Protein AF-A0A6V8PBU5-F1 (afdb_monomer_lite)

Organism: NCBI:txid2754717

pLDDT: mean 78.48, std 18.14, range [28.94, 98.88]

Sequence (544 aa):
MKRVTTLIVAVSVFLSMFSPWLTSTAQAAPGNYLIVLDPGDGGVVGATGPTGLQEKVVNLDIALRVRDRLVGAGYRVIMTRDSDNPVSLAQRVDIANRNNASVFVSIHTNAVSNREVHGTETYFSSRGAPYGFHLANHIQSRVVINTGSQSRGVKDGAFFVLTHTTMPAALQEGEFISNPDKEALLRTDAFRDKIAQGIFEGIVNFLNEYGAATISPTNYTYRAAYNDYQRTPSSLSPGQQVSFPFAVRNLSNFKPGPTGKLSLCGKEPVQLPWSSSPPNQVNLSYHLYDSRGRMVTSLNGLRSPLPRNVAPGEVVDLTITIQAPTSLGTYTIAYDMVHEGVSWFSQKGAGMERRTFSVGGTASASPTPSGAVTNDTSLVGVSQVTEQQLVDLFRKRGFTAQVPKAQELAPLYITWGRKFNIRADIAWAQMAHETGFLRFGGIVPPDANNFAGIGATGAKNPDGTYKFDRFATPELGVIAHYAHLAWYVFPDHVNEYCNQQYDPRHFGNRHRYLGENLGVLNRRWAPSPTYTDQIIRFANMIGG

Radius of gyration: 28.11 Å; chains: 1; bounding box: 85×79×91 Å

InterPro domains:
  IPR002508 N-acetylmuramoyl-L-alanine amidase, catalytic domain [PF01520] (35-204)
  IPR002508 N-acetylmuramoyl-L-alanine amidase, catalytic domain [SM00646] (93-204)
  IPR002508 N-acetylmuramoyl-L-alanine amidase, catalytic domain [cd02696] (35-204)
  IPR002901 Mannosyl-glycoprotein endo-beta-N-acetylglucosamidase-like domain [PF01832] (411-540)
  IPR013783 Immunoglobulin-like fold [G3DSA:2.60.40.10] (221-351)
  IPR050695 N-acetylmuramoyl-L-alanine amidase 3 [PTHR30404] (24-208)

Foldseek 3Di:
DDDDDDDDDDDDDDDDDDDPPPPDLPFFPQAVAEEEEEQPFADPDADAAPVGDGFSVLSLLLSVLLVVLSVVVVHHYDYLDNDRHGDDLVSSQCVQAVVVGQEYEYETAAEDPPQVDKFKEKEAALLAFFLLQQLRQLLQVLLCVQQVGQRPYYYHDPDSNRNRHLWRYMYIHNMYSHHPVVVVLSPDPSNSNSSSRSNNRSNSVSCSFQPPVRGRSFDDQFAKDKDPPVDDAQEDAAFDKDKDKIKIAQADPDDDDDDDDDDDDDDDTDHDWAALDPPFWKWKWKWKAAPVRHTPVLQGTDTWGFPGTGHHGGMGMTIGIHTHHNDWFKMKIWIWMDRPRGHISVSSPYHTDIDIHTNDDDNPCLVPQPPQADQQDFQAAQGSFHLVLLLVLCVVVVNVVCSVVSSVLSSLLNVLCVVLRGYSLLLSLQLCVQCVHLVNPDLDHSQQLQSRQAQQPQDADPVRRTTTHGDSDVNLNSLQSSLLLCLAAPQADPDPSVDCVSHVPSDDGGGNYPHRGNQSCQCPSDNHNCSCVSSSVSSSSSSD

Structure (mmCIF, N/CA/C/O backbone):
data_AF-A0A6V8PBU5-F1
#
_entry.id   AF-A0A6V8PBU5-F1
#
loop_
_atom_site.group_PDB
_atom_site.id
_atom_site.type_symbol
_atom_site.label_atom_id
_atom_site.label_alt_id
_atom_site.label_comp_id
_atom_site.label_asym_id
_atom_site.label_entity_id
_atom_site.label_seq_id
_atom_site.pdbx_PDB_ins_code
_atom_site.Cartn_x
_atom_site.Cartn_y
_atom_site.Cartn_z
_atom_site.occupancy
_atom_site.B_iso_or_equiv
_atom_site.auth_seq_id
_atom_site.auth_comp_id
_atom_site.auth_asym_id
_atom_site.auth_atom_id
_atom_site.pdbx_PDB_model_num
ATOM 1 N N . MET A 1 1 ? -52.163 -35.166 -59.871 1.00 36.84 1 MET A N 1
ATOM 2 C CA . MET A 1 1 ? -51.290 -36.354 -60.027 1.00 36.84 1 MET A CA 1
ATOM 3 C C . MET A 1 1 ? -49.833 -35.900 -60.129 1.00 36.84 1 MET A C 1
ATOM 5 O O . MET A 1 1 ? -49.588 -35.064 -60.978 1.00 36.84 1 MET A O 1
ATOM 9 N N . LYS A 1 2 ? -48.932 -36.483 -59.307 1.00 35.53 2 LYS A N 1
ATOM 10 C CA . LYS A 1 2 ? -47.443 -36.577 -59.432 1.00 35.53 2 LYS A CA 1
ATOM 11 C C . LYS A 1 2 ? -46.654 -35.238 -59.453 1.00 35.53 2 LYS A C 1
ATOM 13 O O . LYS A 1 2 ? -46.797 -34.473 -60.387 1.00 35.53 2 LYS A O 1
ATOM 18 N N . ARG A 1 3 ? -45.999 -34.802 -58.360 1.00 44.31 3 ARG A N 1
ATOM 19 C CA . ARG A 1 3 ? -44.661 -35.134 -57.774 1.00 44.31 3 ARG A CA 1
ATOM 20 C C . ARG A 1 3 ? -43.423 -34.717 -58.610 1.00 44.31 3 ARG A C 1
ATOM 22 O O . ARG A 1 3 ? -43.347 -35.080 -59.774 1.00 44.31 3 ARG A O 1
ATOM 29 N N . VAL A 1 4 ? -42.429 -34.185 -57.866 1.00 39.59 4 VAL A N 1
ATOM 30 C CA . VAL A 1 4 ? -40.954 -34.081 -58.091 1.00 39.59 4 VAL A CA 1
ATOM 31 C C . VAL A 1 4 ? -40.458 -32.772 -58.752 1.00 39.59 4 VAL A C 1
ATOM 33 O O . VAL A 1 4 ? -41.111 -32.338 -59.686 1.00 39.59 4 VAL A O 1
ATOM 36 N N . THR A 1 5 ? -39.307 -32.119 -58.486 1.00 40.78 5 THR A N 1
ATOM 37 C CA . THR A 1 5 ? -38.364 -31.816 -57.361 1.00 40.78 5 THR A CA 1
ATOM 38 C C . THR A 1 5 ? -37.291 -30.864 -57.979 1.00 40.78 5 THR A C 1
ATOM 40 O O . THR A 1 5 ? -37.001 -31.016 -59.163 1.00 40.78 5 THR A O 1
ATOM 43 N N . THR A 1 6 ? -36.646 -29.990 -57.178 1.00 40.03 6 THR A N 1
ATOM 44 C CA . THR A 1 6 ? -35.291 -29.378 -57.394 1.00 40.03 6 THR A CA 1
ATOM 45 C C . THR A 1 6 ? -35.233 -28.151 -58.346 1.00 40.03 6 THR A C 1
ATOM 47 O O . THR A 1 6 ? -35.820 -28.187 -59.414 1.00 40.03 6 THR A O 1
ATOM 50 N N . LEU A 1 7 ? -34.595 -27.001 -58.053 1.00 30.91 7 LEU A N 1
ATOM 51 C CA . LEU A 1 7 ? -33.187 -26.779 -57.684 1.00 30.91 7 LEU A CA 1
ATOM 52 C C . LEU A 1 7 ? -32.959 -25.409 -56.998 1.00 30.91 7 LEU A C 1
ATOM 54 O O . LEU A 1 7 ? -33.541 -24.396 -57.375 1.00 30.91 7 LEU A O 1
ATOM 58 N N . ILE A 1 8 ? -32.052 -25.417 -56.019 1.00 38.78 8 ILE A N 1
ATOM 59 C CA . ILE A 1 8 ? -31.453 -24.282 -55.304 1.00 38.78 8 ILE A CA 1
ATOM 60 C C . ILE A 1 8 ? -30.367 -23.632 -56.176 1.00 38.78 8 ILE A C 1
ATOM 62 O O . ILE A 1 8 ? -29.474 -24.341 -56.633 1.00 38.78 8 ILE A O 1
ATOM 66 N N . VAL A 1 9 ? -30.353 -22.299 -56.289 1.00 33.47 9 VAL A N 1
ATOM 67 C CA . VAL A 1 9 ? -29.112 -21.519 -56.461 1.00 33.47 9 VAL A CA 1
ATOM 68 C C . VAL A 1 9 ? -29.185 -20.295 -55.550 1.00 33.47 9 VAL A C 1
ATOM 70 O O . VAL A 1 9 ? -30.141 -19.525 -55.584 1.00 33.47 9 VAL A O 1
ATOM 73 N N . ALA A 1 10 ? -28.175 -20.178 -54.693 1.00 40.78 10 ALA A N 1
ATOM 74 C CA . ALA A 1 10 ? -27.991 -19.143 -53.692 1.00 40.78 10 ALA A CA 1
ATOM 75 C C . ALA A 1 10 ? -27.475 -17.831 -54.298 1.00 40.78 10 ALA A C 1
ATOM 77 O O . ALA A 1 10 ? -26.604 -17.867 -55.162 1.00 40.78 10 ALA A O 1
ATOM 78 N N . VAL A 1 11 ? -27.901 -16.695 -53.738 1.00 32.88 11 VAL A N 1
ATOM 79 C CA . VAL A 1 11 ? -27.064 -15.493 -53.621 1.00 32.88 11 VAL A CA 1
ATOM 80 C C . VAL A 1 11 ? -27.337 -14.859 -52.257 1.00 32.88 11 VAL A C 1
ATOM 82 O O . VAL A 1 11 ? -28.424 -14.356 -51.987 1.00 32.88 11 VAL A O 1
ATOM 85 N N . SER A 1 12 ? -26.328 -14.927 -51.395 1.00 38.97 12 SER A N 1
ATOM 86 C CA . SER A 1 12 ? -26.263 -14.282 -50.086 1.00 38.97 12 SER A CA 1
ATOM 87 C C . SER A 1 12 ? -25.726 -12.860 -50.237 1.00 38.97 12 SER A C 1
ATOM 89 O O . SER A 1 12 ? -24.645 -12.698 -50.797 1.00 38.97 12 SER A O 1
ATOM 91 N N . VAL A 1 13 ? -26.393 -11.854 -49.659 1.00 37.59 13 VAL A N 1
ATOM 92 C CA . VAL A 1 13 ? -25.756 -10.575 -49.293 1.00 37.59 13 VAL A CA 1
ATOM 93 C C . VAL A 1 13 ? -26.277 -10.106 -47.930 1.00 37.59 13 VAL A C 1
ATOM 95 O O . VAL A 1 13 ? -27.413 -9.673 -47.785 1.00 37.59 13 VAL A O 1
ATOM 98 N N . PHE A 1 14 ? -25.401 -10.284 -46.939 1.00 43.28 14 PHE A N 1
ATOM 99 C CA . PHE A 1 14 ? -25.107 -9.434 -45.780 1.00 43.28 14 PHE A CA 1
ATOM 100 C C . PHE A 1 14 ? -26.130 -8.364 -45.354 1.00 43.28 14 PHE A C 1
ATOM 102 O O . PHE A 1 14 ? -26.195 -7.288 -45.941 1.00 43.28 14 PHE A O 1
ATOM 109 N N . LEU A 1 15 ? -26.763 -8.592 -44.197 1.00 31.77 15 LEU A N 1
ATOM 110 C CA . LEU A 1 15 ? -27.021 -7.539 -43.210 1.00 31.77 15 LEU A CA 1
ATOM 111 C C . LEU A 1 15 ? -27.113 -8.164 -41.807 1.00 31.77 15 LEU A C 1
ATOM 113 O O . LEU A 1 15 ? -28.152 -8.665 -41.385 1.00 31.77 15 LEU A O 1
ATOM 117 N N . SER A 1 16 ? -26.006 -8.170 -41.074 1.00 39.56 16 SER A N 1
ATOM 118 C CA . SER A 1 16 ? -26.023 -8.349 -39.624 1.00 39.56 16 SER A CA 1
ATOM 119 C C . SER A 1 16 ? -24.857 -7.576 -39.023 1.00 39.56 16 SER A C 1
ATOM 121 O O . SER A 1 16 ? -23.874 -7.312 -39.709 1.00 39.56 16 SER A O 1
ATOM 123 N N . MET A 1 17 ? -24.991 -7.260 -37.735 1.00 41.69 17 MET A N 1
ATOM 124 C CA . MET A 1 17 ? -24.022 -6.596 -36.852 1.00 41.69 17 MET A CA 1
ATOM 125 C C . MET A 1 17 ? -24.276 -5.103 -36.652 1.00 41.69 17 MET A C 1
ATOM 127 O O . MET A 1 17 ? -23.611 -4.272 -37.242 1.00 41.69 17 MET A O 1
ATOM 131 N N . PHE A 1 18 ? -25.210 -4.789 -35.753 1.00 38.03 18 PHE A N 1
ATOM 132 C CA . PHE A 1 18 ? -24.978 -3.844 -34.652 1.00 38.03 18 PHE A CA 1
ATOM 133 C C . PHE A 1 18 ? -25.997 -4.150 -33.540 1.00 38.03 18 PHE A C 1
ATOM 135 O O . PHE A 1 18 ? -26.999 -3.465 -33.372 1.00 38.03 18 PHE A O 1
ATOM 142 N N . SER A 1 19 ? -25.752 -5.226 -32.785 1.00 36.06 19 SER A N 1
ATOM 143 C CA . SER A 1 19 ? -26.297 -5.346 -31.427 1.00 36.06 19 SER A CA 1
ATOM 144 C C . SER A 1 19 ? -25.273 -4.724 -30.484 1.00 36.06 19 SER A C 1
ATOM 146 O O . SER A 1 19 ? -24.160 -5.253 -30.405 1.00 36.06 19 SER A O 1
ATOM 148 N N . PRO A 1 20 ? -25.589 -3.637 -29.763 1.00 36.91 20 PRO A N 1
ATOM 149 C CA . PRO A 1 20 ? -24.746 -3.216 -28.664 1.00 36.91 20 PRO A CA 1
ATOM 150 C C . PRO A 1 20 ? -24.873 -4.279 -27.572 1.00 36.91 20 PRO A C 1
ATOM 152 O O . PRO A 1 20 ? -25.936 -4.471 -26.981 1.00 36.91 20 PRO A O 1
ATOM 155 N N . TRP A 1 21 ? -23.785 -5.005 -27.336 1.00 33.66 21 TRP A N 1
ATOM 156 C CA . TRP A 1 21 ? -23.619 -5.788 -26.123 1.00 33.66 21 TRP A CA 1
ATOM 157 C C . TRP A 1 21 ? -23.562 -4.795 -24.964 1.00 33.66 21 TRP A C 1
ATOM 159 O O . TRP A 1 21 ? -22.514 -4.236 -24.658 1.00 33.66 21 TRP A O 1
ATOM 169 N N . LEU A 1 22 ? -24.705 -4.541 -24.331 1.00 34.56 22 LEU A N 1
ATOM 170 C CA . LEU A 1 22 ? -24.713 -4.062 -22.958 1.00 34.56 22 LEU A CA 1
ATOM 171 C C . LEU A 1 22 ? -24.136 -5.202 -22.118 1.00 34.56 22 LEU A C 1
ATOM 173 O O . LEU A 1 22 ? -24.833 -6.164 -21.797 1.00 34.56 22 LEU A O 1
ATOM 177 N N . THR A 1 23 ? -22.849 -5.126 -21.789 1.00 33.88 23 THR A N 1
ATOM 178 C CA . THR A 1 23 ? -22.290 -5.907 -20.687 1.00 33.88 23 THR A CA 1
ATOM 179 C C . THR A 1 23 ? -22.954 -5.414 -19.409 1.00 33.88 23 THR A C 1
ATOM 181 O O . THR A 1 23 ? -22.510 -4.452 -18.787 1.00 33.88 23 THR A O 1
ATOM 184 N N . SER A 1 24 ? -24.063 -6.053 -19.044 1.00 33.91 24 SER A N 1
ATOM 185 C CA . SER A 1 24 ? -24.552 -6.065 -17.673 1.00 33.91 24 SER A CA 1
ATOM 186 C C . SER A 1 24 ? -23.407 -6.586 -16.806 1.00 33.91 24 SER A C 1
ATOM 188 O O . SER A 1 24 ? -23.005 -7.743 -16.922 1.00 33.91 24 SER A O 1
ATOM 190 N N . THR A 1 25 ? -22.846 -5.729 -15.957 1.00 38.00 25 THR A N 1
ATOM 191 C CA . THR A 1 25 ? -22.095 -6.189 -14.794 1.00 38.00 25 THR A CA 1
ATOM 192 C C . THR A 1 25 ? -23.105 -6.904 -13.904 1.00 38.00 25 THR A C 1
ATOM 194 O O . THR A 1 25 ? -23.868 -6.277 -13.172 1.00 38.00 25 THR A O 1
ATOM 197 N N . ALA A 1 26 ? -23.206 -8.226 -14.048 1.00 44.19 26 ALA A N 1
ATOM 198 C CA . ALA A 1 26 ? -24.044 -9.031 -13.176 1.00 44.19 26 ALA A CA 1
ATOM 199 C C . ALA A 1 26 ? -23.560 -8.811 -11.738 1.00 44.19 26 ALA A C 1
ATOM 201 O O . ALA A 1 26 ? -22.443 -9.187 -11.386 1.00 44.19 26 ALA A O 1
ATOM 202 N N . GLN A 1 27 ? -24.381 -8.143 -10.931 1.00 46.34 27 GLN A N 1
ATOM 203 C CA . GLN A 1 27 ? -24.090 -7.913 -9.525 1.00 46.34 27 GLN A CA 1
ATOM 204 C C . GLN A 1 27 ? -23.894 -9.265 -8.831 1.00 46.34 27 GLN A C 1
ATOM 206 O O . GLN A 1 27 ? -24.647 -10.211 -9.079 1.00 46.34 27 GLN A O 1
ATOM 211 N N . ALA A 1 28 ? -22.850 -9.372 -8.007 1.00 55.09 28 ALA A N 1
ATOM 212 C CA . ALA A 1 28 ? -22.493 -10.604 -7.321 1.00 55.09 28 ALA A CA 1
ATOM 213 C C . ALA A 1 28 ? -23.719 -11.170 -6.581 1.00 55.09 28 ALA A C 1
ATOM 215 O O . ALA A 1 28 ? -24.303 -10.477 -5.754 1.00 55.09 28 ALA A O 1
ATOM 216 N N . ALA A 1 29 ? -24.123 -12.411 -6.877 1.00 64.62 29 ALA A N 1
ATOM 217 C CA . ALA A 1 29 ? -25.220 -13.074 -6.171 1.00 64.62 29 ALA A CA 1
ATOM 218 C C . ALA A 1 29 ? -24.764 -13.413 -4.733 1.00 64.62 29 ALA A C 1
ATOM 220 O O . ALA A 1 29 ? -23.967 -14.344 -4.571 1.00 64.62 29 ALA A O 1
ATOM 221 N N . PRO A 1 30 ? -25.225 -12.697 -3.686 1.00 71.69 30 PRO A N 1
ATOM 222 C CA . PRO A 1 30 ? -24.581 -12.729 -2.365 1.00 71.69 30 PRO A CA 1
ATOM 223 C C . PRO A 1 30 ? -24.588 -14.113 -1.699 1.00 71.69 30 PRO A C 1
ATOM 225 O O . PRO A 1 30 ? -23.612 -14.501 -1.058 1.00 71.69 30 PRO A O 1
ATOM 228 N N . GLY A 1 31 ? -25.638 -14.909 -1.936 1.00 69.75 31 GLY A N 1
ATOM 229 C CA . GLY A 1 31 ? -25.809 -16.240 -1.338 1.00 69.75 31 GLY A CA 1
ATOM 230 C C . GLY A 1 31 ? -24.774 -17.293 -1.761 1.00 69.75 31 GLY A C 1
ATOM 231 O O . GLY A 1 31 ? -24.654 -18.329 -1.104 1.00 69.75 31 GLY A O 1
ATOM 232 N N . ASN A 1 32 ? -23.999 -17.033 -2.820 1.00 79.06 32 ASN A N 1
ATOM 233 C CA . ASN A 1 32 ? -22.965 -17.951 -3.304 1.00 79.06 32 ASN A CA 1
ATOM 234 C C . ASN A 1 32 ? -21.624 -17.798 -2.577 1.00 79.06 32 ASN A C 1
ATOM 236 O O . ASN A 1 32 ? -20.783 -18.690 -2.686 1.00 79.06 32 ASN A O 1
ATOM 240 N N . TYR A 1 33 ? -21.418 -16.708 -1.833 1.00 88.12 33 TYR A N 1
ATOM 241 C CA . TYR A 1 33 ? -20.170 -16.481 -1.109 1.00 88.12 33 TYR A CA 1
ATOM 242 C C . TYR A 1 33 ? -20.315 -16.848 0.360 1.00 88.12 33 TYR A C 1
ATOM 244 O O . TYR A 1 33 ? -21.282 -16.470 1.026 1.00 88.12 33 TYR A O 1
ATOM 252 N N . LEU A 1 34 ? -19.313 -17.562 0.864 1.00 93.50 34 LEU A N 1
ATOM 253 C CA . LEU A 1 34 ? -19.138 -17.810 2.286 1.00 93.50 34 LEU A CA 1
ATOM 254 C C . LEU A 1 34 ? -17.978 -16.962 2.801 1.00 93.50 34 LEU A C 1
ATOM 256 O O . LEU A 1 34 ? -16.841 -17.142 2.376 1.00 93.50 34 LEU A O 1
ATOM 260 N N . ILE A 1 35 ? -18.255 -16.067 3.736 1.00 97.06 35 ILE A N 1
ATOM 261 C CA . ILE A 1 35 ? -17.255 -15.194 4.345 1.00 97.06 35 ILE A CA 1
ATOM 262 C C . ILE A 1 35 ? -16.945 -15.731 5.735 1.00 97.06 35 ILE A C 1
ATOM 264 O O . ILE A 1 35 ? -17.852 -15.956 6.537 1.00 97.06 35 ILE A O 1
ATOM 268 N N . VAL A 1 36 ? -15.665 -15.939 6.027 1.00 98.50 36 VAL A N 1
ATOM 269 C CA . VAL A 1 36 ? -15.221 -16.281 7.376 1.00 98.50 36 VAL A CA 1
ATOM 270 C C . VAL A 1 36 ? -14.658 -15.044 8.046 1.00 98.50 36 VAL A C 1
ATOM 272 O O . VAL A 1 36 ? -13.706 -14.441 7.553 1.00 98.50 36 VAL A O 1
ATOM 275 N N . LEU A 1 37 ? -15.264 -14.676 9.171 1.00 98.81 37 LEU A N 1
ATOM 276 C CA . LEU A 1 37 ? -14.796 -13.600 10.033 1.00 98.81 37 LEU A CA 1
ATOM 277 C C . LEU A 1 37 ? -14.071 -14.200 11.229 1.00 98.81 37 LEU A C 1
ATOM 279 O O . LEU A 1 37 ? -14.580 -15.099 11.901 1.00 98.81 37 LEU A O 1
ATOM 283 N N . ASP A 1 38 ? -12.885 -13.684 11.498 1.00 98.56 38 ASP A N 1
ATOM 284 C CA . ASP A 1 38 ? -12.014 -14.168 12.550 1.00 98.56 38 ASP A CA 1
ATOM 285 C C . ASP A 1 38 ? -11.748 -13.060 13.572 1.00 98.56 38 ASP A C 1
ATOM 287 O O . ASP A 1 38 ? -10.831 -12.264 13.388 1.00 98.56 38 ASP A O 1
ATOM 291 N N . PRO A 1 39 ? -12.539 -12.963 14.655 1.00 98.12 39 PRO A N 1
ATOM 292 C CA . PRO A 1 39 ? -12.226 -12.026 15.719 1.00 98.12 39 PRO A CA 1
ATOM 293 C C . PRO A 1 39 ? -10.964 -12.501 16.446 1.00 98.12 39 PRO A C 1
ATOM 295 O O . PRO A 1 39 ? -10.965 -13.569 17.075 1.00 98.12 39 PRO A O 1
ATOM 298 N N . GLY A 1 40 ? -9.896 -11.707 16.373 1.00 92.62 40 GLY A N 1
ATOM 299 C CA . GLY A 1 40 ? -8.604 -11.989 16.992 1.00 92.62 40 GLY A CA 1
ATOM 300 C C . GLY A 1 40 ? -8.716 -12.318 18.479 1.00 92.62 40 GLY A C 1
ATOM 301 O O . GLY A 1 40 ? -9.653 -11.872 19.146 1.00 92.62 40 GLY A O 1
ATOM 302 N N . ASP A 1 41 ? -7.777 -13.107 19.004 1.00 88.62 41 ASP A N 1
ATOM 303 C CA . ASP A 1 41 ? -7.698 -13.491 20.425 1.00 88.62 41 ASP A CA 1
ATOM 304 C C . ASP A 1 41 ? -8.895 -14.314 20.951 1.00 88.62 41 ASP A C 1
ATOM 306 O O . ASP A 1 41 ? -9.538 -15.040 20.194 1.00 88.62 41 ASP A O 1
ATOM 310 N N . GLY A 1 42 ? -9.175 -14.259 22.257 1.00 68.69 42 GLY A N 1
ATOM 311 C CA . GLY A 1 42 ? -10.242 -15.002 22.942 1.00 68.69 42 GLY A CA 1
ATOM 312 C C . GLY A 1 42 ? -9.707 -15.806 24.128 1.00 68.69 42 GLY A C 1
ATOM 313 O O . GLY A 1 42 ? -8.629 -16.398 24.057 1.00 68.69 42 GLY A O 1
ATOM 314 N N . GLY A 1 43 ? -10.434 -15.825 25.245 1.00 74.19 43 GLY A N 1
ATOM 315 C CA . GLY A 1 43 ? -9.923 -16.387 26.496 1.00 74.19 43 GLY A CA 1
ATOM 316 C C . GLY A 1 43 ? -8.899 -15.455 27.158 1.00 74.19 43 GLY A C 1
ATOM 317 O O . GLY A 1 43 ? -9.204 -14.298 27.416 1.00 74.19 43 GLY A O 1
ATOM 318 N N . VAL A 1 44 ? -7.689 -15.927 27.476 1.00 62.56 44 VAL A N 1
ATOM 319 C CA . VAL A 1 44 ? -6.707 -15.167 28.297 1.00 62.56 44 VAL A CA 1
ATOM 320 C C . VAL A 1 44 ? -5.725 -14.324 27.458 1.00 62.56 44 VAL A C 1
ATOM 322 O O . VAL A 1 44 ? -4.865 -13.644 28.006 1.00 62.56 44 VAL A O 1
ATOM 325 N N . VAL A 1 45 ? -5.823 -14.365 26.127 1.00 70.50 45 VAL A N 1
ATOM 326 C CA . VAL A 1 45 ? -4.875 -13.701 25.209 1.00 70.50 45 VAL A CA 1
ATOM 327 C C . VAL A 1 45 ? -5.427 -12.382 24.647 1.00 70.50 45 VAL A C 1
ATOM 329 O O . VAL A 1 45 ? -6.639 -12.161 24.673 1.00 70.50 45 VAL A O 1
ATOM 332 N N . GLY A 1 46 ? -4.531 -11.530 24.138 1.00 76.44 46 GLY A N 1
ATOM 333 C CA . GLY A 1 46 ? -4.831 -10.224 23.533 1.00 76.44 46 GLY A CA 1
ATOM 334 C C . GLY A 1 46 ? -4.242 -9.044 24.309 1.00 76.44 46 GLY A C 1
ATOM 335 O O . GLY A 1 46 ? -3.884 -9.168 25.486 1.00 76.44 46 GLY A O 1
ATOM 336 N N . ALA A 1 47 ? -4.118 -7.888 23.657 1.00 88.44 47 ALA A N 1
ATOM 337 C CA . ALA A 1 47 ? -3.636 -6.679 24.316 1.00 88.44 47 ALA A CA 1
ATOM 338 C C . ALA A 1 47 ? -4.669 -6.094 25.300 1.00 88.44 47 ALA A C 1
ATOM 340 O O . ALA A 1 47 ? -5.883 -6.247 25.143 1.00 88.44 47 ALA A O 1
ATOM 341 N N . THR A 1 48 ? -4.179 -5.382 26.319 1.00 94.44 48 THR A N 1
ATOM 342 C CA . THR A 1 48 ? -5.015 -4.596 27.239 1.00 94.44 48 THR A CA 1
ATOM 343 C C . THR A 1 48 ? -4.599 -3.131 27.159 1.00 94.44 48 THR A C 1
ATOM 345 O O . THR A 1 48 ? -3.425 -2.803 27.351 1.00 94.44 48 THR A O 1
ATOM 348 N N . GLY A 1 49 ? -5.559 -2.259 26.862 1.00 94.81 49 GLY A N 1
ATOM 349 C CA . GLY A 1 49 ? -5.358 -0.820 26.795 1.00 94.81 49 GLY A CA 1
ATOM 350 C C . GLY A 1 49 ? -5.143 -0.169 28.171 1.00 94.81 49 GLY A C 1
ATOM 351 O O . GLY A 1 49 ? -5.364 -0.797 29.214 1.00 94.81 49 GLY A O 1
ATOM 352 N N . PRO A 1 50 ? -4.693 1.099 28.203 1.00 94.19 50 PRO A N 1
ATOM 353 C CA . PRO A 1 50 ? -4.382 1.837 29.431 1.00 94.19 50 PRO A CA 1
ATOM 354 C C . PRO A 1 50 ? -5.492 1.881 30.490 1.00 94.19 50 PRO A C 1
ATOM 356 O O . PRO A 1 50 ? -5.187 1.943 31.679 1.00 94.19 50 PRO A O 1
ATOM 359 N N . THR A 1 51 ? -6.760 1.855 30.079 1.00 95.19 51 THR A N 1
ATOM 360 C CA . THR A 1 51 ? -7.930 1.901 30.971 1.00 95.19 51 THR A CA 1
ATOM 361 C C . THR A 1 51 ? -8.552 0.520 31.205 1.00 95.19 51 THR A C 1
ATOM 363 O O . THR A 1 51 ? -9.633 0.411 31.784 1.00 95.19 51 THR A O 1
ATOM 366 N N . GLY A 1 52 ? -7.892 -0.550 30.753 1.00 95.94 52 GLY A N 1
ATOM 367 C CA . GLY A 1 52 ? -8.331 -1.933 30.934 1.00 95.94 52 GLY A CA 1
ATOM 368 C C . GLY A 1 52 ? -9.250 -2.464 29.831 1.00 95.94 52 GLY A C 1
ATOM 369 O O . GLY A 1 52 ? -9.856 -3.520 30.018 1.00 95.94 52 GLY A O 1
ATOM 370 N N . LEU A 1 53 ? -9.403 -1.761 28.699 1.00 96.56 53 LEU A N 1
ATOM 371 C CA . LEU A 1 53 ? -10.136 -2.310 27.557 1.00 96.56 53 LEU A CA 1
ATOM 372 C C . LEU A 1 53 ? -9.334 -3.474 26.973 1.00 96.56 53 LEU A C 1
ATOM 374 O O . LEU A 1 53 ? -8.142 -3.339 26.717 1.00 96.56 53 LEU A O 1
ATOM 378 N N . GLN A 1 54 ? -9.981 -4.613 26.758 1.00 96.44 54 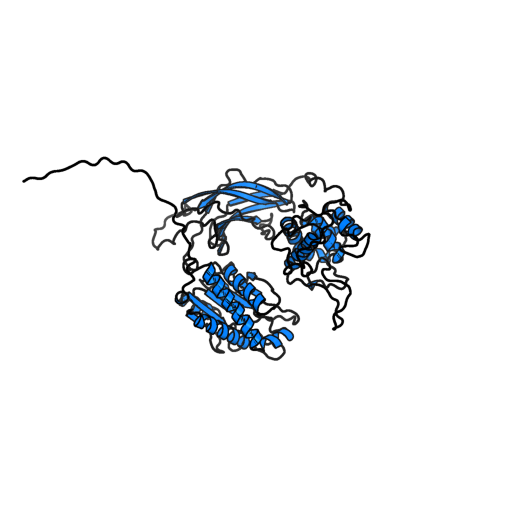GLN A N 1
ATOM 379 C CA . GLN A 1 54 ? -9.320 -5.803 26.228 1.00 96.44 54 GLN A CA 1
ATOM 380 C C . GLN A 1 54 ? -9.566 -5.918 24.725 1.00 96.44 54 GLN A C 1
ATOM 382 O O . GLN A 1 54 ? -10.715 -5.858 24.281 1.00 96.44 54 GLN A O 1
ATOM 387 N N . GLU A 1 55 ? -8.500 -6.150 23.963 1.00 95.94 55 GLU A N 1
ATOM 388 C CA . GLU A 1 55 ? -8.513 -6.276 22.502 1.00 95.94 55 GLU A CA 1
ATOM 389 C C . GLU A 1 55 ? -9.572 -7.276 22.024 1.00 95.94 55 GLU A C 1
ATOM 391 O O . GLU A 1 55 ? -10.454 -6.947 21.236 1.00 95.94 55 GLU A O 1
ATOM 396 N N . LYS A 1 56 ? -9.587 -8.472 22.620 1.00 93.19 56 LYS A N 1
ATOM 397 C CA . LYS A 1 56 ? -10.539 -9.550 22.315 1.00 93.19 56 LYS A CA 1
ATOM 398 C C . LYS A 1 56 ? -12.017 -9.139 22.379 1.00 93.19 56 LYS A C 1
ATOM 400 O O . LYS A 1 56 ? -12.830 -9.717 21.651 1.00 93.19 56 LYS A O 1
ATOM 405 N N . VAL A 1 57 ? -12.369 -8.180 23.246 1.00 96.44 57 VAL A N 1
ATOM 406 C CA . VAL A 1 57 ? -13.742 -7.669 23.415 1.00 96.44 57 VAL A CA 1
ATOM 407 C C . VAL A 1 57 ? -14.090 -6.735 22.263 1.00 96.44 57 VAL A C 1
ATOM 409 O O . VAL A 1 57 ? -15.176 -6.829 21.694 1.00 96.44 57 VAL A O 1
ATOM 412 N N . VAL A 1 58 ? -13.153 -5.863 21.895 1.00 98.12 58 VAL A N 1
ATOM 413 C CA . VAL A 1 58 ? -13.295 -4.933 20.772 1.00 98.12 58 VAL A CA 1
ATOM 414 C C . VAL A 1 58 ? -13.354 -5.697 19.449 1.00 98.12 58 VAL A C 1
ATOM 416 O O . VAL A 1 58 ? -14.284 -5.489 18.672 1.00 98.12 58 VAL A O 1
ATOM 419 N N . ASN A 1 59 ? -12.436 -6.646 19.247 1.00 98.44 59 ASN A N 1
ATOM 420 C CA . ASN A 1 59 ? -12.372 -7.509 18.067 1.00 98.44 59 ASN A CA 1
ATOM 421 C C . ASN A 1 59 ? -13.683 -8.276 17.862 1.00 98.44 59 ASN A C 1
ATOM 423 O O . ASN A 1 59 ? -14.218 -8.307 16.754 1.00 98.44 59 ASN A O 1
ATOM 427 N N . LEU A 1 60 ? -14.227 -8.871 18.934 1.00 98.38 60 LEU A N 1
ATOM 428 C CA . LEU A 1 60 ? -15.486 -9.614 18.871 1.00 98.38 60 LEU A CA 1
ATOM 429 C C . LEU A 1 60 ? -16.667 -8.711 18.506 1.00 98.38 60 LEU A C 1
ATOM 431 O O . LEU A 1 60 ? -17.444 -9.066 17.625 1.00 98.38 60 LEU A O 1
ATOM 435 N N . ASP A 1 61 ? -16.792 -7.550 19.149 1.00 98.69 61 ASP A N 1
ATOM 436 C CA . ASP A 1 61 ? -17.887 -6.612 18.883 1.00 98.69 61 ASP A CA 1
ATOM 437 C C . ASP A 1 61 ? -17.875 -6.110 17.431 1.00 98.69 61 ASP A C 1
ATOM 439 O O . ASP A 1 61 ? -18.900 -6.167 16.751 1.00 98.69 61 ASP A O 1
ATOM 443 N N . ILE A 1 62 ? -16.709 -5.702 16.915 1.00 98.81 62 ILE A N 1
ATOM 444 C CA . ILE A 1 62 ? -16.566 -5.279 15.514 1.00 98.81 62 ILE A CA 1
ATOM 445 C C . ILE A 1 62 ? -16.949 -6.431 14.578 1.00 98.81 62 ILE A C 1
ATOM 447 O O . ILE A 1 62 ? -17.737 -6.237 13.653 1.00 98.81 62 ILE A O 1
ATOM 451 N N . ALA A 1 63 ? -16.447 -7.642 14.827 1.00 98.75 63 ALA A N 1
ATOM 452 C CA . ALA A 1 63 ? -16.728 -8.796 13.981 1.00 98.75 63 ALA A CA 1
ATOM 453 C C . ALA A 1 63 ? -18.217 -9.188 13.965 1.00 98.75 63 ALA A C 1
ATOM 455 O O . ALA A 1 63 ? -18.739 -9.538 12.906 1.00 98.75 63 ALA A O 1
ATOM 456 N N . LEU A 1 64 ? -18.921 -9.086 15.099 1.00 98.75 64 LEU A N 1
ATOM 457 C CA . LEU A 1 64 ? -20.370 -9.311 15.176 1.00 98.75 64 LEU A CA 1
ATOM 458 C C . LEU A 1 64 ? -21.143 -8.282 14.335 1.00 98.75 64 LEU A C 1
ATOM 460 O O . LEU A 1 64 ? -22.047 -8.656 13.590 1.00 98.75 64 LEU A O 1
ATOM 464 N N . ARG A 1 65 ? -20.742 -7.005 14.366 1.00 98.81 65 ARG A N 1
ATOM 465 C CA . ARG A 1 65 ? -21.342 -5.961 13.514 1.00 98.81 65 ARG A CA 1
ATOM 466 C C . ARG A 1 65 ? -21.096 -6.224 12.028 1.00 98.81 65 ARG A C 1
ATOM 468 O O . ARG A 1 65 ? -22.013 -6.082 11.222 1.00 98.81 65 ARG A O 1
ATOM 475 N N . VAL A 1 66 ? -19.878 -6.631 11.654 1.00 98.81 66 VAL A N 1
ATOM 476 C CA . VAL A 1 66 ? -19.553 -7.011 10.266 1.00 98.81 66 VAL A CA 1
ATOM 477 C C . VAL A 1 66 ? -20.403 -8.207 9.832 1.00 98.81 66 VAL A C 1
ATOM 479 O O . VAL A 1 66 ? -20.978 -8.176 8.744 1.00 98.81 66 VAL A O 1
ATOM 482 N N . ARG A 1 67 ? -20.537 -9.232 10.687 1.00 98.69 67 ARG A N 1
ATOM 483 C CA . ARG A 1 67 ? -21.405 -10.393 10.441 1.00 98.69 67 ARG A CA 1
ATOM 484 C C . ARG A 1 67 ? -22.829 -9.943 10.143 1.00 98.69 67 ARG A C 1
ATOM 486 O O . ARG A 1 67 ? -23.368 -10.345 9.120 1.00 98.69 67 ARG A O 1
ATOM 493 N N . ASP A 1 68 ? -23.423 -9.124 11.004 1.00 98.50 68 ASP A N 1
ATOM 494 C CA . ASP A 1 68 ? -24.832 -8.737 10.877 1.00 98.50 68 ASP A CA 1
ATOM 495 C C . ASP A 1 68 ? -25.090 -7.952 9.585 1.00 98.50 68 ASP A C 1
ATOM 497 O O . ASP A 1 68 ? -26.083 -8.197 8.898 1.00 98.50 68 ASP A O 1
ATOM 501 N N . ARG A 1 69 ? -24.153 -7.082 9.185 1.00 98.50 69 ARG A N 1
ATOM 502 C CA . ARG A 1 69 ? -24.208 -6.356 7.905 1.00 98.50 69 ARG A CA 1
ATOM 503 C C . ARG A 1 69 ? -24.099 -7.294 6.703 1.00 98.50 69 ARG A C 1
ATOM 505 O O . ARG A 1 69 ? -24.877 -7.175 5.759 1.00 98.50 69 ARG A O 1
ATOM 512 N N . LEU A 1 70 ? -23.169 -8.247 6.739 1.00 97.56 70 LEU A N 1
ATOM 513 C CA . LEU A 1 70 ? -22.995 -9.238 5.674 1.00 97.56 70 LEU A CA 1
ATOM 514 C C . LEU A 1 70 ? -24.207 -10.173 5.551 1.00 97.56 70 LEU A C 1
ATOM 516 O O . LEU A 1 70 ? -24.698 -10.386 4.445 1.00 97.56 70 LEU A O 1
ATOM 520 N N . VAL A 1 71 ? -24.725 -10.681 6.671 1.00 97.19 71 VAL A N 1
ATOM 521 C CA . VAL A 1 71 ? -25.937 -11.516 6.702 1.00 97.19 71 VAL A CA 1
ATOM 522 C C . VAL A 1 71 ? -27.143 -10.726 6.194 1.00 97.19 71 VAL A C 1
ATOM 524 O O . VAL A 1 71 ? -27.882 -11.227 5.349 1.00 97.19 71 VAL A O 1
ATOM 527 N N . GLY A 1 72 ? -27.309 -9.473 6.628 1.00 95.94 72 GLY A N 1
ATOM 528 C CA . GLY A 1 72 ? -28.365 -8.581 6.139 1.00 95.94 72 GLY A CA 1
ATOM 529 C C . GLY A 1 72 ? -28.268 -8.281 4.639 1.00 95.94 72 GLY A C 1
ATOM 530 O O . GLY A 1 72 ? -29.289 -8.096 3.982 1.00 95.94 72 GLY A O 1
ATOM 531 N N . ALA A 1 73 ? -27.058 -8.300 4.076 1.00 93.25 73 ALA A N 1
ATOM 532 C CA . ALA A 1 73 ? -26.808 -8.178 2.640 1.00 93.25 73 ALA A CA 1
ATOM 533 C C . ALA A 1 73 ? -26.919 -9.514 1.869 1.00 93.25 73 ALA A C 1
ATOM 535 O O . ALA A 1 73 ? -26.681 -9.548 0.662 1.00 93.25 73 ALA A O 1
ATOM 536 N N . GLY A 1 74 ? -27.292 -10.611 2.538 1.00 94.00 74 GLY A N 1
ATOM 537 C CA . GLY A 1 74 ? -27.545 -11.917 1.923 1.00 94.00 74 GLY A CA 1
ATOM 538 C C . GLY A 1 74 ? -26.322 -12.827 1.780 1.00 94.00 74 GLY A C 1
ATOM 539 O O . GLY A 1 74 ? -26.410 -13.845 1.092 1.00 94.00 74 GLY A O 1
ATOM 540 N N . TYR A 1 75 ? -25.190 -12.492 2.405 1.00 94.44 75 TYR A N 1
ATOM 541 C CA . TYR A 1 75 ? -23.999 -13.343 2.413 1.00 94.44 75 TYR A CA 1
ATOM 542 C C . TYR A 1 75 ? -24.082 -14.431 3.485 1.00 94.44 75 TYR A C 1
ATOM 544 O O . TYR A 1 75 ? -24.644 -14.235 4.564 1.00 94.44 75 TYR A O 1
ATOM 552 N N . ARG A 1 76 ? -23.449 -15.579 3.225 1.00 95.69 76 ARG A N 1
ATOM 553 C CA . ARG A 1 76 ? -23.245 -16.609 4.250 1.00 95.69 76 ARG A CA 1
ATOM 554 C C . ARG A 1 76 ? -22.029 -16.226 5.084 1.00 95.69 76 ARG A C 1
ATOM 556 O O . ARG A 1 76 ? -20.978 -15.926 4.522 1.00 95.69 76 ARG A O 1
ATOM 563 N N . VAL A 1 77 ? -22.149 -16.274 6.409 1.00 97.81 77 VAL A N 1
ATOM 564 C CA . VAL A 1 77 ? -21.055 -15.922 7.323 1.00 97.81 77 VAL A CA 1
ATOM 565 C C . VAL A 1 77 ? -20.805 -17.047 8.317 1.00 97.81 77 VAL A C 1
ATOM 567 O O . VAL A 1 77 ? -21.743 -17.571 8.912 1.00 97.81 77 VAL A O 1
ATOM 570 N N . ILE A 1 78 ? -19.536 -17.394 8.514 1.00 98.25 78 ILE A N 1
ATOM 571 C CA . ILE A 1 78 ? -19.070 -18.215 9.635 1.00 98.25 78 ILE A CA 1
ATOM 572 C C . ILE A 1 78 ? -18.108 -17.367 10.462 1.00 98.25 78 ILE A C 1
ATOM 574 O O . ILE A 1 78 ? -17.242 -16.690 9.915 1.00 98.25 78 ILE A O 1
ATOM 578 N N . MET A 1 79 ? -18.247 -17.411 11.782 1.00 98.50 79 MET A N 1
ATOM 579 C CA . MET A 1 79 ? -17.285 -16.801 12.692 1.00 98.50 79 MET A CA 1
ATOM 580 C C . MET A 1 79 ? -16.374 -17.873 13.286 1.00 98.50 79 MET A C 1
ATOM 582 O O . MET A 1 79 ? -16.852 -18.955 13.624 1.00 98.50 79 MET A O 1
ATOM 586 N N . THR A 1 80 ? -15.079 -17.591 13.444 1.00 97.25 80 THR A N 1
ATOM 587 C CA . THR A 1 80 ? -14.166 -18.526 14.134 1.00 97.25 80 THR A CA 1
ATOM 588 C C . THR A 1 80 ? -14.484 -18.635 15.626 1.00 97.25 80 THR A C 1
ATOM 590 O O . THR A 1 80 ? -14.309 -19.701 16.211 1.00 97.25 80 THR A O 1
ATOM 593 N N . ARG A 1 81 ? -15.003 -17.553 16.217 1.00 95.75 81 ARG A N 1
ATOM 594 C CA . ARG A 1 81 ? -15.647 -17.489 17.535 1.00 95.75 81 ARG A CA 1
ATOM 595 C C . ARG A 1 81 ? -16.724 -16.407 17.529 1.00 95.75 81 ARG A C 1
ATOM 597 O O . ARG A 1 81 ? -16.552 -15.382 16.884 1.00 95.75 81 ARG A O 1
ATOM 604 N N . ASP A 1 82 ? -17.799 -16.601 18.275 1.00 94.81 82 ASP A N 1
ATOM 605 C CA . ASP A 1 82 ? -18.901 -15.640 18.463 1.00 94.81 82 ASP A CA 1
ATOM 606 C C . ASP A 1 82 ? -19.077 -15.218 19.937 1.00 94.81 82 ASP A C 1
ATOM 608 O O . ASP A 1 82 ? -19.992 -14.480 20.295 1.00 94.81 82 ASP A O 1
ATOM 612 N N . SER A 1 83 ? -18.163 -15.681 20.786 1.00 91.88 83 SER A N 1
ATOM 613 C CA . SER A 1 83 ? -18.110 -15.502 22.235 1.00 91.88 83 SER A CA 1
ATOM 614 C C . SER A 1 83 ? -16.643 -15.415 22.692 1.00 91.88 83 SER A C 1
ATOM 616 O O . SER A 1 83 ? -15.714 -15.497 21.876 1.00 91.88 83 SER A O 1
ATOM 618 N N . ASP A 1 84 ? -16.400 -15.209 23.991 1.00 88.44 84 ASP A N 1
ATOM 619 C CA . ASP A 1 84 ? -15.046 -15.124 24.568 1.00 88.44 84 ASP A CA 1
ATOM 620 C C . ASP A 1 84 ? -14.399 -16.506 24.790 1.00 88.44 84 ASP A C 1
ATOM 622 O O . ASP A 1 84 ? -13.906 -16.831 25.868 1.00 88.44 84 ASP A O 1
ATOM 626 N N . ASN A 1 85 ? -14.419 -17.343 23.752 1.00 81.44 85 ASN A N 1
ATOM 627 C CA . ASN A 1 85 ? -13.779 -18.653 23.757 1.00 81.44 85 ASN A CA 1
ATOM 628 C C . ASN A 1 85 ? -12.413 -18.591 23.053 1.00 81.44 85 ASN A C 1
ATOM 630 O O . ASN A 1 85 ? -12.297 -17.960 21.996 1.00 81.44 85 ASN A O 1
ATOM 634 N N . PRO A 1 86 ? -11.372 -19.255 23.590 1.00 79.38 86 PRO A N 1
ATOM 635 C CA . PRO A 1 86 ? -10.081 -19.338 22.923 1.00 79.38 86 PRO A CA 1
ATOM 636 C C . PRO A 1 86 ? -10.170 -20.222 21.673 1.00 79.38 86 PRO A C 1
ATOM 638 O O . PRO A 1 86 ? -10.691 -21.336 21.718 1.00 79.38 86 PRO A O 1
ATOM 641 N N . VAL A 1 87 ? -9.600 -19.746 20.564 1.00 77.06 87 VAL A N 1
ATOM 642 C CA . VAL A 1 87 ? -9.457 -20.507 19.312 1.00 77.06 87 VAL A CA 1
ATOM 643 C C . VAL A 1 87 ? -8.018 -20.383 18.828 1.00 77.06 87 VAL A C 1
ATOM 645 O O . VAL A 1 87 ? -7.500 -19.274 18.659 1.00 77.06 87 VAL A O 1
ATOM 648 N N . SER A 1 88 ? -7.347 -21.515 18.619 1.00 80.12 88 SER A N 1
ATOM 649 C CA . SER A 1 88 ? -5.956 -21.528 18.151 1.00 80.12 88 SER A CA 1
ATOM 650 C C . SER A 1 88 ? -5.836 -21.043 16.703 1.00 80.12 88 SER A C 1
ATOM 652 O O . SER A 1 88 ? -6.774 -21.162 15.916 1.00 80.12 88 SER A O 1
ATOM 654 N N . LEU A 1 89 ? -4.656 -20.549 16.315 1.00 76.06 89 LEU A N 1
ATOM 655 C CA . LEU A 1 89 ? -4.388 -20.111 14.937 1.00 76.06 89 LEU A CA 1
ATOM 656 C C . LEU A 1 89 ? -4.659 -21.223 13.905 1.00 76.06 89 LEU A C 1
ATOM 658 O O . LEU A 1 89 ? -5.231 -20.954 12.852 1.00 76.06 89 LEU A O 1
ATOM 662 N N . ALA A 1 90 ? -4.318 -22.476 14.230 1.00 70.31 90 ALA A N 1
ATOM 663 C CA . ALA A 1 90 ? -4.600 -23.636 13.384 1.00 70.31 90 ALA A CA 1
ATOM 664 C C . ALA A 1 90 ? -6.106 -23.899 13.232 1.00 70.31 90 ALA A C 1
ATOM 666 O O . ALA A 1 90 ? -6.579 -24.109 12.120 1.00 70.31 90 ALA A O 1
ATOM 667 N N . GLN A 1 91 ? -6.879 -23.815 14.319 1.00 74.62 91 GLN A N 1
ATOM 668 C CA . GLN A 1 91 ? -8.334 -23.986 14.258 1.00 74.62 91 GLN A CA 1
ATOM 669 C C . GLN A 1 91 ? -9.016 -22.892 13.427 1.00 74.62 91 GLN A C 1
ATOM 671 O O . GLN A 1 91 ? -9.936 -23.200 12.675 1.00 74.62 91 GLN A O 1
ATOM 676 N N . ARG A 1 92 ? -8.558 -21.636 13.513 1.00 93.69 92 ARG A N 1
ATOM 677 C CA . ARG A 1 92 ? -9.084 -20.524 12.693 1.00 93.69 92 ARG A CA 1
ATOM 678 C C . ARG A 1 92 ? -8.934 -20.814 11.201 1.00 93.69 92 ARG A C 1
ATOM 680 O O . ARG A 1 92 ? -9.896 -20.698 10.444 1.00 93.69 92 ARG A O 1
ATOM 687 N N . VAL A 1 93 ? -7.740 -21.255 10.806 1.00 85.06 93 VAL A N 1
ATOM 688 C CA . VAL A 1 93 ? -7.424 -21.672 9.433 1.00 85.06 93 VAL A CA 1
ATOM 689 C C . VAL A 1 93 ? -8.265 -22.879 9.013 1.00 85.06 93 VAL A C 1
ATOM 691 O O . VAL A 1 93 ? -8.852 -22.873 7.932 1.00 85.06 93 VAL A O 1
ATOM 694 N N . ASP A 1 94 ? -8.370 -23.896 9.871 1.00 82.12 94 ASP A N 1
ATOM 695 C CA . ASP A 1 94 ? -9.153 -25.105 9.609 1.00 82.12 94 ASP A CA 1
ATOM 696 C C . ASP A 1 94 ? -10.636 -24.798 9.379 1.00 82.12 94 ASP A C 1
ATOM 698 O O . ASP A 1 94 ? -11.238 -25.366 8.470 1.00 82.12 94 ASP A O 1
ATOM 702 N N . ILE A 1 95 ? -11.228 -23.900 10.173 1.00 87.06 95 ILE A N 1
ATOM 703 C CA . ILE A 1 95 ? -12.620 -23.462 10.003 1.00 87.06 95 ILE A CA 1
ATOM 704 C C . ILE A 1 95 ? -12.808 -22.859 8.609 1.00 87.06 95 ILE A C 1
ATOM 706 O O . ILE A 1 95 ? -13.745 -23.237 7.904 1.00 87.06 95 ILE A O 1
ATOM 710 N N . ALA A 1 96 ? -11.906 -21.974 8.183 1.00 93.06 96 ALA A N 1
ATOM 711 C CA . ALA A 1 96 ? -11.993 -21.341 6.873 1.00 93.06 96 ALA A CA 1
ATOM 712 C C . ALA A 1 96 ? -11.818 -22.338 5.721 1.00 93.06 96 ALA A C 1
ATOM 714 O O . ALA A 1 96 ? -12.641 -22.393 4.804 1.00 93.06 96 ALA A O 1
ATOM 715 N N . ASN A 1 97 ? -10.777 -23.167 5.800 1.00 87.06 97 ASN A N 1
ATOM 716 C CA . ASN A 1 97 ? -10.422 -24.118 4.754 1.00 87.06 97 ASN A CA 1
ATOM 717 C C . ASN A 1 97 ? -11.460 -25.243 4.619 1.00 87.06 97 ASN A C 1
ATOM 719 O O . ASN A 1 97 ? -11.903 -25.529 3.511 1.00 87.06 97 ASN A O 1
ATOM 723 N N . ARG A 1 98 ? -11.908 -25.858 5.726 1.00 88.38 98 ARG A N 1
ATOM 724 C CA . ARG A 1 98 ? -12.878 -26.975 5.684 1.00 88.38 98 ARG A CA 1
ATOM 725 C C . ARG A 1 98 ? -14.242 -26.562 5.148 1.00 88.38 98 ARG A C 1
ATOM 727 O O . ARG A 1 98 ? -14.936 -27.389 4.565 1.00 88.38 98 ARG A O 1
ATOM 734 N N . ASN A 1 99 ? -14.625 -25.304 5.346 1.00 88.38 99 ASN A N 1
ATOM 735 C CA . ASN A 1 99 ? -15.892 -24.787 4.845 1.00 88.38 99 ASN A CA 1
ATOM 736 C C . ASN A 1 99 ? -15.791 -24.209 3.424 1.00 88.38 99 ASN A C 1
ATOM 738 O O . ASN A 1 99 ? -16.804 -23.757 2.898 1.00 88.38 99 ASN A O 1
ATOM 742 N N . ASN A 1 100 ? -14.610 -24.247 2.790 1.00 84.19 100 ASN A N 1
ATOM 743 C CA . ASN A 1 100 ? -14.356 -23.642 1.479 1.00 84.19 100 ASN A CA 1
ATOM 744 C C . ASN A 1 100 ? -14.794 -22.169 1.438 1.00 84.19 100 ASN A C 1
ATOM 746 O O . ASN A 1 100 ? -15.554 -21.760 0.556 1.00 84.19 100 ASN A O 1
ATOM 750 N N . ALA A 1 101 ? -14.370 -21.383 2.433 1.00 91.50 101 ALA A N 1
ATOM 751 C CA . ALA A 1 101 ? -14.700 -19.965 2.474 1.00 91.50 101 ALA A CA 1
ATOM 752 C C . ALA A 1 101 ? -14.231 -19.256 1.193 1.00 91.50 101 ALA A C 1
ATOM 754 O O . ALA A 1 101 ? -13.173 -19.557 0.648 1.00 91.50 101 ALA A O 1
ATOM 755 N N . SER A 1 102 ? -15.024 -18.301 0.720 1.00 89.69 102 SER A N 1
ATOM 756 C CA . SER A 1 102 ? -14.679 -17.426 -0.398 1.00 89.69 102 SER A CA 1
ATOM 757 C C . SER A 1 102 ? -13.680 -16.353 0.023 1.00 89.69 102 SER A C 1
ATOM 759 O O . SER A 1 102 ? -12.823 -15.976 -0.763 1.00 89.69 102 SER A O 1
ATOM 761 N N . VAL A 1 103 ? -13.790 -15.858 1.256 1.00 94.38 103 VAL A N 1
ATOM 762 C CA . VAL A 1 103 ? -12.921 -14.822 1.823 1.00 94.38 103 VAL A CA 1
ATOM 763 C C . VAL A 1 103 ? -12.721 -15.093 3.311 1.00 94.38 103 VAL A C 1
ATOM 765 O O . VAL A 1 103 ? -13.660 -15.504 3.996 1.00 94.38 103 VAL A O 1
ATOM 768 N N . PHE A 1 104 ? -11.515 -14.820 3.806 1.00 98.25 104 PHE A N 1
ATOM 769 C CA . PHE A 1 104 ? -11.185 -14.811 5.227 1.00 98.25 104 PHE A CA 1
ATOM 770 C C . PHE A 1 104 ? -10.761 -13.405 5.674 1.00 98.25 104 PHE A C 1
ATOM 772 O O . PHE A 1 104 ? -9.859 -12.811 5.086 1.00 98.25 104 PHE A O 1
ATOM 779 N N . VAL A 1 105 ? -11.381 -12.866 6.725 1.00 98.81 105 VAL A N 1
ATOM 780 C CA . VAL A 1 105 ? -10.975 -11.582 7.319 1.00 98.81 105 VAL A CA 1
ATOM 781 C C . VAL A 1 105 ? -10.770 -11.748 8.814 1.00 98.81 105 VAL A C 1
ATOM 783 O O . VAL A 1 105 ? -11.725 -11.998 9.547 1.00 98.81 105 VAL A O 1
ATOM 786 N N . SER A 1 106 ? -9.528 -11.578 9.258 1.00 98.81 106 SER A N 1
ATOM 787 C CA . SER A 1 106 ? -9.177 -11.485 10.674 1.00 98.81 106 SER A CA 1
ATOM 788 C C . SER A 1 106 ? -9.274 -10.037 11.147 1.00 98.81 106 SER A C 1
ATOM 790 O O . SER A 1 106 ? -8.901 -9.126 10.411 1.00 98.81 106 SER A O 1
ATOM 792 N N . ILE A 1 107 ? -9.832 -9.815 12.334 1.00 98.81 107 ILE A N 1
ATOM 793 C CA . ILE A 1 107 ? -10.152 -8.487 12.874 1.00 98.81 107 ILE A CA 1
ATOM 794 C C . ILE A 1 107 ? -9.449 -8.329 14.218 1.00 98.81 107 ILE A C 1
ATOM 796 O O . ILE A 1 107 ? -9.707 -9.100 15.146 1.00 98.81 107 ILE A O 1
ATOM 800 N N . HIS A 1 108 ? -8.589 -7.321 14.296 1.00 98.44 108 HIS A N 1
ATOM 801 C CA . HIS A 1 108 ? -7.705 -7.015 15.412 1.00 98.44 108 HIS A CA 1
ATOM 802 C C . HIS A 1 108 ? -7.731 -5.521 15.765 1.00 98.44 108 HIS A C 1
ATOM 804 O O . HIS A 1 108 ? -8.195 -4.683 14.983 1.00 98.44 108 HIS A O 1
ATOM 810 N N . THR A 1 109 ? -7.216 -5.175 16.947 1.00 95.12 109 THR A N 1
ATOM 811 C CA . THR A 1 109 ? -6.911 -3.788 17.313 1.00 95.12 109 THR A CA 1
ATOM 812 C C . THR A 1 109 ? -5.532 -3.719 17.943 1.00 95.12 109 THR A C 1
ATOM 814 O O . THR A 1 109 ? -5.355 -4.000 19.124 1.00 95.12 109 THR A O 1
ATOM 817 N N . ASN A 1 110 ? -4.574 -3.342 17.111 1.00 91.69 110 ASN A N 1
ATOM 818 C CA . ASN A 1 110 ? -3.144 -3.278 17.345 1.00 91.69 110 ASN A CA 1
ATOM 819 C C . ASN A 1 110 ? -2.721 -2.759 18.728 1.00 91.69 110 ASN A C 1
ATOM 821 O O . ASN A 1 110 ? -3.402 -1.969 19.382 1.00 91.69 110 ASN A O 1
ATOM 825 N N . ALA A 1 111 ? -1.512 -3.119 19.144 1.00 91.38 111 ALA A N 1
ATOM 826 C CA . ALA A 1 111 ? -0.893 -2.590 20.346 1.00 91.38 111 ALA A CA 1
ATOM 827 C C . ALA A 1 111 ? 0.625 -2.506 20.193 1.00 91.38 111 ALA A C 1
ATOM 829 O O . ALA A 1 111 ? 1.281 -3.418 19.694 1.00 91.38 111 ALA A O 1
ATOM 830 N N . VAL A 1 112 ? 1.207 -1.419 20.693 1.00 90.69 112 VAL A N 1
ATOM 831 C CA . VAL A 1 112 ? 2.660 -1.230 20.741 1.00 90.69 112 VAL A CA 1
ATOM 832 C C . VAL A 1 112 ? 3.061 -0.495 22.018 1.00 90.69 112 VAL A C 1
ATOM 834 O O . VAL A 1 112 ? 2.255 0.193 22.643 1.00 90.69 112 VAL A O 1
ATOM 837 N N . SER A 1 113 ? 4.320 -0.646 22.432 1.00 88.75 113 SER A N 1
ATOM 838 C CA . SER A 1 113 ? 4.852 -0.018 23.648 1.00 88.75 113 SER A CA 1
ATOM 839 C C . SER A 1 113 ? 4.812 1.514 23.604 1.00 88.75 113 SER A C 1
ATOM 841 O O . SER A 1 113 ? 4.531 2.144 24.623 1.00 88.75 113 SER A O 1
ATOM 843 N N . ASN A 1 114 ? 5.063 2.118 22.436 1.00 90.88 114 ASN A N 1
ATOM 844 C CA . ASN A 1 114 ? 4.910 3.557 22.244 1.00 90.88 114 ASN A CA 1
ATOM 845 C C . ASN A 1 114 ? 3.424 3.920 22.096 1.00 90.88 114 ASN A C 1
ATOM 847 O O . ASN A 1 114 ? 2.843 3.780 21.020 1.00 90.88 114 ASN A O 1
ATOM 851 N N . ARG A 1 115 ? 2.833 4.430 23.177 1.00 92.00 115 ARG A N 1
ATOM 852 C CA . ARG A 1 115 ? 1.403 4.749 23.260 1.00 92.00 115 ARG A CA 1
ATOM 853 C C . ARG A 1 115 ? 0.957 5.919 22.377 1.00 92.00 115 ARG A C 1
ATOM 855 O O . ARG A 1 115 ? -0.239 6.097 22.210 1.00 92.00 115 ARG A O 1
ATOM 862 N N . GLU A 1 116 ? 1.873 6.655 21.751 1.00 91.31 116 GLU A N 1
ATOM 863 C CA . GLU A 1 116 ? 1.532 7.708 20.781 1.00 91.31 116 GLU A CA 1
ATOM 864 C C . GLU A 1 116 ? 1.125 7.146 19.409 1.00 91.31 116 GLU A C 1
ATOM 866 O O . GLU A 1 116 ? 0.453 7.816 18.621 1.00 91.31 116 GLU A O 1
ATOM 871 N N . VAL A 1 117 ? 1.519 5.905 19.101 1.00 82.75 117 VAL A N 1
ATOM 872 C CA . VAL A 1 117 ? 1.229 5.281 17.805 1.00 82.75 117 VAL A CA 1
ATOM 873 C C . VAL A 1 117 ? -0.269 5.039 17.663 1.00 82.75 117 VAL A C 1
ATOM 875 O O . VAL A 1 117 ? -0.898 4.470 18.549 1.00 82.75 117 VAL A O 1
ATOM 878 N N . HIS A 1 118 ? -0.818 5.454 16.526 1.00 93.75 118 HIS A N 1
ATOM 879 C CA . HIS A 1 118 ? -2.213 5.267 16.153 1.00 93.75 118 HIS A CA 1
ATOM 880 C C . HIS A 1 118 ? -2.363 5.138 14.629 1.00 93.75 118 HIS A C 1
ATOM 882 O O . HIS A 1 118 ? -1.388 5.261 13.872 1.00 93.75 118 HIS A O 1
ATOM 888 N N . GLY A 1 119 ? -3.593 4.888 14.193 1.00 87.06 119 GLY A N 1
ATOM 889 C CA . GLY A 1 119 ? -4.002 4.667 12.816 1.00 87.06 119 GLY A CA 1
ATOM 890 C C . GLY A 1 119 ? -4.393 3.216 12.539 1.00 87.06 119 GLY A C 1
ATOM 891 O O . GLY A 1 119 ? -4.070 2.304 13.293 1.00 87.06 119 GLY A O 1
ATOM 892 N N . THR A 1 120 ? -5.057 3.005 11.408 1.00 87.88 120 THR A N 1
ATOM 893 C CA . THR A 1 120 ? -5.513 1.690 10.944 1.00 87.88 120 THR A CA 1
ATOM 894 C C . THR A 1 120 ? -4.604 1.147 9.843 1.00 87.88 120 THR A C 1
ATOM 896 O O . THR A 1 120 ? -4.157 1.896 8.969 1.00 87.88 120 THR A O 1
ATOM 899 N N . GLU A 1 121 ? -4.328 -0.152 9.869 1.00 87.50 121 GLU A N 1
ATOM 900 C CA . GLU A 1 121 ? -3.565 -0.889 8.851 1.00 87.50 121 GLU A CA 1
ATOM 901 C C . GLU A 1 121 ? -4.279 -2.188 8.492 1.00 87.50 121 GLU A C 1
ATOM 903 O O . GLU A 1 121 ? -5.051 -2.727 9.280 1.00 87.50 121 GLU A O 1
ATOM 908 N N . THR A 1 122 ? -4.009 -2.710 7.297 1.00 92.38 122 THR A N 1
ATOM 909 C CA . THR A 1 122 ? -4.536 -4.010 6.878 1.00 92.38 122 THR A CA 1
ATOM 910 C C . THR A 1 122 ? -3.419 -4.840 6.267 1.00 92.38 122 THR A C 1
ATOM 912 O O . THR A 1 122 ? -2.666 -4.374 5.414 1.00 92.38 122 THR A O 1
ATOM 915 N N . TYR A 1 123 ? -3.295 -6.085 6.698 1.00 91.25 123 TYR A N 1
ATOM 916 C CA . TYR A 1 123 ? -2.270 -7.004 6.241 1.00 91.25 123 TYR A CA 1
ATOM 917 C C . TYR A 1 123 ? -2.829 -8.026 5.260 1.00 91.25 123 TYR A C 1
ATOM 919 O O . TYR A 1 123 ? -3.961 -8.485 5.392 1.00 91.25 123 TYR A O 1
ATOM 927 N N . PHE A 1 124 ? -1.992 -8.421 4.311 1.00 90.31 124 PHE A N 1
ATOM 928 C CA . PHE A 1 124 ? -2.148 -9.614 3.482 1.00 90.31 124 PHE A CA 1
ATOM 929 C C . PHE A 1 124 ? -0.865 -10.445 3.581 1.00 90.31 124 PHE A C 1
ATOM 931 O O . PHE A 1 124 ? 0.106 -10.000 4.191 1.00 90.31 124 PHE A O 1
ATOM 938 N N . SER A 1 125 ? -0.821 -11.631 2.970 1.00 79.25 125 SER A N 1
ATOM 939 C CA . SER A 1 125 ? 0.443 -12.353 2.807 1.00 79.25 125 SER A CA 1
ATOM 940 C C . SER A 1 125 ? 0.714 -12.713 1.356 1.00 79.25 125 SER A C 1
ATOM 942 O O . SER A 1 125 ? -0.085 -13.408 0.735 1.00 79.25 125 SER A O 1
ATOM 944 N N . SER A 1 126 ? 1.889 -12.342 0.839 1.00 66.19 126 SER A N 1
ATOM 945 C CA . SER A 1 126 ? 2.364 -12.813 -0.475 1.00 66.19 126 SER A CA 1
ATOM 946 C C . SER A 1 126 ? 2.641 -14.321 -0.522 1.00 66.19 126 SER A C 1
ATOM 948 O O . SER A 1 126 ? 2.775 -14.900 -1.600 1.00 66.19 126 SER A O 1
ATOM 950 N N . ARG A 1 127 ? 2.727 -14.973 0.645 1.00 69.31 127 ARG A N 1
ATOM 951 C CA . ARG A 1 127 ? 2.878 -16.429 0.783 1.00 69.31 127 ARG A CA 1
ATOM 952 C C . ARG A 1 127 ? 1.538 -17.159 0.908 1.00 69.31 127 ARG A C 1
ATOM 954 O O . ARG A 1 127 ? 1.537 -18.386 0.907 1.00 69.31 127 ARG A O 1
ATOM 961 N N . GLY A 1 128 ? 0.440 -16.420 1.059 1.00 67.81 128 GLY A N 1
ATOM 962 C CA . GLY A 1 128 ? -0.905 -16.957 1.226 1.00 67.81 128 GLY A CA 1
ATOM 963 C C . GLY A 1 128 ? -1.612 -17.246 -0.094 1.00 67.81 128 GLY A C 1
ATOM 964 O O . GLY A 1 128 ? -0.998 -17.373 -1.163 1.00 67.81 128 GLY A O 1
ATOM 965 N N . ALA A 1 129 ? -2.935 -17.353 -0.009 1.00 69.88 129 ALA A N 1
ATOM 966 C CA . ALA A 1 129 ? -3.781 -17.462 -1.183 1.00 69.88 129 ALA A CA 1
ATOM 967 C C . ALA A 1 129 ? -3.741 -16.174 -2.039 1.00 69.88 129 ALA A C 1
ATOM 969 O O . ALA A 1 129 ? -3.539 -15.076 -1.509 1.00 69.88 129 ALA A O 1
ATOM 970 N N . PRO A 1 130 ? -3.966 -16.295 -3.359 1.00 60.88 130 PRO A N 1
ATOM 971 C CA . PRO A 1 130 ? -4.096 -15.159 -4.272 1.00 60.88 130 PRO A CA 1
ATOM 972 C C . PRO A 1 130 ? -5.104 -14.091 -3.815 1.00 60.88 130 PRO A C 1
ATOM 974 O O . PRO A 1 130 ? -6.006 -14.371 -3.032 1.00 60.88 130 PRO A O 1
ATOM 977 N N . TYR A 1 131 ? -4.989 -12.874 -4.352 1.00 71.94 131 TYR A N 1
ATOM 978 C CA . TYR A 1 131 ? -5.901 -11.735 -4.151 1.00 71.94 131 TYR A CA 1
ATOM 979 C C . TYR A 1 131 ? -6.009 -11.174 -2.723 1.00 71.94 131 TYR A C 1
ATOM 981 O O . TYR A 1 131 ? -6.755 -10.217 -2.506 1.00 71.94 131 TYR A O 1
ATOM 989 N N . GLY A 1 132 ? -5.229 -11.674 -1.756 1.00 78.62 132 GLY A N 1
ATOM 990 C CA . GLY A 1 132 ? -5.198 -11.124 -0.394 1.00 78.62 132 GLY A CA 1
ATOM 991 C C . GLY A 1 132 ? -4.858 -9.626 -0.351 1.00 78.62 132 GLY A C 1
ATOM 992 O O . GLY A 1 132 ? -5.470 -8.884 0.411 1.00 78.62 132 GLY A O 1
ATOM 993 N N . PHE A 1 133 ? -3.950 -9.153 -1.219 1.00 74.25 133 PHE A N 1
ATOM 994 C CA . PHE A 1 133 ? -3.624 -7.723 -1.337 1.00 74.25 133 PHE A CA 1
ATOM 995 C C . PHE A 1 133 ? -4.840 -6.877 -1.730 1.00 74.25 133 PHE A C 1
ATOM 997 O O . PHE A 1 133 ? -5.081 -5.834 -1.130 1.00 74.25 133 PHE A O 1
ATOM 1004 N N . HIS A 1 134 ? -5.621 -7.326 -2.716 1.00 73.38 134 HIS A N 1
ATO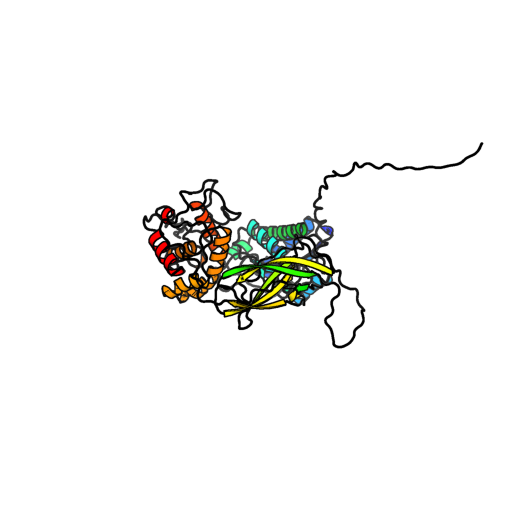M 1005 C CA . HIS A 1 134 ? -6.787 -6.587 -3.199 1.00 73.38 134 HIS A CA 1
ATOM 1006 C C . HIS A 1 134 ? -7.879 -6.511 -2.141 1.00 73.38 134 HIS A C 1
ATOM 1008 O O . HIS A 1 134 ? -8.385 -5.426 -1.856 1.00 73.38 134 HIS A O 1
ATOM 1014 N N . LEU A 1 135 ? -8.171 -7.641 -1.493 1.00 87.75 135 LEU A N 1
ATOM 1015 C CA . LEU A 1 135 ? -9.077 -7.685 -0.352 1.00 87.75 135 LEU A CA 1
ATOM 1016 C C . LEU A 1 135 ? -8.627 -6.714 0.751 1.00 87.75 135 LEU A C 1
ATOM 1018 O O . LEU A 1 135 ? -9.413 -5.877 1.197 1.00 87.75 135 LEU A O 1
ATOM 1022 N N . ALA A 1 136 ? -7.354 -6.786 1.151 1.00 82.94 136 ALA A N 1
ATOM 1023 C CA . ALA A 1 136 ? -6.787 -5.903 2.163 1.00 82.94 136 ALA A CA 1
ATOM 1024 C C . ALA A 1 136 ? -6.876 -4.424 1.754 1.00 82.94 136 ALA A C 1
ATOM 1026 O O . ALA A 1 136 ? -7.190 -3.577 2.585 1.00 82.94 136 ALA A O 1
ATOM 1027 N N . ASN A 1 137 ? -6.660 -4.107 0.476 1.00 65.31 137 ASN A N 1
ATOM 1028 C CA . ASN A 1 137 ? -6.736 -2.746 -0.043 1.00 65.31 137 ASN A CA 1
ATOM 1029 C C . ASN A 1 137 ? -8.159 -2.174 -0.035 1.00 65.31 137 ASN A C 1
ATOM 1031 O O . ASN A 1 137 ? -8.350 -1.028 0.385 1.00 65.31 137 ASN A O 1
ATOM 1035 N N . HIS A 1 138 ? -9.164 -2.956 -0.440 1.00 75.81 138 HIS A N 1
ATOM 1036 C CA . HIS A 1 138 ? -10.558 -2.518 -0.346 1.00 75.81 138 HIS A CA 1
ATOM 1037 C C . HIS A 1 138 ? -10.983 -2.292 1.106 1.00 75.81 138 HIS A C 1
ATOM 1039 O O . HIS A 1 138 ? -11.610 -1.271 1.397 1.00 75.81 138 HIS A O 1
ATOM 1045 N N . ILE A 1 139 ? -10.609 -3.198 2.016 1.00 95.50 139 ILE A N 1
ATOM 1046 C CA . ILE A 1 139 ? -10.884 -3.058 3.452 1.00 95.50 139 ILE A CA 1
ATOM 1047 C C . ILE A 1 139 ? -10.195 -1.810 4.008 1.00 95.50 139 ILE A C 1
ATOM 1049 O O . ILE A 1 139 ? -10.875 -0.941 4.550 1.00 95.50 139 ILE A O 1
ATOM 1053 N N . GLN A 1 140 ? -8.884 -1.662 3.804 1.00 89.19 140 GLN A N 1
ATOM 1054 C CA . GLN A 1 140 ? -8.117 -0.513 4.288 1.00 89.19 140 GLN A CA 1
ATOM 1055 C C . GLN A 1 140 ? -8.734 0.810 3.828 1.00 89.19 140 GLN A C 1
ATOM 1057 O O . GLN A 1 140 ? -8.941 1.717 4.632 1.00 89.19 140 GLN A O 1
ATOM 1062 N N . SER A 1 141 ? -9.061 0.913 2.538 1.00 59.56 141 SER A N 1
ATOM 1063 C CA . SER A 1 141 ? -9.621 2.136 1.959 1.00 59.56 141 SER A CA 1
ATOM 1064 C C . SER A 1 141 ? -10.946 2.512 2.617 1.00 59.56 141 SER A C 1
ATOM 1066 O O . SER A 1 141 ? -11.147 3.662 3.003 1.00 59.56 141 SER A O 1
ATOM 1068 N N . ARG A 1 142 ? -11.857 1.545 2.782 1.00 88.12 142 ARG A N 1
ATOM 1069 C CA . ARG A 1 142 ? -13.180 1.807 3.358 1.00 88.12 142 ARG A CA 1
ATOM 1070 C C . ARG A 1 142 ? -13.123 2.033 4.864 1.00 88.12 142 ARG A C 1
ATOM 1072 O O . ARG A 1 142 ? -13.843 2.905 5.342 1.00 88.12 142 ARG A O 1
ATOM 1079 N N . VAL A 1 143 ? -12.258 1.343 5.608 1.00 84.94 143 VAL A N 1
ATOM 1080 C CA . VAL A 1 143 ? -12.074 1.615 7.044 1.00 84.94 143 VAL A CA 1
ATOM 1081 C C . VAL A 1 143 ? -11.571 3.039 7.256 1.00 84.94 143 VAL A C 1
ATOM 1083 O O . VAL A 1 143 ? -12.199 3.773 8.010 1.00 84.94 143 VAL A O 1
ATOM 1086 N N . VAL A 1 144 ? -10.530 3.471 6.535 1.00 71.81 144 VAL A N 1
ATOM 1087 C CA . VAL A 1 144 ? -10.008 4.849 6.621 1.00 71.81 144 VAL A CA 1
ATOM 1088 C C . VAL A 1 144 ? -11.099 5.881 6.329 1.00 71.81 144 VAL A C 1
ATOM 1090 O O . VAL A 1 144 ? -11.257 6.835 7.088 1.00 71.81 144 VAL A O 1
ATOM 1093 N N . ILE A 1 145 ? -11.886 5.674 5.267 1.00 61.72 145 ILE A N 1
ATOM 1094 C CA . ILE A 1 145 ? -12.982 6.581 4.890 1.00 61.72 145 ILE A CA 1
ATOM 1095 C C . ILE A 1 145 ? -14.045 6.673 5.993 1.00 61.72 145 ILE A C 1
ATOM 1097 O O . ILE A 1 145 ? -14.507 7.768 6.307 1.00 61.72 145 ILE A O 1
ATOM 1101 N N . ASN A 1 146 ? -14.444 5.545 6.584 1.00 84.12 146 ASN A N 1
ATOM 1102 C CA . ASN A 1 146 ? -15.535 5.516 7.561 1.00 84.12 146 ASN A CA 1
ATOM 1103 C C . ASN A 1 146 ? -15.110 6.018 8.946 1.00 84.12 146 ASN A C 1
ATOM 1105 O O . ASN A 1 146 ? -15.896 6.668 9.640 1.00 84.12 146 ASN A O 1
ATOM 1109 N N . THR A 1 147 ? -13.887 5.708 9.378 1.00 86.62 147 THR A N 1
ATOM 1110 C CA . THR A 1 147 ? -13.410 6.050 10.725 1.00 86.62 147 THR A CA 1
ATOM 1111 C C . THR A 1 147 ? -12.774 7.430 10.788 1.00 86.62 147 THR A C 1
ATOM 1113 O O . THR A 1 147 ? -12.841 8.075 11.834 1.00 86.62 147 THR A O 1
ATOM 1116 N N . GLY A 1 148 ? -12.166 7.887 9.688 1.00 76.88 148 GLY A N 1
ATOM 1117 C CA . GLY A 1 148 ? -11.267 9.039 9.682 1.00 76.88 148 GLY A CA 1
ATOM 1118 C C . GLY A 1 148 ? -9.921 8.765 10.366 1.00 76.88 148 GLY A C 1
ATOM 1119 O O . GLY A 1 148 ? -9.159 9.703 10.597 1.00 76.88 148 GLY A O 1
ATOM 1120 N N . SER A 1 149 ? -9.616 7.509 10.718 1.00 80.00 149 SER A N 1
ATOM 1121 C CA . SER A 1 149 ? -8.321 7.135 11.296 1.00 80.00 149 SER A CA 1
ATOM 1122 C C . SER A 1 149 ? -7.187 7.342 10.299 1.00 80.00 149 SER A C 1
ATOM 1124 O O . SER A 1 149 ? -7.350 7.177 9.088 1.00 80.00 149 SER A O 1
ATOM 1126 N N . GLN A 1 150 ? -5.994 7.636 10.822 1.00 77.88 150 GLN A N 1
ATOM 1127 C CA . GLN A 1 150 ? -4.782 7.716 10.015 1.00 77.88 150 GLN A CA 1
ATOM 1128 C C . GLN A 1 150 ? -4.556 6.390 9.278 1.00 77.88 150 GLN A C 1
ATOM 1130 O O . GLN A 1 150 ? -4.475 5.333 9.901 1.00 77.88 150 GLN A O 1
ATOM 1135 N N . SER A 1 151 ? -4.412 6.443 7.955 1.00 71.81 151 SER A N 1
ATOM 1136 C CA . SER A 1 151 ? -4.039 5.260 7.181 1.00 71.81 151 SER A CA 1
ATOM 1137 C C . SER A 1 151 ? -2.577 4.911 7.424 1.00 71.81 151 SER A C 1
ATOM 1139 O O . SER A 1 151 ? -1.688 5.736 7.223 1.00 71.81 151 SER A O 1
ATOM 1141 N N . ARG A 1 152 ? -2.315 3.666 7.802 1.00 79.75 152 ARG A N 1
ATOM 1142 C CA . ARG A 1 152 ? -0.971 3.086 7.907 1.00 79.75 152 ARG A CA 1
ATOM 1143 C C . ARG A 1 152 ? -0.666 2.117 6.759 1.00 79.75 152 ARG A C 1
ATOM 1145 O O . ARG A 1 152 ? 0.396 1.495 6.744 1.00 79.75 152 ARG A O 1
ATOM 1152 N N . GLY A 1 153 ? -1.575 2.049 5.783 1.00 57.84 153 GLY A N 1
ATOM 1153 C CA . GLY A 1 153 ? -1.420 1.336 4.521 1.00 57.84 153 GLY A CA 1
ATOM 1154 C C . GLY A 1 153 ? -1.735 -0.157 4.581 1.00 57.84 153 GLY A C 1
ATOM 1155 O O . GLY A 1 153 ? -2.076 -0.716 5.625 1.00 57.84 153 GLY A O 1
ATOM 1156 N N . VAL A 1 154 ? -1.610 -0.783 3.410 1.00 63.56 154 VAL A N 1
ATOM 1157 C CA . VAL A 1 154 ? -1.668 -2.236 3.238 1.00 63.56 154 VAL A CA 1
ATOM 1158 C C . VAL A 1 154 ? -0.258 -2.806 3.338 1.00 63.56 154 VAL A C 1
ATOM 1160 O O . VAL A 1 154 ? 0.670 -2.253 2.745 1.00 63.56 154 VAL A O 1
ATOM 1163 N N . LYS A 1 155 ? -0.077 -3.904 4.073 1.00 68.88 155 LYS A N 1
ATOM 1164 C CA . LYS A 1 155 ? 1.249 -4.469 4.366 1.00 68.88 155 LYS A CA 1
ATOM 1165 C C . LYS A 1 155 ? 1.307 -5.970 4.103 1.00 68.88 155 LYS A C 1
ATOM 1167 O O . LYS A 1 155 ? 0.362 -6.693 4.399 1.00 68.88 155 LYS A O 1
ATOM 1172 N N . ASP A 1 156 ? 2.439 -6.442 3.589 1.00 73.00 156 ASP A N 1
ATOM 1173 C CA . ASP A 1 156 ? 2.722 -7.878 3.508 1.00 73.00 156 ASP A CA 1
ATOM 1174 C C . ASP A 1 156 ? 3.228 -8.372 4.871 1.00 73.00 156 ASP A C 1
ATOM 1176 O O . ASP A 1 156 ? 4.242 -7.893 5.383 1.00 73.00 156 ASP A O 1
ATOM 1180 N N . GLY A 1 157 ? 2.502 -9.309 5.472 1.00 76.31 157 GLY A N 1
ATOM 1181 C CA . GLY A 1 157 ? 2.808 -9.913 6.760 1.00 76.31 157 GLY A CA 1
ATOM 1182 C C . GLY A 1 157 ? 2.595 -11.421 6.713 1.00 76.31 157 GLY A C 1
ATOM 1183 O O . GLY A 1 157 ? 1.524 -11.912 6.361 1.00 76.31 157 GLY A O 1
ATOM 1184 N N . ALA A 1 158 ? 3.608 -12.188 7.116 1.00 79.50 158 ALA A N 1
ATOM 1185 C CA . ALA A 1 158 ? 3.553 -13.651 7.153 1.00 79.50 158 ALA A CA 1
ATOM 1186 C C . ALA A 1 158 ? 2.799 -14.192 8.389 1.00 79.50 158 ALA A C 1
ATOM 1188 O O . ALA A 1 158 ? 3.259 -15.127 9.043 1.00 79.50 158 ALA A O 1
ATOM 1189 N N . PHE A 1 159 ? 1.650 -13.601 8.730 1.00 81.00 159 PHE A N 1
ATOM 1190 C CA . PHE A 1 159 ? 0.803 -14.080 9.823 1.00 81.00 159 PHE A CA 1
ATOM 1191 C C . PHE A 1 159 ? 0.276 -15.481 9.513 1.00 81.00 159 PHE A C 1
ATOM 1193 O O . PHE A 1 159 ? -0.092 -15.781 8.374 1.00 81.00 159 PHE A O 1
ATOM 1200 N N . PHE A 1 160 ? 0.208 -16.346 10.527 1.00 78.81 160 PHE A N 1
ATOM 1201 C CA . PHE A 1 160 ? -0.169 -17.752 10.343 1.00 78.81 160 PHE A CA 1
ATOM 1202 C C . PHE A 1 160 ? -1.518 -17.905 9.620 1.00 78.81 160 PHE A C 1
ATOM 1204 O O . PHE A 1 160 ? -1.622 -18.656 8.652 1.00 78.81 160 PHE A O 1
ATOM 1211 N N . VAL A 1 161 ? -2.526 -17.131 10.034 1.00 90.62 161 VAL A N 1
ATOM 1212 C CA . VAL A 1 161 ? -3.878 -17.174 9.454 1.00 90.62 161 VAL A CA 1
ATOM 1213 C C . VAL A 1 161 ? -3.943 -16.670 8.011 1.00 90.62 161 VAL A C 1
ATOM 1215 O O . VAL A 1 161 ? -4.785 -17.135 7.254 1.00 90.62 161 VAL A O 1
ATOM 1218 N N . LEU A 1 162 ? -3.035 -15.780 7.594 1.00 90.06 162 LEU A N 1
ATOM 1219 C CA . LEU A 1 162 ? -2.973 -15.274 6.214 1.00 90.06 162 LEU A CA 1
ATOM 1220 C C . LEU A 1 162 ? -2.173 -16.194 5.288 1.00 90.06 162 LEU A C 1
ATOM 1222 O O . LEU A 1 162 ? -2.387 -16.214 4.083 1.00 90.06 162 LEU A O 1
ATOM 1226 N N . THR A 1 163 ? -1.223 -16.935 5.852 1.00 77.06 163 THR A N 1
ATOM 1227 C CA . THR A 1 163 ? -0.299 -17.798 5.103 1.00 77.06 163 THR A CA 1
ATOM 1228 C C . THR A 1 163 ? -0.853 -19.199 4.856 1.00 77.06 163 THR A C 1
ATOM 1230 O O . THR A 1 163 ? -0.455 -19.831 3.883 1.00 77.06 163 THR A O 1
ATOM 1233 N N . HIS A 1 164 ? -1.756 -19.688 5.713 1.00 77.00 164 HIS A N 1
ATOM 1234 C CA . HIS A 1 164 ? -2.249 -21.073 5.671 1.00 77.00 164 HIS A CA 1
ATOM 1235 C C . HIS A 1 164 ? -3.733 -21.199 5.284 1.00 77.00 164 HIS A C 1
ATOM 1237 O O . HIS A 1 164 ? -4.240 -22.313 5.125 1.00 77.00 164 HIS A O 1
ATOM 1243 N N . THR A 1 165 ? -4.444 -20.084 5.118 1.00 85.62 165 THR A N 1
ATOM 1244 C CA . THR A 1 165 ? -5.769 -20.072 4.485 1.00 85.62 165 THR A CA 1
ATOM 1245 C C . THR A 1 165 ? -5.645 -20.251 2.971 1.00 85.62 165 THR A C 1
ATOM 1247 O O . THR A 1 165 ? -4.662 -19.853 2.349 1.00 85.62 165 THR A O 1
ATOM 1250 N N . THR A 1 166 ? -6.640 -20.905 2.375 1.00 82.88 166 THR A N 1
ATOM 1251 C CA . THR A 1 166 ? -6.638 -21.311 0.954 1.00 82.88 166 THR A CA 1
ATOM 1252 C C . THR A 1 166 ? -7.457 -20.389 0.046 1.00 82.88 166 THR A C 1
ATOM 1254 O O . THR A 1 166 ? -7.516 -20.605 -1.162 1.00 82.88 166 THR A O 1
ATOM 1257 N N . MET A 1 167 ? -8.052 -19.344 0.619 1.00 88.56 167 MET A N 1
ATOM 1258 C CA . MET A 1 167 ? -8.834 -18.301 -0.047 1.00 88.56 167 MET A CA 1
ATOM 1259 C C . MET A 1 167 ? -8.243 -16.916 0.261 1.00 88.56 167 MET A C 1
ATOM 1261 O O . MET A 1 167 ? -7.497 -16.807 1.238 1.00 88.56 167 MET A O 1
ATOM 1265 N N . PRO A 1 168 ? -8.562 -15.860 -0.517 1.00 88.19 168 PRO A N 1
ATOM 1266 C CA . PRO A 1 168 ? -8.094 -14.505 -0.239 1.00 88.19 168 PRO A CA 1
ATOM 1267 C C . PRO A 1 168 ? -8.314 -14.124 1.228 1.00 88.19 168 PRO A C 1
ATOM 1269 O O . PRO A 1 168 ? -9.428 -14.233 1.752 1.00 88.19 168 PRO A O 1
ATOM 1272 N N . ALA A 1 169 ? -7.233 -13.695 1.878 1.00 95.75 169 ALA A N 1
ATOM 1273 C CA . ALA A 1 169 ? -7.199 -13.451 3.310 1.00 95.75 169 ALA A CA 1
ATOM 1274 C C . ALA A 1 169 ? -6.607 -12.077 3.635 1.00 95.75 169 ALA A C 1
ATOM 1276 O O . ALA A 1 169 ? -5.583 -11.686 3.068 1.00 95.75 169 ALA A O 1
ATOM 1277 N N . ALA A 1 170 ? -7.236 -11.376 4.578 1.00 98.25 170 ALA A N 1
ATOM 1278 C CA . ALA A 1 170 ? -6.754 -10.109 5.120 1.00 98.25 170 ALA A CA 1
ATOM 1279 C C . ALA A 1 170 ? -6.840 -10.091 6.654 1.00 98.25 170 ALA A C 1
ATOM 1281 O O . ALA A 1 170 ? -7.716 -10.729 7.234 1.00 98.25 170 ALA A O 1
ATOM 1282 N N . LEU A 1 171 ? -5.936 -9.362 7.311 1.00 98.75 171 LEU A N 1
ATOM 1283 C CA . LEU A 1 171 ? -5.982 -9.082 8.750 1.00 98.75 171 LEU A CA 1
ATOM 1284 C C . LEU A 1 171 ? -6.079 -7.574 8.943 1.00 98.75 171 LEU A C 1
ATOM 1286 O O . LEU A 1 171 ? -5.170 -6.843 8.564 1.00 98.75 171 LEU A O 1
ATOM 1290 N N . GLN A 1 172 ? -7.193 -7.113 9.490 1.00 98.56 172 GLN A N 1
ATOM 1291 C CA . GLN A 1 172 ? -7.493 -5.704 9.678 1.00 98.56 172 GLN A CA 1
ATOM 1292 C C . GLN A 1 172 ? -7.169 -5.290 11.113 1.00 98.56 172 GLN A C 1
ATOM 1294 O O . GLN A 1 172 ? -7.651 -5.909 12.053 1.00 98.56 172 GLN A O 1
ATOM 1299 N N . GLU A 1 173 ? -6.374 -4.231 11.255 1.00 97.88 173 GLU A N 1
ATOM 1300 C CA . GLU A 1 173 ? -6.049 -3.584 12.524 1.00 97.88 173 GLU A CA 1
ATOM 1301 C C . GLU A 1 173 ? -6.850 -2.282 12.655 1.00 97.88 173 GLU A C 1
ATOM 1303 O O . GLU A 1 173 ? -6.540 -1.272 12.010 1.00 97.88 173 GLU A O 1
ATOM 1308 N N . GLY A 1 174 ? -7.915 -2.310 13.459 1.00 93.38 174 GLY A N 1
ATOM 1309 C CA . GLY A 1 174 ? -8.889 -1.226 13.645 1.00 93.38 174 GLY A CA 1
ATOM 1310 C C . GLY A 1 174 ? -8.263 0.100 14.054 1.00 93.38 174 GLY A C 1
ATOM 1311 O O . GLY A 1 174 ? -8.490 1.124 13.415 1.00 93.38 174 GLY A O 1
ATOM 1312 N N . GLU A 1 175 ? -7.484 0.060 15.125 1.00 97.75 175 GLU A N 1
ATOM 1313 C CA . GLU A 1 175 ? -6.737 1.165 15.721 1.00 97.75 175 GLU A CA 1
ATOM 1314 C C . GLU A 1 175 ? -5.784 0.588 16.777 1.00 97.75 175 GLU A C 1
ATOM 1316 O O . GLU A 1 175 ? -5.852 -0.600 17.093 1.00 97.75 175 GLU A O 1
ATOM 1321 N N . PHE A 1 176 ? -4.937 1.432 17.364 1.00 97.50 176 PHE A N 1
ATOM 1322 C CA . PHE A 1 176 ? -4.036 1.022 18.440 1.00 97.50 176 PHE A CA 1
ATOM 1323 C C . PHE A 1 176 ? -4.708 1.114 19.816 1.00 97.50 176 PHE A C 1
ATOM 1325 O O . PHE A 1 176 ? -4.780 2.196 20.396 1.00 97.50 176 PHE A O 1
ATOM 1332 N N . ILE A 1 177 ? -5.127 -0.014 20.401 1.00 97.69 177 ILE A N 1
ATOM 1333 C CA . ILE A 1 177 ? -5.715 -0.060 21.755 1.00 97.69 177 ILE A CA 1
ATOM 1334 C C . ILE A 1 177 ? -4.733 0.400 22.844 1.00 97.69 177 ILE A C 1
ATOM 1336 O O . ILE A 1 177 ? -5.133 0.821 23.928 1.00 97.69 177 ILE A O 1
ATOM 1340 N N . SER A 1 178 ? -3.429 0.357 22.558 1.00 96.94 178 SER A N 1
ATOM 1341 C CA . SER A 1 178 ? -2.382 0.886 23.437 1.00 96.94 178 SER A CA 1
ATOM 1342 C C . SER A 1 178 ? -2.380 2.415 23.545 1.00 96.94 178 SER A C 1
ATOM 1344 O O . SER A 1 178 ? -1.816 2.943 24.506 1.00 96.94 178 SER A O 1
ATOM 1346 N N . ASN A 1 179 ? -2.968 3.126 22.576 1.00 97.94 179 ASN A N 1
ATOM 1347 C CA . ASN A 1 179 ? -3.064 4.582 22.581 1.00 97.94 179 ASN A CA 1
ATOM 1348 C C . ASN A 1 179 ? -4.297 5.031 23.389 1.00 97.94 179 ASN A C 1
ATOM 1350 O O . ASN A 1 179 ? -5.401 4.618 23.043 1.00 97.94 179 ASN A O 1
ATOM 1354 N N . PRO A 1 180 ? -4.158 5.879 24.430 1.00 97.62 180 PRO A N 1
ATOM 1355 C CA . PRO A 1 180 ? -5.279 6.281 25.287 1.00 97.62 180 PRO A CA 1
ATOM 1356 C C . PRO A 1 180 ? -6.447 6.942 24.541 1.00 97.62 180 PRO A C 1
ATOM 1358 O O . PRO A 1 180 ? -7.606 6.638 24.823 1.00 97.62 180 PRO A O 1
ATOM 1361 N N . ASP A 1 181 ? -6.161 7.804 23.563 1.00 97.38 181 ASP A N 1
ATOM 1362 C CA . ASP A 1 181 ? -7.197 8.502 22.795 1.00 97.38 181 ASP A CA 1
ATOM 1363 C C . ASP A 1 181 ? -7.946 7.531 21.883 1.00 97.38 181 ASP A C 1
ATOM 1365 O O . ASP A 1 181 ? -9.164 7.624 21.711 1.00 97.38 181 ASP A O 1
ATOM 1369 N N . LYS A 1 182 ? -7.227 6.570 21.294 1.00 97.94 182 LYS A N 1
ATOM 1370 C CA . LYS A 1 182 ? -7.844 5.552 20.437 1.00 97.94 182 LYS A CA 1
ATOM 1371 C C . LYS A 1 182 ? -8.564 4.495 21.252 1.00 97.94 182 LYS A C 1
ATOM 1373 O O . LYS A 1 182 ? -9.644 4.087 20.847 1.00 97.94 182 LYS A O 1
ATOM 1378 N N . GLU A 1 183 ? -8.059 4.125 22.425 1.00 98.31 183 GLU A N 1
ATOM 1379 C CA . GLU A 1 183 ? -8.784 3.290 23.381 1.00 98.31 183 GLU A CA 1
ATOM 1380 C C . GLU A 1 183 ? -10.121 3.946 23.755 1.00 98.31 183 GLU A C 1
ATOM 1382 O O . GLU A 1 183 ? -11.156 3.282 23.714 1.00 98.31 183 GLU A O 1
ATOM 1387 N N . ALA A 1 184 ? -10.137 5.255 24.037 1.00 98.19 184 ALA A N 1
ATOM 1388 C CA . ALA A 1 184 ? -11.368 5.989 24.324 1.00 98.19 184 ALA A CA 1
ATOM 1389 C C . ALA A 1 184 ? -12.370 5.932 23.157 1.00 98.19 184 ALA A C 1
ATOM 1391 O O . ALA A 1 184 ? -13.563 5.737 23.390 1.00 98.19 184 ALA A O 1
ATOM 1392 N N . LEU A 1 185 ? -11.902 6.026 21.907 1.00 98.00 185 LEU A N 1
ATOM 1393 C CA . LEU A 1 185 ? -12.749 5.831 20.725 1.00 98.00 185 LEU A CA 1
ATOM 1394 C C . LEU A 1 185 ? -13.240 4.384 20.600 1.00 98.00 185 LEU A C 1
ATOM 1396 O O . LEU A 1 185 ? -14.436 4.171 20.411 1.00 98.00 185 LEU A O 1
ATOM 1400 N N . LEU A 1 186 ? -12.357 3.394 20.758 1.00 98.31 186 LEU A N 1
ATOM 1401 C CA . LEU A 1 186 ? -12.675 1.961 20.691 1.00 98.31 186 LEU A CA 1
ATOM 1402 C C . LEU A 1 186 ? -13.672 1.519 21.775 1.00 98.31 186 LEU A C 1
ATOM 1404 O O . LEU A 1 186 ? -14.370 0.525 21.587 1.00 98.31 186 LEU A O 1
ATOM 1408 N N . ARG A 1 187 ? -13.801 2.266 22.881 1.00 97.94 187 ARG A N 1
ATOM 1409 C CA . ARG A 1 187 ? -14.867 2.065 23.882 1.00 97.94 187 ARG A CA 1
ATOM 1410 C C . ARG A 1 187 ? -16.253 2.474 23.394 1.00 97.94 187 ARG A C 1
ATOM 1412 O O . ARG A 1 187 ? -17.242 2.051 23.986 1.00 97.94 187 ARG A O 1
ATOM 1419 N N . THR A 1 188 ? -16.348 3.305 22.361 1.00 98.44 188 THR A N 1
ATOM 1420 C CA . THR A 1 188 ? -17.634 3.787 21.856 1.00 98.44 188 THR A CA 1
ATOM 1421 C C . THR A 1 188 ? -18.218 2.830 20.823 1.00 98.44 188 THR A C 1
ATOM 1423 O O . THR A 1 188 ? -17.522 2.322 19.941 1.00 98.44 188 THR A O 1
ATOM 1426 N N . ASP A 1 189 ? -19.532 2.627 20.881 1.00 98.06 189 ASP A N 1
ATOM 1427 C CA . ASP A 1 189 ? -20.251 1.854 19.864 1.00 98.06 189 ASP A CA 1
ATOM 1428 C C . ASP A 1 189 ? -20.143 2.495 18.482 1.00 98.06 189 ASP A C 1
ATOM 1430 O O . ASP A 1 189 ? -19.945 1.800 17.491 1.00 98.06 189 ASP A O 1
ATOM 1434 N N . ALA A 1 190 ? -20.215 3.827 18.419 1.00 98.19 190 ALA A N 1
ATOM 1435 C CA . ALA A 1 190 ? -20.177 4.571 17.166 1.00 98.19 190 ALA A CA 1
ATOM 1436 C C . ALA A 1 190 ? -18.866 4.363 16.394 1.00 98.19 190 ALA A C 1
ATOM 1438 O O . ALA A 1 190 ? -18.879 4.247 15.170 1.00 98.19 190 ALA A O 1
ATOM 1439 N N . PHE A 1 191 ? -17.724 4.315 17.083 1.00 98.50 191 PHE A N 1
ATOM 1440 C CA . PHE A 1 191 ? -16.443 4.123 16.408 1.00 98.50 191 PHE A CA 1
ATOM 1441 C C . PHE A 1 191 ? -16.243 2.674 15.955 1.00 98.50 191 PHE A C 1
ATOM 1443 O O . PHE A 1 191 ? -15.819 2.439 14.822 1.00 98.50 191 PHE A O 1
ATOM 1450 N N . ARG A 1 192 ? -16.625 1.699 16.790 1.00 98.69 192 ARG A N 1
ATOM 1451 C CA . ARG A 1 192 ? -16.613 0.278 16.406 1.00 98.69 192 ARG A CA 1
ATOM 1452 C C . ARG A 1 192 ? -17.539 0.005 15.222 1.00 98.69 192 ARG A C 1
ATOM 1454 O O . ARG A 1 192 ? -17.171 -0.743 14.319 1.00 98.69 192 ARG A O 1
ATOM 1461 N N . ASP A 1 193 ? -18.690 0.672 15.169 1.00 98.69 193 ASP A N 1
ATOM 1462 C CA . ASP A 1 193 ? -19.613 0.586 14.037 1.00 98.69 193 ASP A CA 1
ATOM 1463 C C . ASP A 1 193 ? -19.017 1.142 12.737 1.00 98.69 193 ASP A C 1
ATOM 1465 O O . ASP A 1 193 ? -19.167 0.525 11.685 1.00 98.69 193 ASP A O 1
ATOM 1469 N N . LYS A 1 194 ? -18.260 2.245 12.801 1.00 98.38 194 LYS A N 1
ATOM 1470 C CA . LYS A 1 194 ? -17.537 2.793 11.639 1.00 98.38 194 LYS A CA 1
ATOM 1471 C C . LYS A 1 194 ? -16.470 1.839 11.105 1.00 98.38 194 LYS A C 1
ATOM 1473 O O . LYS A 1 194 ? -16.369 1.670 9.890 1.00 98.38 194 LYS A O 1
ATOM 1478 N N . ILE A 1 195 ? -15.696 1.198 11.987 1.00 98.62 195 ILE A N 1
ATOM 1479 C CA . ILE A 1 195 ? -14.726 0.169 11.573 1.00 98.62 195 ILE A CA 1
ATOM 1480 C C . ILE A 1 195 ? -15.472 -0.981 10.886 1.00 98.62 195 ILE A C 1
ATOM 1482 O O . ILE A 1 195 ? -15.120 -1.368 9.772 1.00 98.62 195 ILE A O 1
ATOM 1486 N N . ALA A 1 196 ? -16.544 -1.476 11.508 1.00 98.88 196 ALA A N 1
ATOM 1487 C CA . ALA A 1 196 ? -17.343 -2.568 10.967 1.00 98.88 196 ALA A CA 1
ATOM 1488 C C . ALA A 1 196 ? -17.969 -2.231 9.602 1.00 98.88 196 ALA A C 1
ATOM 1490 O O . ALA A 1 196 ? -17.936 -3.058 8.690 1.00 98.88 196 ALA A O 1
ATOM 1491 N N . GLN A 1 197 ? -18.492 -1.014 9.429 1.00 97.44 197 GLN A N 1
ATOM 1492 C CA . GLN A 1 197 ? -19.012 -0.535 8.148 1.00 97.44 197 GLN A CA 1
ATOM 1493 C C . GLN A 1 197 ? -17.913 -0.513 7.079 1.00 97.44 197 GLN A C 1
ATOM 1495 O O . GLN A 1 197 ? -18.131 -1.001 5.972 1.00 97.44 197 GLN A O 1
ATOM 1500 N N . GLY A 1 198 ? -16.718 -0.019 7.415 1.00 92.56 198 GLY A N 1
ATOM 1501 C CA . GLY A 1 198 ? -15.583 -0.011 6.496 1.00 92.56 198 GLY A CA 1
ATOM 1502 C C . GLY A 1 198 ? -15.153 -1.414 6.060 1.00 92.56 198 GLY A C 1
ATOM 1503 O O . GLY A 1 198 ? -14.965 -1.658 4.870 1.00 92.56 198 GLY A O 1
ATOM 1504 N N . ILE A 1 199 ? -15.060 -2.361 6.997 1.00 98.75 199 ILE A N 1
ATOM 1505 C CA . ILE A 1 199 ? -14.735 -3.761 6.682 1.00 98.75 199 ILE A CA 1
ATOM 1506 C C . ILE A 1 199 ? -15.812 -4.374 5.778 1.00 98.75 199 ILE A C 1
ATOM 1508 O O . ILE A 1 199 ? -15.480 -4.966 4.751 1.00 98.75 199 ILE A O 1
ATOM 1512 N N . PHE A 1 200 ? -17.092 -4.199 6.122 1.00 98.56 200 PHE A N 1
ATOM 1513 C CA . PHE A 1 200 ? -18.225 -4.681 5.328 1.00 98.56 200 PHE A CA 1
ATOM 1514 C C . PHE A 1 200 ? -18.162 -4.177 3.879 1.00 98.56 200 PHE A C 1
ATOM 1516 O O . PHE A 1 200 ? -18.186 -4.974 2.942 1.00 98.56 200 PHE A O 1
ATOM 1523 N N . GLU A 1 201 ? -18.023 -2.866 3.685 1.00 83.50 201 GLU A N 1
ATOM 1524 C CA . GLU A 1 201 ? -17.952 -2.263 2.353 1.00 83.50 201 GLU A CA 1
ATOM 1525 C C . GLU A 1 201 ? -16.711 -2.714 1.581 1.00 83.50 201 GLU A C 1
ATOM 1527 O O . GLU A 1 201 ? -16.785 -2.937 0.376 1.00 83.50 201 GLU A O 1
ATOM 1532 N N . GLY A 1 202 ? -15.575 -2.876 2.264 1.00 85.12 202 GLY A N 1
ATOM 1533 C CA . GLY A 1 202 ? -14.349 -3.382 1.658 1.00 85.12 202 GLY A CA 1
ATOM 1534 C C . GLY A 1 202 ? -14.508 -4.803 1.119 1.00 85.12 202 GLY A C 1
ATOM 1535 O O . GLY A 1 202 ? -14.151 -5.070 -0.028 1.00 85.12 202 GLY A O 1
ATOM 1536 N N . ILE A 1 203 ? -15.107 -5.697 1.910 1.00 96.62 203 ILE A N 1
ATOM 1537 C CA . ILE A 1 203 ? -15.404 -7.070 1.484 1.00 96.62 203 ILE A CA 1
ATOM 1538 C C . ILE A 1 203 ? -16.369 -7.064 0.294 1.00 96.62 203 ILE A C 1
ATOM 1540 O O . ILE A 1 203 ? -16.113 -7.733 -0.704 1.00 96.62 203 ILE A O 1
ATOM 1544 N N . VAL A 1 204 ? -17.458 -6.293 0.362 1.00 91.69 204 VAL A N 1
ATOM 1545 C CA . VAL A 1 204 ? -18.455 -6.228 -0.719 1.00 91.69 204 VAL A CA 1
ATOM 1546 C C . VAL A 1 204 ? -17.849 -5.678 -2.012 1.00 91.69 204 VAL A C 1
ATOM 1548 O O . VAL A 1 204 ? -18.093 -6.237 -3.079 1.00 91.69 204 VAL A O 1
ATOM 1551 N N . ASN A 1 205 ? -17.027 -4.629 -1.933 1.00 79.31 205 ASN A N 1
ATOM 1552 C CA . ASN A 1 205 ? -16.345 -4.067 -3.100 1.00 79.31 205 ASN A CA 1
ATOM 1553 C C . ASN A 1 205 ? -15.416 -5.094 -3.752 1.00 79.31 205 ASN A C 1
ATOM 1555 O O . ASN A 1 205 ? -15.489 -5.288 -4.962 1.00 79.31 205 ASN A O 1
ATOM 1559 N N . PHE A 1 206 ? -14.625 -5.810 -2.948 1.00 83.88 206 PHE A N 1
ATOM 1560 C CA . PHE A 1 206 ? -13.786 -6.900 -3.437 1.00 83.88 206 PHE A CA 1
ATOM 1561 C C . PHE A 1 206 ? -14.617 -7.997 -4.125 1.00 83.88 206 PHE A C 1
ATOM 1563 O O . PHE A 1 206 ? -14.312 -8.414 -5.238 1.00 83.88 206 PHE A O 1
ATOM 1570 N N . LEU A 1 207 ? -15.706 -8.457 -3.506 1.00 86.50 207 LEU A N 1
ATOM 1571 C CA . LEU A 1 207 ? -16.535 -9.517 -4.089 1.00 86.50 207 LEU A CA 1
ATOM 1572 C C . LEU A 1 207 ? -17.228 -9.0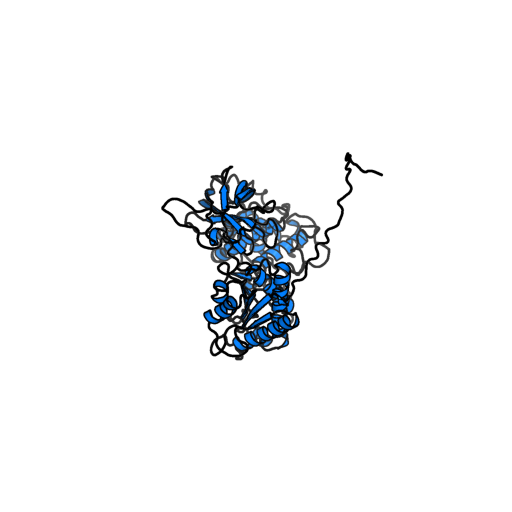83 -5.390 1.00 86.50 207 LEU A C 1
ATOM 1574 O O . LEU A 1 207 ? -17.365 -9.900 -6.301 1.00 86.50 207 LEU A O 1
ATOM 1578 N N . ASN A 1 208 ? -17.630 -7.814 -5.495 1.00 79.25 208 ASN A N 1
ATOM 1579 C CA . ASN A 1 208 ? -18.207 -7.246 -6.714 1.00 79.25 208 ASN A CA 1
ATOM 1580 C C . ASN A 1 208 ? -17.181 -7.118 -7.847 1.00 79.25 208 ASN A C 1
ATOM 1582 O O . ASN A 1 208 ? -17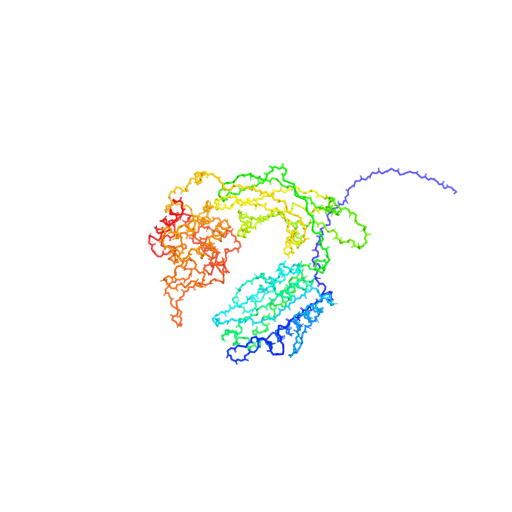.531 -7.351 -9.001 1.00 79.25 208 ASN A O 1
ATOM 1586 N N . GLU A 1 209 ? -15.940 -6.746 -7.529 1.00 67.00 209 GLU A N 1
ATOM 1587 C CA . GLU A 1 209 ? -14.878 -6.573 -8.525 1.00 67.00 209 GLU A CA 1
ATOM 1588 C C . GLU A 1 209 ? -14.322 -7.914 -9.023 1.00 67.00 209 GLU A C 1
ATOM 1590 O O . GLU A 1 209 ? -14.093 -8.082 -10.221 1.00 67.00 209 GLU A O 1
ATOM 1595 N N . TYR A 1 210 ? -14.143 -8.891 -8.129 1.00 68.62 210 TYR A N 1
ATOM 1596 C CA . TYR A 1 210 ? -13.454 -10.139 -8.462 1.00 68.62 210 TYR A CA 1
ATOM 1597 C C . TYR A 1 210 ? -14.405 -11.302 -8.781 1.00 68.62 210 TYR A C 1
ATOM 1599 O O . TYR A 1 210 ? -14.085 -12.106 -9.649 1.00 68.62 210 TYR A O 1
ATOM 1607 N N . GLY A 1 211 ? -15.595 -11.400 -8.183 1.00 64.62 211 GLY A N 1
ATOM 1608 C CA . GLY A 1 211 ? -16.570 -12.456 -8.494 1.00 64.62 211 GLY A CA 1
ATOM 1609 C C . GLY A 1 211 ? -16.156 -13.900 -8.110 1.00 64.62 211 GLY A C 1
ATOM 1610 O O . GLY A 1 211 ? -14.984 -14.237 -7.956 1.00 64.62 211 GLY A O 1
ATOM 1611 N N . ALA A 1 212 ? -17.127 -14.814 -7.982 1.00 53.34 212 ALA A N 1
ATOM 1612 C CA . ALA A 1 212 ? -16.919 -16.183 -7.476 1.00 53.34 212 ALA A CA 1
ATOM 1613 C C . ALA A 1 212 ? -16.052 -17.066 -8.388 1.00 53.34 212 ALA A C 1
ATOM 1615 O O . ALA A 1 212 ? -15.321 -17.926 -7.899 1.00 53.34 212 ALA A O 1
ATOM 1616 N N . ALA A 1 213 ? -16.122 -16.857 -9.707 1.00 48.09 213 ALA A N 1
ATOM 1617 C CA . ALA A 1 213 ? -15.353 -17.632 -10.683 1.00 48.09 213 ALA A CA 1
ATOM 1618 C C . ALA A 1 213 ? -13.841 -17.347 -10.607 1.00 48.09 213 ALA A C 1
ATOM 1620 O O . ALA A 1 213 ? -13.038 -18.219 -10.924 1.00 48.09 213 ALA A O 1
ATOM 1621 N N . THR A 1 214 ? -13.460 -16.152 -10.149 1.00 54.31 214 THR A N 1
ATOM 1622 C CA . THR A 1 214 ? -12.066 -15.691 -10.072 1.00 54.31 214 THR A CA 1
ATOM 1623 C C . THR A 1 214 ? -11.406 -16.052 -8.740 1.00 54.31 214 THR A C 1
ATOM 1625 O O . THR A 1 214 ? -10.203 -16.285 -8.681 1.00 54.31 214 THR A O 1
ATOM 1628 N N . ILE A 1 215 ? -12.207 -16.158 -7.675 1.00 53.28 215 ILE A N 1
ATOM 1629 C CA . ILE A 1 215 ? -11.762 -16.415 -6.294 1.00 53.28 215 ILE A CA 1
ATOM 1630 C C . ILE A 1 215 ? -11.605 -17.928 -6.000 1.00 53.28 215 ILE A C 1
ATOM 1632 O O . ILE A 1 215 ? -11.209 -18.321 -4.903 1.00 53.28 215 ILE A O 1
ATOM 1636 N N . SER A 1 216 ? -11.891 -18.811 -6.966 1.00 47.59 216 SER A N 1
ATOM 1637 C CA . SER A 1 216 ? -11.799 -20.259 -6.744 1.00 47.59 216 SER A CA 1
ATOM 1638 C C . SER A 1 216 ? -10.356 -20.688 -6.398 1.00 47.59 216 SER A C 1
ATOM 1640 O O . SER A 1 216 ? -9.437 -20.321 -7.134 1.00 47.59 216 SER A O 1
ATOM 1642 N N . PRO A 1 217 ? -10.129 -21.509 -5.346 1.00 41.50 217 PRO A N 1
ATOM 1643 C CA . PRO A 1 217 ? -8.802 -21.991 -4.923 1.00 41.50 217 PRO A CA 1
ATOM 1644 C C . PRO A 1 217 ? -8.063 -22.883 -5.939 1.00 41.50 217 PRO A C 1
ATOM 1646 O O . PRO A 1 217 ? -7.123 -23.595 -5.583 1.00 41.50 217 PRO A O 1
ATOM 1649 N N . THR A 1 218 ? -8.502 -22.941 -7.195 1.00 45.66 218 THR A N 1
ATOM 1650 C CA . THR A 1 218 ? -8.015 -23.911 -8.169 1.00 45.66 218 THR A CA 1
ATOM 1651 C C . THR A 1 218 ? -6.566 -23.637 -8.547 1.00 45.66 218 THR A C 1
ATOM 1653 O O . THR A 1 218 ? -6.274 -22.674 -9.243 1.00 45.66 218 THR A O 1
ATOM 1656 N N . ASN A 1 219 ? -5.686 -24.532 -8.090 1.00 46.47 219 ASN A N 1
ATOM 1657 C CA . ASN A 1 219 ? -4.373 -24.915 -8.617 1.00 46.47 219 ASN A CA 1
ATOM 1658 C C . ASN A 1 219 ? -3.967 -24.244 -9.945 1.00 46.47 219 ASN A C 1
ATOM 1660 O O . ASN A 1 219 ? -3.973 -24.883 -10.992 1.00 46.47 219 ASN A O 1
ATOM 1664 N N . TYR A 1 220 ? -3.548 -22.984 -9.927 1.00 49.06 220 TYR A N 1
ATOM 1665 C CA . TYR A 1 220 ? -2.890 -22.400 -11.089 1.00 49.06 220 TYR A CA 1
ATOM 1666 C C . TYR A 1 220 ? -1.466 -22.955 -11.167 1.00 49.06 220 TYR A C 1
ATOM 1668 O O . TYR A 1 220 ? -0.626 -22.672 -10.311 1.00 49.06 220 TYR A O 1
ATOM 1676 N N . THR A 1 221 ? -1.167 -23.757 -12.189 1.00 54.56 221 THR A N 1
ATOM 1677 C CA . THR A 1 221 ? 0.224 -24.085 -12.522 1.00 54.56 221 THR A CA 1
ATOM 1678 C C . THR A 1 221 ? 0.779 -23.004 -13.427 1.00 54.56 221 THR A C 1
ATOM 1680 O O . THR A 1 221 ? 0.499 -22.977 -14.625 1.00 54.56 221 THR A O 1
ATOM 1683 N N . TYR A 1 222 ? 1.579 -22.119 -12.848 1.00 62.69 222 TYR A N 1
ATOM 1684 C CA . TYR A 1 222 ? 2.266 -21.069 -13.579 1.00 62.69 222 TYR A CA 1
ATOM 1685 C C . TYR A 1 222 ? 3.535 -21.628 -14.220 1.00 62.69 222 TYR A C 1
ATOM 1687 O O . TYR A 1 222 ? 4.422 -22.135 -13.534 1.00 62.69 222 TYR A O 1
ATOM 1695 N N . ARG A 1 223 ? 3.615 -21.574 -15.551 1.00 67.56 223 ARG A N 1
ATOM 1696 C CA . ARG A 1 223 ? 4.794 -22.001 -16.311 1.00 67.56 223 ARG A CA 1
ATOM 1697 C C . ARG A 1 223 ? 5.015 -21.056 -17.481 1.00 67.56 223 ARG A C 1
ATOM 1699 O O . ARG A 1 223 ? 4.137 -20.898 -18.323 1.00 67.56 223 ARG A O 1
ATOM 1706 N N . ALA A 1 224 ? 6.207 -20.485 -17.548 1.00 68.00 224 ALA A N 1
ATOM 1707 C CA . ALA A 1 224 ? 6.633 -19.638 -18.647 1.00 68.00 224 ALA A CA 1
ATOM 1708 C C . ALA A 1 224 ? 8.014 -20.086 -19.133 1.00 68.00 224 ALA A C 1
ATOM 1710 O O . ALA A 1 224 ? 8.855 -20.496 -18.331 1.00 68.00 224 ALA A O 1
ATOM 1711 N N . ALA A 1 225 ? 8.231 -20.021 -20.445 1.00 72.06 225 ALA A N 1
ATOM 1712 C CA . ALA A 1 225 ? 9.573 -19.982 -21.016 1.00 72.06 225 ALA A CA 1
ATOM 1713 C C . ALA A 1 225 ? 9.840 -18.562 -21.501 1.00 72.06 225 ALA A C 1
ATOM 1715 O O . ALA A 1 225 ? 8.954 -17.917 -22.063 1.00 72.06 225 ALA A O 1
ATOM 1716 N N . TYR A 1 226 ? 11.065 -18.107 -21.296 1.00 79.12 226 TYR A N 1
ATOM 1717 C CA . TYR A 1 226 ? 11.494 -16.758 -21.615 1.00 79.12 226 TYR A CA 1
ATOM 1718 C C . TYR A 1 226 ? 12.550 -16.852 -22.704 1.00 79.12 226 TYR A C 1
ATOM 1720 O O . TYR A 1 226 ? 13.535 -17.571 -22.545 1.00 79.12 226 TYR A O 1
ATOM 1728 N N . ASN A 1 227 ? 12.348 -16.126 -23.795 1.00 74.12 227 ASN A N 1
ATOM 1729 C CA . ASN A 1 227 ? 13.295 -16.074 -24.891 1.00 74.12 227 ASN A CA 1
ATOM 1730 C C . ASN A 1 227 ? 13.711 -14.626 -25.138 1.00 74.12 227 ASN A C 1
ATOM 1732 O O . ASN A 1 227 ? 12.960 -13.796 -25.648 1.00 74.12 227 ASN A O 1
ATOM 1736 N N . ASP A 1 228 ? 14.965 -14.362 -24.811 1.00 63.44 228 ASP A N 1
ATOM 1737 C CA . ASP A 1 228 ? 15.632 -13.082 -24.986 1.00 63.44 228 ASP A CA 1
ATOM 1738 C C . ASP A 1 228 ? 16.297 -13.008 -26.377 1.00 63.44 228 ASP A C 1
ATOM 1740 O O . ASP A 1 228 ? 17.521 -13.033 -26.515 1.00 63.44 228 ASP A O 1
ATOM 1744 N N . TYR A 1 229 ? 15.480 -13.019 -27.440 1.00 52.62 229 TYR A N 1
ATOM 1745 C CA . TYR A 1 229 ? 15.954 -13.130 -28.831 1.00 52.62 229 TYR A CA 1
ATOM 1746 C C . TYR A 1 229 ? 16.875 -11.979 -29.271 1.00 52.62 229 TYR A C 1
ATOM 1748 O O . TYR A 1 229 ? 17.736 -12.194 -30.125 1.00 52.62 229 TYR A O 1
ATOM 1756 N N . GLN A 1 230 ? 16.721 -10.780 -28.696 1.00 56.53 230 GLN A N 1
ATOM 1757 C CA . GLN A 1 230 ? 17.541 -9.601 -29.020 1.00 56.53 230 GLN A CA 1
ATOM 1758 C C . GLN A 1 230 ? 18.609 -9.257 -27.965 1.00 56.53 230 GLN A C 1
ATOM 1760 O O . GLN A 1 230 ? 19.398 -8.344 -28.191 1.00 56.53 230 GLN A O 1
ATOM 1765 N N . ARG A 1 231 ? 18.714 -10.074 -26.906 1.00 68.19 231 ARG A N 1
ATOM 1766 C CA . ARG A 1 231 ? 19.664 -10.012 -25.784 1.00 68.19 231 ARG A CA 1
ATOM 1767 C C . ARG A 1 231 ? 19.492 -8.808 -24.857 1.00 68.19 231 ARG A C 1
ATOM 1769 O O . ARG A 1 231 ? 19.655 -7.660 -25.264 1.00 68.19 231 ARG A O 1
ATOM 1776 N N . THR A 1 232 ? 19.336 -9.084 -23.562 1.00 76.12 232 THR A N 1
ATOM 1777 C CA . THR A 1 232 ? 19.576 -8.127 -22.484 1.00 76.12 232 THR A CA 1
ATOM 1778 C C . THR A 1 232 ? 20.931 -7.463 -22.711 1.00 76.12 232 THR A C 1
ATOM 1780 O O . THR A 1 232 ? 21.933 -8.176 -22.864 1.00 76.12 232 THR A O 1
ATOM 1783 N N . PRO A 1 233 ? 21.007 -6.122 -22.706 1.00 81.44 233 PRO A N 1
ATOM 1784 C CA . PRO A 1 233 ? 22.281 -5.442 -22.858 1.00 81.44 233 PRO A CA 1
ATOM 1785 C C . PRO A 1 233 ? 23.283 -5.921 -21.807 1.00 81.44 233 PRO A C 1
ATOM 1787 O O . PRO A 1 233 ? 22.994 -5.918 -20.613 1.00 81.44 233 PRO A O 1
ATOM 1790 N N . SER A 1 234 ? 24.479 -6.319 -22.247 1.00 85.44 234 SER A N 1
ATOM 1791 C CA . SER A 1 234 ? 25.553 -6.773 -21.352 1.00 85.44 234 SER A CA 1
ATOM 1792 C C . SER A 1 234 ? 26.120 -5.644 -20.488 1.00 85.44 234 SER A C 1
ATOM 1794 O O . SER A 1 234 ? 26.778 -5.902 -19.478 1.00 85.44 234 SER A O 1
ATOM 1796 N N . SER A 1 235 ? 25.870 -4.393 -20.878 1.00 85.75 235 SER A N 1
ATOM 1797 C CA . SER A 1 235 ? 26.288 -3.198 -20.155 1.00 85.75 235 SER A CA 1
ATOM 1798 C C . SER A 1 235 ? 25.251 -2.084 -20.252 1.00 85.75 235 SER A C 1
ATOM 1800 O O . SER A 1 235 ? 24.720 -1.845 -21.336 1.00 85.75 235 SER A O 1
ATOM 1802 N N . LEU A 1 236 ? 25.024 -1.372 -19.148 1.00 84.31 236 LEU A N 1
ATOM 1803 C CA . LEU A 1 236 ? 24.141 -0.205 -19.073 1.00 84.31 236 LEU A CA 1
ATOM 1804 C C . LEU A 1 236 ? 24.821 0.950 -18.337 1.00 84.31 236 LEU A C 1
ATOM 1806 O O . LEU A 1 236 ? 25.659 0.741 -17.459 1.00 84.31 236 LEU A O 1
ATOM 1810 N N . SER A 1 237 ? 24.424 2.175 -18.670 1.00 80.38 237 SER A N 1
ATOM 1811 C CA . SER A 1 237 ? 24.786 3.356 -17.886 1.00 80.38 237 SER A CA 1
ATOM 1812 C C . SER A 1 237 ? 23.956 3.423 -16.593 1.00 80.38 237 SER A C 1
ATOM 1814 O O . SER A 1 237 ? 22.824 2.929 -16.566 1.00 80.38 237 SER A O 1
ATOM 1816 N N . PRO A 1 238 ? 24.471 4.044 -15.516 1.00 72.81 238 PRO A N 1
ATOM 1817 C CA . PRO A 1 238 ? 23.719 4.247 -14.278 1.00 72.81 238 PRO A CA 1
ATOM 1818 C C . PRO A 1 238 ? 22.344 4.876 -14.514 1.00 72.81 238 PRO A C 1
ATOM 1820 O O . PRO A 1 238 ? 22.242 5.911 -15.167 1.00 72.81 238 PRO A O 1
ATOM 1823 N N . GLY A 1 239 ? 21.283 4.260 -13.987 1.00 67.31 239 GLY A N 1
ATOM 1824 C CA . GLY A 1 239 ? 19.914 4.776 -14.114 1.00 67.31 239 GLY A CA 1
ATOM 1825 C C . GLY A 1 239 ? 19.301 4.687 -15.519 1.00 67.31 239 GLY A C 1
ATOM 1826 O O . GLY A 1 239 ? 18.135 5.050 -15.684 1.00 67.31 239 GLY A O 1
ATOM 1827 N N . GLN A 1 240 ? 20.044 4.194 -16.518 1.00 78.31 240 GLN A N 1
ATOM 1828 C CA . GLN A 1 240 ? 19.569 4.066 -17.892 1.00 78.31 240 GLN A CA 1
ATOM 1829 C C . GLN A 1 240 ? 18.333 3.168 -17.947 1.00 78.31 240 GLN A C 1
ATOM 1831 O O . GLN A 1 240 ? 18.345 2.039 -17.450 1.00 78.31 240 GLN A O 1
ATOM 1836 N N . GLN A 1 241 ? 17.281 3.661 -18.597 1.00 81.94 241 GLN A N 1
ATOM 1837 C CA . GLN A 1 241 ? 16.183 2.815 -19.035 1.00 81.94 241 GLN A CA 1
ATOM 1838 C C . GLN A 1 241 ? 16.439 2.348 -20.460 1.00 81.94 241 GLN A C 1
ATOM 1840 O O . GLN A 1 241 ? 16.810 3.137 -21.330 1.00 81.94 241 GLN A O 1
ATOM 1845 N N . VAL A 1 242 ? 16.238 1.060 -20.701 1.00 81.12 242 VAL A N 1
ATOM 1846 C CA . VAL A 1 242 ? 16.320 0.485 -22.041 1.00 81.12 242 VAL A CA 1
ATOM 1847 C C . VAL A 1 242 ? 15.105 -0.392 -22.267 1.00 81.12 242 VAL A C 1
ATOM 1849 O O . VAL A 1 242 ? 14.672 -1.117 -21.371 1.00 81.12 242 VAL A O 1
ATOM 1852 N N . SER A 1 243 ? 14.543 -0.278 -23.465 1.00 82.81 243 SER A N 1
ATOM 1853 C CA . SER A 1 243 ? 13.430 -1.102 -23.910 1.00 82.81 243 SER A CA 1
ATOM 1854 C C . SER A 1 243 ? 13.891 -1.990 -25.050 1.00 82.81 243 SER A C 1
ATOM 1856 O O . SER A 1 243 ? 14.543 -1.499 -25.969 1.00 82.81 243 SER A O 1
ATOM 1858 N N . PHE A 1 244 ? 13.582 -3.280 -24.993 1.00 78.50 244 PHE A N 1
ATOM 1859 C CA . PHE A 1 244 ? 13.936 -4.213 -26.061 1.00 78.50 244 PHE A CA 1
ATOM 1860 C C . PHE A 1 244 ? 12.892 -5.325 -26.212 1.00 78.50 244 PHE A C 1
ATOM 1862 O O . PHE A 1 244 ? 12.147 -5.600 -25.264 1.00 78.50 244 PHE A O 1
ATOM 1869 N N . PRO A 1 245 ? 12.802 -5.948 -27.403 1.00 80.94 245 PRO A N 1
ATOM 1870 C CA . PRO A 1 245 ? 11.894 -7.061 -27.642 1.00 80.94 245 PRO A CA 1
ATOM 1871 C C . PRO A 1 245 ? 12.240 -8.274 -26.779 1.00 80.94 245 PRO A C 1
ATOM 1873 O O . PRO A 1 245 ? 13.404 -8.656 -26.654 1.00 80.94 245 PRO A O 1
ATOM 1876 N N . PHE A 1 246 ? 11.212 -8.901 -26.227 1.00 82.06 246 PHE A N 1
ATOM 1877 C CA . PHE A 1 246 ? 11.307 -10.056 -25.353 1.00 82.06 246 PHE A CA 1
ATOM 1878 C C . PHE A 1 246 ? 10.126 -10.986 -25.614 1.00 82.06 246 PHE A C 1
ATOM 1880 O O . PHE A 1 246 ? 8.983 -10.538 -25.637 1.00 82.06 246 PHE A O 1
ATOM 1887 N N . ALA A 1 247 ? 10.382 -12.278 -25.790 1.00 79.38 247 ALA A N 1
ATOM 1888 C CA . ALA A 1 247 ? 9.323 -13.245 -26.040 1.00 79.38 247 ALA A CA 1
ATOM 1889 C C . ALA A 1 247 ? 9.058 -14.082 -24.790 1.00 79.38 247 ALA A C 1
ATOM 1891 O O . ALA A 1 247 ? 9.984 -14.592 -24.152 1.00 79.38 247 ALA A O 1
ATOM 1892 N N . VAL A 1 248 ? 7.783 -14.273 -24.465 1.00 76.50 248 VAL A N 1
ATOM 1893 C CA . VAL A 1 248 ? 7.357 -15.188 -23.404 1.00 76.50 248 VAL A CA 1
ATOM 1894 C C . VAL A 1 248 ? 6.408 -16.216 -23.995 1.00 76.50 248 VAL A C 1
ATOM 1896 O O . VAL A 1 248 ? 5.504 -15.885 -24.759 1.00 76.50 248 VAL A O 1
ATOM 1899 N N . ARG A 1 249 ? 6.601 -17.486 -23.643 1.00 78.69 249 ARG A N 1
ATOM 1900 C CA . ARG A 1 249 ? 5.694 -18.572 -24.014 1.00 78.69 249 ARG A CA 1
ATOM 1901 C C . ARG A 1 249 ? 4.879 -19.015 -22.810 1.00 78.69 249 ARG A C 1
ATOM 1903 O O . ARG A 1 249 ? 5.460 -19.403 -21.795 1.00 78.69 249 ARG A O 1
ATOM 1910 N N . ASN A 1 250 ? 3.559 -19.047 -22.968 1.00 75.88 250 ASN A N 1
ATOM 1911 C CA . ASN A 1 250 ? 2.663 -19.719 -22.035 1.00 75.88 250 ASN A CA 1
ATOM 1912 C C . ASN A 1 250 ? 2.824 -21.227 -22.206 1.00 75.88 250 ASN A C 1
ATOM 1914 O O . ASN A 1 250 ? 2.421 -21.786 -23.222 1.00 75.88 250 ASN A O 1
ATOM 1918 N N . LEU A 1 251 ? 3.492 -21.898 -21.269 1.00 65.44 251 LEU A N 1
ATOM 1919 C CA . LEU A 1 251 ? 3.798 -23.317 -21.427 1.00 65.44 251 LEU A CA 1
ATOM 1920 C C . LEU A 1 251 ? 2.597 -24.183 -21.036 1.00 65.44 251 LEU A C 1
ATOM 1922 O O . LEU A 1 251 ? 2.196 -24.227 -19.870 1.00 65.44 251 LEU A O 1
ATOM 1926 N N . SER A 1 252 ? 2.092 -24.968 -21.987 1.00 61.03 252 SER A N 1
ATOM 1927 C CA . SER A 1 252 ? 1.245 -26.120 -21.684 1.00 61.03 252 SER A CA 1
ATOM 1928 C C . SER A 1 252 ? 2.104 -27.316 -21.261 1.00 61.03 252 SER A C 1
ATOM 1930 O O . SER A 1 252 ? 3.129 -27.607 -21.874 1.00 61.03 252 SER A O 1
ATOM 1932 N N . ASN A 1 253 ? 1.718 -27.983 -20.169 1.00 56.09 253 ASN A N 1
ATOM 1933 C CA . ASN A 1 253 ? 2.184 -29.322 -19.776 1.00 56.09 253 ASN A CA 1
ATOM 1934 C C . ASN A 1 253 ? 3.703 -29.591 -19.840 1.00 56.09 253 ASN A C 1
ATOM 1936 O O . ASN A 1 253 ? 4.144 -30.680 -20.207 1.00 56.09 253 ASN A O 1
ATOM 1940 N N . PHE A 1 254 ? 4.533 -28.624 -19.436 1.00 41.12 254 PHE A N 1
ATOM 1941 C CA . PHE A 1 254 ? 5.984 -28.825 -19.402 1.00 41.12 254 PHE A CA 1
ATOM 1942 C C . PHE A 1 254 ? 6.393 -29.746 -18.234 1.00 41.12 254 PHE A C 1
ATOM 1944 O O . PHE A 1 254 ? 5.946 -29.563 -17.106 1.00 41.12 254 PHE A O 1
ATOM 1951 N N . LYS A 1 255 ? 7.293 -30.708 -18.448 1.00 41.75 255 LYS A N 1
ATOM 1952 C CA . LYS A 1 255 ? 8.100 -31.339 -17.384 1.00 41.75 255 LYS A CA 1
ATOM 1953 C C . LYS A 1 255 ? 9.574 -31.173 -17.772 1.00 41.75 255 LYS A C 1
ATOM 1955 O O . LYS A 1 255 ? 9.895 -31.417 -18.932 1.00 41.75 255 LYS A O 1
ATOM 1960 N N . PRO A 1 256 ? 10.470 -30.776 -16.852 1.00 33.66 256 PRO A N 1
ATOM 1961 C CA . PRO A 1 256 ? 11.900 -30.800 -17.138 1.00 33.66 256 PRO A CA 1
ATOM 1962 C C . PRO A 1 256 ? 12.365 -32.260 -17.292 1.00 33.66 256 PRO A C 1
ATOM 1964 O O . PRO A 1 256 ? 11.895 -33.138 -16.570 1.00 33.66 256 PRO A O 1
ATOM 1967 N N . GLY A 1 257 ? 13.281 -32.533 -18.221 1.00 32.97 257 GLY A N 1
ATOM 1968 C CA . GLY A 1 257 ? 13.982 -33.820 -18.319 1.00 32.97 257 GLY A CA 1
ATOM 1969 C C . GLY A 1 257 ? 15.499 -33.624 -18.457 1.00 32.97 257 GLY A C 1
ATOM 1970 O O . GLY A 1 257 ? 15.901 -32.507 -18.789 1.00 32.97 257 GLY A O 1
ATOM 1971 N N . PRO A 1 258 ? 16.340 -34.668 -18.254 1.00 39.28 258 PRO A N 1
ATOM 1972 C CA . PRO A 1 258 ? 15.999 -36.063 -17.950 1.00 39.28 258 PRO A CA 1
ATOM 1973 C C . PRO A 1 258 ? 16.754 -36.675 -16.741 1.00 39.28 258 PRO A C 1
ATOM 1975 O O . PRO A 1 258 ? 17.970 -36.813 -16.773 1.00 39.28 258 PRO A O 1
ATOM 1978 N N . THR A 1 259 ? 16.010 -37.222 -15.774 1.00 36.59 259 THR A N 1
ATOM 1979 C CA . THR A 1 259 ? 16.274 -38.559 -15.196 1.00 36.59 259 THR A CA 1
ATOM 1980 C C . THR A 1 259 ? 14.953 -39.202 -14.746 1.00 36.59 259 THR A C 1
ATOM 1982 O O . THR A 1 259 ? 14.465 -38.976 -13.649 1.00 36.59 259 THR A O 1
ATOM 1985 N N . GLY A 1 260 ? 14.380 -40.030 -15.631 1.00 33.69 260 GLY A N 1
ATOM 1986 C CA . GLY A 1 260 ? 13.658 -41.258 -15.262 1.00 33.69 260 GLY A CA 1
ATOM 1987 C C . GLY A 1 260 ? 12.212 -41.168 -14.749 1.00 33.69 260 GLY A C 1
ATOM 1988 O O . GLY A 1 260 ? 11.997 -41.097 -13.552 1.00 33.69 260 GLY A O 1
ATOM 1989 N N . LYS A 1 261 ? 11.254 -41.347 -15.680 1.00 33.62 261 LYS A N 1
ATOM 1990 C CA . LYS A 1 261 ? 9.871 -41.879 -15.543 1.00 33.62 261 LYS A CA 1
ATOM 1991 C C . LYS A 1 261 ? 8.974 -41.339 -14.410 1.00 33.62 261 LYS A C 1
ATOM 1993 O O . LYS A 1 261 ? 9.227 -41.621 -13.253 1.00 33.62 261 LYS A O 1
ATOM 1998 N N . LEU A 1 262 ? 7.786 -40.810 -14.752 1.00 29.03 262 LEU A N 1
ATOM 1999 C CA . LEU A 1 262 ? 6.557 -41.206 -14.033 1.00 29.03 262 LEU A CA 1
ATOM 2000 C C . LEU A 1 262 ? 5.243 -40.858 -14.760 1.00 29.03 262 LEU A C 1
ATOM 2002 O O . LEU A 1 262 ? 5.092 -39.769 -15.326 1.00 29.03 262 LEU A O 1
ATOM 2006 N N . SER A 1 263 ? 4.314 -41.814 -14.651 1.00 29.53 263 SER A N 1
ATOM 2007 C CA . SER A 1 263 ? 2.921 -41.857 -15.105 1.00 29.53 263 SER A CA 1
ATOM 2008 C C . SER A 1 263 ? 2.066 -40.649 -14.723 1.00 29.53 263 SER A C 1
ATOM 2010 O O . SER A 1 263 ? 2.215 -40.066 -13.651 1.00 29.53 263 SER A O 1
ATOM 2012 N N . LEU A 1 264 ? 1.105 -40.342 -15.597 1.00 29.77 264 LEU A N 1
ATOM 2013 C CA . LEU A 1 264 ? -0.046 -39.489 -15.314 1.00 29.77 264 LEU A CA 1
ATOM 2014 C C . LEU A 1 264 ? -1.046 -40.270 -14.452 1.00 29.77 264 LEU A C 1
ATOM 2016 O O . LEU A 1 264 ? -1.622 -41.251 -14.914 1.00 29.77 264 LEU A O 1
ATOM 2020 N N . CYS A 1 265 ? -1.255 -39.837 -13.212 1.00 28.94 265 CYS A N 1
ATOM 2021 C CA . CYS A 1 265 ? -2.442 -40.193 -12.441 1.00 28.94 265 CYS A CA 1
ATOM 2022 C C . CYS A 1 265 ? -2.780 -39.025 -11.508 1.00 28.94 265 CYS A C 1
ATOM 2024 O O . CYS A 1 265 ? -2.066 -38.765 -10.543 1.00 28.94 265 CYS A O 1
ATOM 2026 N N . GLY A 1 266 ? -3.837 -38.288 -11.842 1.00 30.95 266 GLY A N 1
ATOM 2027 C CA . GLY A 1 266 ? -4.323 -37.127 -11.094 1.00 30.95 266 GLY A CA 1
ATOM 2028 C C . GLY A 1 266 ? -4.859 -36.062 -12.047 1.00 30.95 266 GLY A C 1
ATOM 2029 O O . GLY A 1 266 ? -4.181 -35.709 -13.005 1.00 30.95 266 GLY A O 1
ATOM 2030 N N . LYS A 1 267 ? -6.095 -35.600 -11.823 1.00 36.06 267 LYS A N 1
ATOM 2031 C CA . LYS A 1 267 ? -6.773 -34.577 -12.638 1.00 36.06 267 LYS A CA 1
ATOM 2032 C C . LYS A 1 267 ? -5.863 -33.350 -12.794 1.00 36.06 267 LYS A C 1
ATOM 2034 O O . LYS A 1 267 ? -5.509 -32.740 -11.786 1.00 36.06 267 LYS A O 1
ATOM 2039 N N . GLU A 1 268 ? -5.468 -33.019 -14.024 1.00 43.47 268 GLU A N 1
ATOM 2040 C CA . GLU A 1 268 ? -4.611 -31.856 -14.271 1.00 43.47 268 GLU A CA 1
ATOM 2041 C C . GLU A 1 268 ? -5.334 -30.556 -13.868 1.00 43.47 268 GLU A C 1
ATOM 2043 O O . GLU A 1 268 ? -6.548 -30.440 -14.065 1.00 43.47 268 GLU A O 1
ATOM 2048 N N . PRO A 1 269 ? -4.619 -29.585 -13.277 1.00 45.53 269 PRO A N 1
ATOM 2049 C CA . PRO A 1 269 ? -5.167 -28.263 -13.017 1.00 45.53 269 PRO A CA 1
ATOM 2050 C C . PRO A 1 269 ? -5.653 -27.581 -14.300 1.00 45.53 269 PRO A C 1
ATOM 2052 O O . PRO A 1 269 ? -5.060 -27.738 -15.365 1.00 45.53 269 PRO A O 1
ATOM 2055 N N . VAL A 1 270 ? -6.725 -26.793 -14.188 1.00 42.06 270 VAL A N 1
ATOM 2056 C CA . VAL A 1 270 ? -7.280 -26.027 -15.310 1.00 42.06 270 VAL A CA 1
ATOM 2057 C C . VAL A 1 270 ? -6.248 -24.991 -15.766 1.00 42.06 270 VAL A C 1
ATOM 2059 O O . VAL A 1 270 ? -5.929 -24.059 -15.029 1.00 42.06 270 VAL A O 1
ATOM 2062 N N . GLN A 1 271 ? -5.719 -25.138 -16.983 1.00 55.34 271 GLN A N 1
ATOM 2063 C CA . GLN A 1 271 ? -4.894 -24.107 -17.612 1.00 55.34 271 GLN A CA 1
ATOM 2064 C C . GLN A 1 271 ? -5.797 -23.012 -18.179 1.00 55.34 271 GLN A C 1
ATOM 2066 O O . GLN A 1 271 ? -6.493 -23.221 -19.172 1.00 55.34 271 GLN A O 1
ATOM 2071 N N . LEU A 1 272 ? -5.783 -21.841 -17.547 1.00 54.84 272 LEU A N 1
ATOM 2072 C CA . LEU A 1 272 ? -6.470 -20.656 -18.050 1.00 54.84 272 LEU A CA 1
ATOM 2073 C C . LEU A 1 272 ? -5.525 -19.816 -18.930 1.00 54.84 272 LEU A C 1
ATOM 2075 O O . LEU A 1 272 ? -4.313 -19.797 -18.684 1.00 54.84 272 LEU A O 1
ATOM 2079 N N . PRO A 1 273 ? -6.047 -19.134 -19.969 1.00 65.88 273 PRO A N 1
ATOM 2080 C CA . PRO A 1 273 ? -5.266 -18.162 -20.728 1.00 65.88 273 PRO A CA 1
ATOM 2081 C C . PRO A 1 273 ? -4.725 -17.072 -19.794 1.00 65.88 273 PRO A C 1
ATOM 2083 O O . PRO A 1 273 ? -5.377 -16.700 -18.817 1.00 65.88 273 PRO A O 1
ATOM 2086 N N . TRP A 1 274 ? -3.545 -16.533 -20.097 1.00 80.44 274 TRP A N 1
ATOM 2087 C CA . TRP A 1 274 ? -3.057 -15.337 -19.413 1.00 80.44 274 TRP A CA 1
ATOM 2088 C C . TRP A 1 274 ? -3.885 -14.144 -19.872 1.00 80.44 274 TRP A C 1
ATOM 2090 O O . TRP A 1 274 ? -3.978 -13.903 -21.075 1.00 80.44 274 TRP A O 1
ATOM 2100 N N . SER A 1 275 ? -4.499 -13.414 -18.942 1.00 76.56 275 SER A N 1
ATOM 2101 C CA . SER A 1 275 ? -5.299 -12.237 -19.289 1.00 76.56 275 SER A CA 1
ATOM 2102 C C . SER A 1 275 ? -4.408 -11.008 -19.456 1.00 76.56 275 SER A C 1
ATOM 2104 O O . SER A 1 275 ? -3.517 -10.777 -18.642 1.00 76.56 275 SER A O 1
ATOM 2106 N N . SER A 1 276 ? -4.669 -10.178 -20.466 1.00 78.50 276 SER A N 1
ATOM 2107 C CA . SER A 1 276 ? -4.035 -8.856 -20.614 1.00 78.50 276 SER A CA 1
ATOM 2108 C C . SER A 1 276 ? -4.685 -7.765 -19.773 1.00 78.50 276 SER A C 1
ATOM 2110 O O . SER A 1 276 ? -4.159 -6.656 -19.686 1.00 78.50 276 SER A O 1
ATOM 2112 N N . SER A 1 277 ? -5.835 -8.054 -19.169 1.00 66.81 277 SER A N 1
ATOM 2113 C CA . SER A 1 277 ? -6.659 -7.058 -18.488 1.00 66.81 277 SER A CA 1
ATOM 2114 C C . SER A 1 277 ? -7.078 -7.529 -17.093 1.00 66.81 277 SER A C 1
ATOM 2116 O O . SER A 1 277 ? -7.199 -8.744 -16.871 1.00 66.81 277 SER A O 1
ATOM 2118 N N . PRO A 1 278 ? -7.308 -6.593 -16.151 1.00 54.66 278 PRO A N 1
ATOM 2119 C CA . PRO A 1 278 ? -7.880 -6.905 -14.844 1.00 54.66 278 PRO A CA 1
ATOM 2120 C C . PRO A 1 278 ? -9.219 -7.655 -14.965 1.00 54.66 278 PRO A C 1
ATOM 2122 O O . PRO A 1 278 ? -9.904 -7.511 -15.981 1.00 54.66 278 PRO A O 1
ATOM 2125 N N . PRO A 1 279 ? -9.612 -8.455 -13.958 1.00 48.78 279 PRO A N 1
ATOM 2126 C CA . PRO A 1 279 ? -8.931 -8.660 -12.673 1.00 48.78 279 PRO A CA 1
ATOM 2127 C C . PRO A 1 279 ? -7.790 -9.696 -12.702 1.00 48.78 279 PRO A C 1
ATOM 2129 O O . PRO A 1 279 ? -7.044 -9.792 -11.736 1.00 48.78 279 PRO A O 1
ATOM 2132 N N . ASN A 1 280 ? -7.616 -10.442 -13.800 1.00 57.03 280 ASN A N 1
ATOM 2133 C CA . ASN A 1 280 ? -6.645 -11.548 -13.904 1.00 57.03 280 ASN A CA 1
ATOM 2134 C C . ASN A 1 280 ? -5.383 -11.183 -14.684 1.00 57.03 280 ASN A C 1
ATOM 2136 O O . ASN A 1 280 ? -4.802 -12.026 -15.374 1.00 57.03 280 ASN A O 1
ATOM 2140 N N . GLN A 1 281 ? -5.019 -9.901 -14.654 1.00 75.00 281 GLN A N 1
ATOM 2141 C CA . GLN A 1 281 ? -3.966 -9.376 -15.505 1.00 75.00 281 GLN A CA 1
ATOM 2142 C C . GLN A 1 281 ? -2.644 -10.078 -15.207 1.00 75.00 281 GLN A C 1
ATOM 2144 O O . GLN A 1 281 ? -2.199 -10.168 -14.064 1.00 75.00 281 GLN A O 1
ATOM 2149 N N . VAL A 1 282 ? -2.006 -10.554 -16.264 1.00 80.12 282 VAL A N 1
ATOM 2150 C CA . VAL A 1 282 ? -0.663 -11.101 -16.231 1.00 80.12 282 VAL A CA 1
ATOM 2151 C C . VAL A 1 282 ? 0.259 -10.109 -16.929 1.00 80.12 282 VAL A C 1
ATOM 2153 O O . VAL A 1 282 ? -0.064 -9.613 -18.006 1.00 80.12 282 VAL A O 1
ATOM 2156 N N . ASN A 1 283 ? 1.407 -9.826 -16.323 1.00 83.44 283 ASN A N 1
ATOM 2157 C CA . ASN A 1 283 ? 2.430 -8.940 -16.871 1.00 83.44 283 ASN A CA 1
ATOM 2158 C C . ASN A 1 283 ? 3.778 -9.664 -16.914 1.00 83.44 283 ASN A C 1
ATOM 2160 O O . ASN A 1 283 ? 4.079 -10.487 -16.047 1.00 83.44 283 ASN A O 1
ATOM 2164 N N . LEU A 1 284 ? 4.614 -9.320 -17.894 1.00 88.31 284 LEU A N 1
ATOM 2165 C CA . LEU A 1 284 ? 6.045 -9.596 -17.808 1.00 88.31 284 LEU A CA 1
ATOM 2166 C C . LEU A 1 284 ? 6.693 -8.528 -16.929 1.00 88.31 284 LEU A C 1
ATOM 2168 O O . LEU A 1 284 ? 6.351 -7.346 -17.001 1.00 88.31 284 LEU A O 1
ATOM 2172 N N . SER A 1 285 ? 7.636 -8.941 -16.095 1.00 88.12 285 SER A N 1
ATOM 2173 C CA . SER A 1 285 ? 8.406 -8.040 -15.258 1.00 88.12 285 SER A CA 1
ATOM 2174 C C . SER A 1 285 ? 9.760 -8.667 -14.896 1.00 88.12 285 SER A C 1
ATOM 2176 O O . SER A 1 285 ? 10.234 -9.585 -15.572 1.00 88.12 285 SER A O 1
ATOM 2178 N N . TYR A 1 286 ? 10.443 -8.133 -13.884 1.00 87.12 286 TYR A N 1
ATOM 2179 C CA . TYR A 1 286 ? 11.771 -8.603 -13.503 1.00 87.12 286 TYR A CA 1
ATOM 2180 C C . TYR A 1 286 ? 12.122 -8.338 -12.035 1.00 87.12 286 TYR A C 1
ATOM 2182 O O . TYR A 1 286 ? 11.642 -7.390 -11.410 1.00 87.12 286 TYR A O 1
ATOM 2190 N N . HIS A 1 287 ? 13.050 -9.143 -11.523 1.00 84.69 287 HIS A N 1
ATOM 2191 C CA . HIS A 1 287 ? 13.784 -8.903 -10.286 1.00 84.69 287 HIS A CA 1
ATOM 2192 C C . HIS A 1 287 ? 15.228 -8.507 -10.592 1.00 84.69 287 HIS A C 1
ATOM 2194 O O . HIS A 1 287 ? 15.846 -9.058 -11.505 1.00 84.69 287 HIS A O 1
ATOM 2200 N N . LEU A 1 288 ? 15.788 -7.585 -9.810 1.00 80.88 288 LEU A N 1
ATOM 2201 C CA . LEU A 1 288 ? 17.212 -7.247 -9.868 1.00 80.88 288 LEU A CA 1
ATOM 2202 C C . LEU A 1 288 ? 17.936 -7.775 -8.636 1.00 80.88 288 LEU A C 1
ATOM 2204 O O . LEU A 1 288 ? 17.462 -7.609 -7.515 1.00 80.88 288 LEU A O 1
ATOM 2208 N N . TYR A 1 289 ? 19.107 -8.370 -8.841 1.00 82.94 289 TYR A N 1
ATOM 2209 C CA . TYR A 1 289 ? 19.993 -8.842 -7.783 1.00 82.94 289 TYR A CA 1
ATOM 2210 C C . TYR A 1 289 ? 21.366 -8.190 -7.915 1.00 82.94 289 TYR A C 1
ATOM 2212 O O . TYR A 1 289 ? 21.898 -8.067 -9.021 1.00 82.94 289 TYR A O 1
ATOM 2220 N N . ASP A 1 290 ? 21.943 -7.785 -6.787 1.00 80.38 290 ASP A N 1
ATOM 2221 C CA . ASP A 1 290 ? 23.318 -7.298 -6.725 1.00 80.38 290 ASP A CA 1
ATOM 2222 C C . ASP A 1 290 ? 24.339 -8.442 -6.873 1.00 80.38 290 ASP A C 1
ATOM 2224 O O . ASP A 1 290 ? 23.995 -9.628 -6.917 1.00 80.38 290 ASP A O 1
ATOM 2228 N N . SER A 1 291 ? 25.625 -8.093 -6.915 1.00 80.81 291 SER A N 1
ATOM 2229 C CA . SER A 1 291 ? 26.728 -9.057 -7.027 1.00 80.81 291 SER A CA 1
ATOM 2230 C C . SER A 1 291 ? 26.837 -10.043 -5.856 1.00 80.81 291 SER A C 1
ATOM 2232 O O . SER A 1 291 ? 27.538 -11.046 -5.967 1.00 80.81 291 SER A O 1
ATOM 2234 N N . ARG A 1 292 ? 26.147 -9.788 -4.737 1.00 75.06 292 ARG A N 1
ATOM 2235 C CA . ARG A 1 292 ? 26.063 -10.683 -3.572 1.00 75.06 292 ARG A CA 1
ATOM 2236 C C . ARG A 1 292 ? 24.800 -11.551 -3.603 1.00 75.06 292 ARG A C 1
ATOM 2238 O O . ARG A 1 292 ? 24.531 -12.256 -2.635 1.00 75.06 292 ARG A O 1
ATOM 2245 N N . GLY A 1 293 ? 24.014 -11.484 -4.679 1.00 73.75 293 GLY A N 1
ATOM 2246 C CA . GLY A 1 293 ? 22.754 -12.206 -4.825 1.00 73.75 293 GLY A CA 1
ATOM 2247 C C . GLY A 1 293 ? 21.604 -11.624 -4.002 1.00 73.75 293 GLY A C 1
ATOM 2248 O O . GLY A 1 293 ? 20.577 -12.284 -3.847 1.00 73.75 293 GLY A O 1
ATOM 2249 N N . ARG A 1 294 ? 21.740 -10.406 -3.460 1.00 69.75 294 ARG A N 1
ATOM 2250 C CA . ARG A 1 294 ? 20.671 -9.742 -2.703 1.00 69.75 294 ARG A CA 1
ATOM 2251 C C . ARG A 1 294 ? 19.751 -9.003 -3.661 1.00 69.75 294 ARG A C 1
ATOM 2253 O O . ARG A 1 294 ? 20.218 -8.315 -4.564 1.00 69.75 294 ARG A O 1
ATOM 2260 N N . MET A 1 295 ? 18.446 -9.129 -3.449 1.00 71.06 295 MET A N 1
ATOM 2261 C CA . MET A 1 295 ? 17.448 -8.475 -4.291 1.00 71.06 295 MET A CA 1
ATOM 2262 C C . MET A 1 295 ? 17.430 -6.958 -4.053 1.00 71.06 295 MET A C 1
ATOM 2264 O O . MET A 1 295 ? 17.374 -6.505 -2.910 1.00 71.06 295 MET A O 1
ATOM 2268 N N . VAL A 1 296 ? 17.438 -6.180 -5.133 1.00 68.00 296 VAL A N 1
ATOM 2269 C CA . VAL A 1 296 ? 17.322 -4.717 -5.141 1.00 68.00 296 VAL A CA 1
ATOM 2270 C C . VAL A 1 296 ? 15.840 -4.356 -5.271 1.00 68.00 296 VAL A C 1
ATOM 2272 O O . VAL A 1 296 ? 15.337 -4.054 -6.350 1.00 68.00 296 VAL A O 1
ATOM 2275 N N . THR A 1 297 ? 15.112 -4.451 -4.159 1.00 49.50 297 THR A N 1
ATOM 2276 C CA . THR A 1 297 ? 13.642 -4.335 -4.112 1.00 49.50 297 THR A CA 1
ATOM 2277 C C . THR A 1 297 ? 13.098 -3.000 -4.621 1.00 49.50 297 THR A C 1
ATOM 2279 O O . THR A 1 297 ? 12.008 -2.989 -5.186 1.00 49.50 297 THR A O 1
ATOM 2282 N N . SER A 1 298 ? 13.844 -1.897 -4.470 1.00 45.00 298 SER A N 1
ATOM 2283 C CA . SER A 1 298 ? 13.434 -0.550 -4.906 1.00 45.00 298 SER A CA 1
ATOM 2284 C C . SER A 1 298 ? 13.305 -0.396 -6.425 1.00 45.00 298 SER A C 1
ATOM 2286 O O . SER A 1 298 ? 12.671 0.546 -6.889 1.00 45.00 298 SER A O 1
ATOM 2288 N N . LEU A 1 299 ? 13.876 -1.322 -7.201 1.00 52.50 299 LEU A N 1
ATOM 2289 C CA . LEU A 1 299 ? 13.873 -1.304 -8.667 1.00 52.50 299 LEU A CA 1
ATOM 2290 C C . LEU A 1 299 ? 13.189 -2.537 -9.268 1.00 52.50 299 LEU A C 1
ATOM 2292 O O . LEU A 1 299 ? 13.373 -2.829 -10.453 1.00 52.50 299 LEU A O 1
ATOM 2296 N N . ASN A 1 300 ? 12.416 -3.276 -8.466 1.00 57.91 300 ASN A N 1
ATOM 2297 C CA . ASN A 1 300 ? 11.714 -4.459 -8.941 1.00 57.91 300 ASN A CA 1
ATOM 2298 C C . ASN A 1 300 ? 10.589 -4.085 -9.912 1.00 57.91 300 ASN A C 1
ATOM 2300 O O . ASN A 1 300 ? 9.461 -3.781 -9.520 1.00 57.91 300 ASN A O 1
ATOM 2304 N N . GLY A 1 301 ? 10.933 -4.220 -11.190 1.00 63.41 301 GLY A N 1
ATOM 2305 C CA . GLY A 1 301 ? 10.049 -4.748 -12.204 1.00 63.41 301 GLY A CA 1
ATOM 2306 C C . GLY A 1 301 ? 8.986 -3.781 -12.682 1.00 63.41 301 GLY A C 1
ATOM 2307 O O . GLY A 1 301 ? 7.806 -3.963 -12.380 1.00 63.41 301 GLY A O 1
ATOM 2308 N N . LEU A 1 302 ? 9.369 -2.815 -13.517 1.00 76.12 302 LEU A N 1
ATOM 2309 C CA . LEU A 1 302 ? 8.387 -2.156 -14.379 1.00 76.12 302 LEU A CA 1
ATOM 2310 C C . LEU A 1 302 ? 7.497 -3.228 -15.034 1.00 76.12 302 LEU A C 1
ATOM 2312 O O . LEU A 1 302 ? 7.971 -4.312 -15.397 1.00 76.12 302 LEU A O 1
ATOM 2316 N N . ARG A 1 303 ? 6.188 -2.974 -15.075 1.00 83.12 303 ARG A N 1
ATOM 2317 C CA . ARG A 1 303 ? 5.234 -3.912 -15.666 1.00 83.12 303 ARG A CA 1
ATOM 2318 C C . ARG A 1 303 ? 5.224 -3.717 -17.171 1.00 83.12 303 ARG A C 1
ATOM 2320 O O . ARG A 1 303 ? 5.024 -2.600 -17.638 1.00 83.12 303 ARG A O 1
ATOM 2327 N N . SER A 1 304 ? 5.403 -4.812 -17.897 1.00 84.62 304 SER A N 1
ATOM 2328 C CA . SER A 1 304 ? 5.188 -4.903 -19.336 1.00 84.62 304 SER A CA 1
ATOM 2329 C C . SER A 1 304 ? 3.898 -5.686 -19.577 1.00 84.62 304 SER A C 1
ATOM 2331 O O . SER A 1 304 ? 3.915 -6.920 -19.487 1.00 84.62 304 SER A O 1
ATOM 2333 N N . PRO A 1 305 ? 2.771 -4.995 -19.834 1.00 82.25 305 PRO A N 1
ATOM 2334 C CA . PRO A 1 305 ? 1.492 -5.653 -20.027 1.00 82.25 305 PRO A CA 1
ATOM 2335 C C . PRO A 1 305 ? 1.467 -6.552 -21.248 1.00 82.25 305 PRO A C 1
ATOM 2337 O O . PRO A 1 305 ? 2.077 -6.248 -22.275 1.00 82.25 305 PRO A O 1
ATOM 2340 N N . LEU A 1 306 ? 0.716 -7.648 -21.144 1.00 82.38 306 LEU A N 1
ATOM 2341 C CA . LEU A 1 306 ? 0.397 -8.453 -22.313 1.00 82.38 306 LEU A CA 1
ATOM 2342 C C . LEU A 1 306 ? -0.436 -7.612 -23.300 1.00 82.38 306 LEU A C 1
ATOM 2344 O O . LEU A 1 306 ? -1.386 -6.952 -22.878 1.00 82.38 306 LEU A O 1
ATOM 2348 N N . PRO A 1 307 ? -0.149 -7.651 -24.613 1.00 83.00 307 PRO A N 1
ATOM 2349 C CA . PRO A 1 307 ? -0.901 -6.899 -25.619 1.00 83.00 307 PRO A CA 1
ATOM 2350 C C . PRO A 1 307 ? -2.323 -7.439 -25.823 1.00 83.00 307 PRO A C 1
ATOM 2352 O O . PRO A 1 307 ? -3.175 -6.752 -26.378 1.00 83.00 307 PRO A O 1
ATOM 2355 N N . ARG A 1 308 ? -2.564 -8.691 -25.421 1.00 86.75 308 ARG A N 1
ATOM 2356 C CA . ARG A 1 308 ? -3.843 -9.404 -25.491 1.00 86.75 308 ARG A CA 1
ATOM 2357 C C . ARG A 1 308 ? -3.795 -10.643 -24.606 1.00 86.75 308 ARG A C 1
ATOM 2359 O O . ARG A 1 308 ? -2.719 -11.037 -24.156 1.00 86.75 308 ARG A O 1
ATOM 2366 N N . ASN A 1 309 ? -4.936 -11.300 -24.434 1.00 79.38 309 ASN A N 1
ATOM 2367 C CA . ASN A 1 309 ? -4.978 -12.606 -23.791 1.00 79.38 309 ASN A CA 1
ATOM 2368 C C . ASN A 1 309 ? -4.107 -13.622 -24.556 1.00 79.38 309 ASN A C 1
ATOM 2370 O O . ASN A 1 309 ? -4.112 -13.644 -25.792 1.00 79.38 309 ASN A O 1
ATOM 2374 N N . VAL A 1 310 ? -3.376 -14.456 -23.813 1.00 77.38 310 VAL A N 1
ATOM 2375 C CA . VAL A 1 310 ? -2.416 -15.436 -24.348 1.00 77.38 310 VAL A CA 1
ATOM 2376 C C . VAL A 1 310 ? -2.850 -16.845 -23.963 1.00 77.38 310 VAL A C 1
ATOM 2378 O O . VAL A 1 310 ? -2.875 -17.203 -22.781 1.00 77.38 310 VAL A O 1
ATOM 2381 N N . ALA A 1 311 ? -3.195 -17.659 -24.956 1.00 75.69 311 ALA A N 1
ATOM 2382 C CA . ALA A 1 311 ? -3.651 -19.029 -24.744 1.00 75.69 311 ALA A CA 1
ATOM 2383 C C . ALA A 1 311 ? -2.502 -19.965 -24.304 1.00 75.69 311 ALA A C 1
ATOM 2385 O O . ALA A 1 311 ? -1.332 -19.684 -24.576 1.00 75.69 311 ALA A O 1
ATOM 2386 N N . PRO A 1 312 ? -2.789 -21.102 -23.643 1.00 74.31 312 PRO A N 1
ATOM 2387 C CA . PRO A 1 312 ? -1.772 -22.119 -23.380 1.00 74.31 312 PRO A CA 1
ATOM 2388 C C . PRO A 1 312 ? -1.075 -22.594 -24.667 1.00 74.31 312 PRO A C 1
ATOM 2390 O O . PRO A 1 312 ? -1.722 -22.876 -25.673 1.00 74.31 312 PRO A O 1
ATOM 2393 N N . GLY A 1 313 ? 0.254 -22.690 -24.634 1.00 70.50 313 GLY A N 1
ATOM 2394 C CA . GLY A 1 313 ? 1.120 -23.040 -25.769 1.00 70.50 313 GLY A CA 1
ATOM 2395 C C . GLY A 1 313 ? 1.568 -21.848 -26.625 1.00 70.50 313 GLY A C 1
ATOM 2396 O O . GLY A 1 313 ? 2.553 -21.959 -27.368 1.00 70.50 313 GLY A O 1
ATOM 2397 N N . GLU A 1 314 ? 0.885 -20.710 -26.508 1.00 74.12 314 GLU A N 1
ATOM 2398 C CA . GLU A 1 314 ? 1.113 -19.528 -27.330 1.00 74.12 314 GLU A CA 1
ATOM 2399 C C . GLU A 1 314 ? 2.371 -18.749 -26.913 1.00 74.12 314 GLU A C 1
ATOM 2401 O O . GLU A 1 314 ? 2.754 -18.712 -25.740 1.00 74.12 314 GLU A O 1
ATOM 2406 N N . VAL A 1 315 ? 3.024 -18.131 -27.901 1.00 81.12 315 VAL A N 1
ATOM 2407 C CA . VAL A 1 315 ? 4.125 -17.181 -27.701 1.00 81.12 315 VAL A CA 1
ATOM 2408 C C . VAL A 1 315 ? 3.595 -15.779 -27.910 1.00 81.12 315 VAL A C 1
ATOM 2410 O O . VAL A 1 315 ? 2.878 -15.523 -28.877 1.00 81.12 315 VAL A O 1
ATOM 2413 N N . VAL A 1 316 ? 3.987 -14.879 -27.022 1.00 81.38 316 VAL A N 1
ATOM 2414 C CA . VAL A 1 316 ? 3.712 -13.457 -27.138 1.00 81.38 316 VAL A CA 1
ATOM 2415 C C . VAL A 1 316 ? 5.028 -12.691 -27.153 1.00 81.38 316 VAL A C 1
ATOM 2417 O O . VAL A 1 316 ? 5.902 -12.921 -26.313 1.00 81.38 316 VAL A O 1
ATOM 2420 N N . ASP A 1 317 ? 5.153 -11.788 -28.118 1.00 82.75 317 ASP A N 1
ATOM 2421 C CA . ASP A 1 317 ? 6.236 -10.816 -28.165 1.00 82.75 317 ASP A CA 1
ATOM 2422 C C . ASP A 1 317 ? 5.830 -9.575 -27.368 1.00 82.75 317 ASP A C 1
ATOM 2424 O O . ASP A 1 317 ? 4.713 -9.064 -27.486 1.00 82.75 317 ASP A O 1
ATOM 2428 N N . LEU A 1 318 ? 6.745 -9.112 -26.527 1.00 81.56 318 LEU A N 1
ATOM 2429 C CA . LEU A 1 318 ? 6.572 -8.004 -25.601 1.00 81.56 318 LEU A CA 1
ATOM 2430 C C . LEU A 1 318 ? 7.748 -7.047 -25.749 1.00 81.56 318 LEU A C 1
ATOM 2432 O O . LEU A 1 318 ? 8.854 -7.448 -26.106 1.00 81.56 318 LEU A O 1
ATOM 2436 N N . THR A 1 319 ? 7.533 -5.784 -25.405 1.00 81.44 319 THR A N 1
ATOM 2437 C CA . THR A 1 319 ? 8.636 -4.854 -25.160 1.00 81.44 319 THR A CA 1
ATOM 2438 C C . THR A 1 319 ? 8.844 -4.770 -23.658 1.00 81.44 319 THR A C 1
ATOM 2440 O O . THR A 1 319 ? 7.952 -4.327 -22.927 1.00 81.44 319 THR A O 1
ATOM 2443 N N . ILE A 1 320 ? 10.013 -5.203 -23.187 1.00 85.81 320 ILE A N 1
ATOM 2444 C CA . ILE A 1 320 ? 10.382 -5.049 -21.783 1.00 85.81 320 ILE A CA 1
ATOM 2445 C C . ILE A 1 320 ? 11.170 -3.767 -21.586 1.00 85.81 320 ILE A C 1
ATOM 2447 O O . ILE A 1 320 ? 12.151 -3.544 -22.287 1.00 85.81 320 ILE A O 1
ATOM 2451 N N . THR A 1 321 ? 10.756 -2.943 -20.624 1.00 81.06 321 THR A N 1
ATOM 2452 C CA . THR A 1 321 ? 11.531 -1.784 -20.171 1.00 81.06 321 THR A CA 1
ATOM 2453 C C . THR A 1 321 ? 12.231 -2.151 -18.877 1.00 81.06 321 THR A C 1
ATOM 2455 O O . THR A 1 321 ? 11.573 -2.451 -17.884 1.00 81.06 321 THR A O 1
ATOM 2458 N N . ILE A 1 322 ? 13.560 -2.109 -18.867 1.00 85.25 322 ILE A N 1
ATOM 2459 C CA . ILE A 1 322 ? 14.352 -2.316 -17.652 1.00 85.25 322 ILE A CA 1
ATOM 2460 C C . ILE A 1 322 ? 14.966 -0.994 -17.210 1.00 85.25 322 ILE A C 1
ATOM 2462 O O . ILE A 1 322 ? 15.403 -0.200 -18.043 1.00 85.25 322 ILE A O 1
ATOM 2466 N N . GLN A 1 323 ? 15.019 -0.772 -15.900 1.00 80.31 323 GLN A N 1
ATOM 2467 C CA . GLN A 1 323 ? 15.729 0.351 -15.297 1.00 80.31 323 GLN A CA 1
ATOM 2468 C C . GLN A 1 323 ? 17.016 -0.143 -14.639 1.00 80.31 323 GLN A C 1
ATOM 2470 O O . GLN A 1 323 ? 16.971 -0.910 -13.676 1.00 80.31 323 GLN A O 1
ATOM 2475 N N . ALA A 1 324 ? 18.162 0.307 -15.152 1.00 78.94 324 ALA A N 1
ATOM 2476 C CA . ALA A 1 324 ? 19.458 0.000 -14.568 1.00 78.94 324 ALA A CA 1
ATOM 2477 C C . ALA A 1 324 ? 19.586 0.624 -13.166 1.00 78.94 324 ALA A C 1
ATOM 2479 O O . ALA A 1 324 ? 19.185 1.778 -12.968 1.00 78.94 324 ALA A O 1
ATOM 2480 N N . PRO A 1 325 ? 20.192 -0.087 -12.199 1.00 75.75 325 PRO A N 1
ATOM 2481 C CA . PRO A 1 325 ? 20.610 0.505 -10.939 1.00 75.75 325 PRO A CA 1
ATOM 2482 C C . PRO A 1 325 ? 21.506 1.714 -11.157 1.00 75.75 325 PRO A C 1
ATOM 2484 O O . PRO A 1 325 ? 22.251 1.811 -12.133 1.00 75.75 325 PRO A O 1
ATOM 2487 N N . THR A 1 326 ? 21.445 2.648 -10.221 1.00 70.19 326 THR A N 1
ATOM 2488 C CA . THR A 1 326 ? 22.284 3.838 -10.288 1.00 70.19 326 THR A CA 1
ATOM 2489 C C . THR A 1 326 ? 23.667 3.614 -9.686 1.00 70.19 326 THR A C 1
ATOM 2491 O O . THR A 1 326 ? 24.604 4.351 -9.971 1.00 70.19 326 THR A O 1
ATOM 2494 N N . SER A 1 327 ? 23.807 2.604 -8.829 1.00 70.88 327 SER A N 1
ATOM 2495 C CA . SER A 1 327 ? 25.094 2.164 -8.309 1.00 70.88 327 SER A CA 1
ATOM 2496 C C . SER A 1 327 ? 25.844 1.352 -9.362 1.00 70.88 327 SER A C 1
ATOM 2498 O O . SER A 1 327 ? 25.290 0.436 -9.968 1.00 70.88 327 SER A O 1
ATOM 2500 N N . LEU A 1 328 ? 27.128 1.657 -9.544 1.00 79.38 328 LEU A N 1
ATOM 2501 C CA . LEU A 1 328 ? 28.015 0.874 -10.401 1.00 79.38 328 LEU A CA 1
ATOM 2502 C C . LEU A 1 328 ? 28.162 -0.555 -9.878 1.00 79.38 328 LEU A C 1
ATOM 2504 O O . LEU A 1 328 ? 28.081 -0.805 -8.674 1.00 79.38 328 LEU A O 1
ATOM 2508 N N . GLY A 1 329 ? 28.428 -1.480 -10.791 1.00 82.94 329 GLY A N 1
ATOM 2509 C CA . GLY A 1 329 ? 28.712 -2.867 -10.452 1.00 82.94 329 GLY A CA 1
ATOM 2510 C C . GLY A 1 329 ? 27.995 -3.852 -11.355 1.00 82.94 329 GLY A C 1
ATOM 2511 O O . GLY A 1 329 ? 27.354 -3.494 -12.338 1.00 82.94 329 GLY A O 1
ATOM 2512 N N . THR A 1 330 ? 28.130 -5.124 -11.016 1.00 87.56 330 THR A N 1
ATOM 2513 C CA . THR A 1 330 ? 27.507 -6.218 -11.754 1.00 87.56 330 THR A CA 1
ATOM 2514 C C . THR A 1 330 ? 26.182 -6.590 -11.110 1.00 87.56 330 THR A C 1
ATOM 2516 O O . THR A 1 330 ? 26.112 -6.782 -9.894 1.00 87.56 330 THR A O 1
ATOM 2519 N N . TYR A 1 331 ? 25.154 -6.727 -11.940 1.00 87.69 331 TYR A N 1
ATOM 2520 C CA . TYR A 1 331 ? 23.806 -7.085 -11.525 1.00 87.69 331 TYR A CA 1
ATOM 2521 C C . TYR A 1 331 ? 23.308 -8.285 -12.307 1.00 87.69 331 TYR A C 1
ATOM 2523 O O . TYR A 1 331 ? 23.681 -8.501 -13.459 1.00 87.69 331 TYR A O 1
ATOM 2531 N N . THR A 1 332 ? 22.432 -9.053 -11.671 1.00 91.69 332 THR A N 1
ATOM 2532 C CA . THR A 1 332 ? 21.663 -10.102 -12.334 1.00 91.69 332 THR A CA 1
ATOM 2533 C C . THR A 1 332 ? 20.219 -9.646 -12.439 1.00 91.69 332 THR A C 1
ATOM 2535 O O . THR A 1 332 ? 19.572 -9.417 -11.419 1.00 91.69 332 THR A O 1
ATOM 2538 N N . ILE A 1 333 ? 19.706 -9.533 -13.658 1.00 90.25 333 ILE A N 1
ATOM 2539 C CA . ILE A 1 333 ? 18.271 -9.432 -13.899 1.00 90.25 333 ILE A CA 1
ATOM 2540 C C . ILE A 1 333 ? 17.692 -10.841 -14.016 1.00 90.25 333 ILE A C 1
ATOM 2542 O O . ILE A 1 333 ? 18.277 -11.704 -14.670 1.00 90.25 333 ILE A O 1
ATOM 2546 N N . ALA A 1 334 ? 16.569 -11.085 -13.350 1.00 90.19 334 ALA A N 1
ATOM 2547 C CA . ALA A 1 334 ? 15.784 -12.303 -13.478 1.00 90.19 334 ALA A CA 1
ATOM 2548 C C . ALA A 1 334 ? 14.398 -11.933 -14.004 1.00 90.19 334 ALA A C 1
ATOM 2550 O O . ALA A 1 334 ? 13.646 -11.246 -13.316 1.00 90.19 334 ALA A O 1
ATOM 2551 N N . TYR A 1 335 ? 14.083 -12.356 -15.223 1.00 89.06 335 TYR A N 1
ATOM 2552 C CA . TYR A 1 335 ? 12.778 -12.126 -15.833 1.00 89.06 335 TYR A CA 1
ATOM 2553 C C . TYR A 1 335 ? 11.750 -13.070 -15.235 1.00 89.06 335 TYR A C 1
ATOM 2555 O O . TYR A 1 335 ? 12.002 -14.273 -15.128 1.00 89.06 335 TYR A O 1
ATOM 2563 N N . ASP A 1 336 ? 10.603 -12.515 -14.858 1.00 87.88 336 ASP A N 1
ATOM 2564 C CA . ASP A 1 336 ? 9.513 -13.281 -14.275 1.00 87.88 336 ASP A CA 1
ATOM 2565 C C . ASP A 1 336 ? 8.160 -12.740 -14.729 1.00 87.88 336 ASP A C 1
ATOM 2567 O O . ASP A 1 336 ? 7.986 -11.542 -14.969 1.00 87.88 336 ASP A O 1
ATOM 2571 N N . MET A 1 337 ? 7.194 -13.639 -14.844 1.00 87.81 337 MET A N 1
ATOM 2572 C CA . MET A 1 337 ? 5.803 -13.275 -15.058 1.00 87.81 337 MET A CA 1
ATOM 2573 C C . MET A 1 337 ? 5.138 -13.024 -13.707 1.00 87.81 337 MET A C 1
ATOM 2575 O O . MET A 1 337 ? 5.406 -13.711 -12.721 1.00 87.81 337 MET A O 1
ATOM 2579 N N . VAL A 1 338 ? 4.225 -12.064 -13.658 1.00 77.94 338 VAL A N 1
ATOM 2580 C CA . VAL A 1 338 ? 3.410 -11.785 -12.477 1.00 77.94 338 VAL A CA 1
ATOM 2581 C C . VAL A 1 338 ? 1.947 -11.861 -12.863 1.00 77.94 338 VAL A C 1
ATOM 2583 O O . VAL A 1 338 ? 1.525 -11.240 -13.832 1.00 77.94 338 VAL A O 1
ATOM 2586 N N . HIS A 1 339 ? 1.173 -12.646 -12.118 1.00 71.19 339 HIS A N 1
ATOM 2587 C CA . HIS A 1 339 ? -0.276 -12.514 -12.115 1.00 71.19 339 HIS A CA 1
ATOM 2588 C C . HIS A 1 339 ? -0.584 -11.464 -11.051 1.00 71.19 339 HIS A C 1
ATOM 2590 O O . HIS A 1 339 ? -0.346 -11.698 -9.862 1.00 71.19 339 HIS A O 1
ATOM 2596 N N . GLU A 1 340 ? -1.018 -10.287 -11.493 1.00 64.62 340 GLU A N 1
ATOM 2597 C CA . GLU A 1 340 ? -1.207 -9.125 -10.631 1.00 64.62 340 GLU A CA 1
ATOM 2598 C C . GLU A 1 340 ? -2.130 -9.447 -9.462 1.00 64.62 340 GLU A C 1
ATOM 2600 O O . GLU A 1 340 ? -3.175 -10.074 -9.624 1.00 64.62 340 GLU A O 1
ATOM 2605 N N . GLY A 1 341 ? -1.672 -9.087 -8.261 1.00 51.75 341 GLY A N 1
ATOM 2606 C CA . GLY A 1 341 ? -2.361 -9.376 -7.003 1.00 51.75 341 GLY A CA 1
ATOM 2607 C C . GLY A 1 341 ? -2.503 -10.845 -6.625 1.00 51.75 341 GLY A C 1
ATOM 2608 O O . GLY A 1 341 ? -3.057 -11.146 -5.569 1.00 51.75 341 GLY A O 1
ATOM 2609 N N . VAL A 1 342 ? -1.995 -11.760 -7.448 1.00 59.47 342 VAL A N 1
ATOM 2610 C CA . VAL A 1 342 ? -2.024 -13.196 -7.199 1.00 59.47 342 VAL A CA 1
ATOM 2611 C C . VAL A 1 342 ? -0.663 -13.679 -6.726 1.00 59.47 342 VAL A C 1
ATOM 2613 O O . VAL A 1 342 ? -0.528 -14.076 -5.572 1.00 59.47 342 VAL A O 1
ATOM 2616 N N . SER A 1 343 ? 0.339 -13.690 -7.606 1.00 61.22 343 SER A N 1
ATOM 2617 C CA . SER A 1 343 ? 1.689 -14.163 -7.292 1.00 61.22 343 SER A CA 1
ATOM 2618 C C . SER A 1 343 ? 2.628 -13.927 -8.471 1.00 61.22 343 SER A C 1
ATOM 2620 O O . SER A 1 343 ? 2.209 -13.884 -9.632 1.00 61.22 343 SER A O 1
ATOM 2622 N N . TRP A 1 344 ? 3.920 -13.859 -8.171 1.00 73.38 344 TRP A N 1
ATOM 2623 C CA . TRP A 1 344 ? 4.961 -14.086 -9.163 1.00 73.38 344 TRP A CA 1
ATOM 2624 C C . TRP A 1 344 ? 4.952 -15.552 -9.597 1.00 73.38 344 TRP A C 1
ATOM 2626 O O . TRP A 1 344 ? 4.745 -16.455 -8.783 1.00 73.38 344 TRP A O 1
ATOM 2636 N N . PHE A 1 345 ? 5.201 -15.821 -10.872 1.00 78.19 345 PHE A N 1
ATOM 2637 C CA . PHE A 1 345 ? 5.189 -17.187 -11.382 1.00 78.19 345 PHE A CA 1
ATOM 2638 C C . PHE A 1 345 ? 6.315 -18.006 -10.733 1.00 78.19 345 PHE A C 1
ATOM 2640 O O . PHE A 1 345 ? 6.107 -19.179 -10.404 1.00 78.19 345 PHE A O 1
ATOM 2647 N N . SER A 1 346 ? 7.472 -17.392 -10.455 1.00 73.75 346 SER A N 1
ATOM 2648 C CA . SER A 1 346 ? 8.582 -18.049 -9.750 1.00 73.75 346 SER A CA 1
ATOM 2649 C C . SER A 1 346 ? 8.242 -18.506 -8.331 1.00 73.75 346 SER A C 1
ATOM 2651 O O . SER A 1 346 ? 8.680 -19.575 -7.903 1.00 73.75 346 SER A O 1
ATOM 2653 N N . GLN A 1 347 ? 7.383 -17.775 -7.615 1.00 62.94 347 GLN A N 1
ATOM 2654 C CA . GLN A 1 347 ? 6.890 -18.173 -6.289 1.00 62.94 347 GLN A CA 1
ATOM 2655 C C . GLN A 1 347 ? 6.016 -19.432 -6.344 1.00 62.94 347 GLN A C 1
ATOM 2657 O O . GLN A 1 347 ? 5.835 -20.110 -5.333 1.00 62.94 347 GLN A O 1
ATOM 2662 N N . LYS A 1 348 ? 5.489 -19.763 -7.526 1.00 61.28 348 LYS A N 1
ATOM 2663 C CA . LYS A 1 348 ? 4.719 -20.981 -7.803 1.00 61.28 348 LYS A CA 1
ATOM 2664 C C . LYS A 1 348 ? 5.538 -22.032 -8.564 1.00 61.28 348 LYS A C 1
ATOM 2666 O O . LYS A 1 348 ? 4.979 -23.000 -9.074 1.00 61.28 348 LYS A O 1
ATOM 2671 N N . GLY A 1 349 ? 6.863 -21.869 -8.598 1.00 62.50 349 GLY A N 1
ATOM 2672 C CA . GLY A 1 349 ? 7.811 -22.851 -9.124 1.00 62.50 349 GLY A CA 1
ATOM 2673 C C . GLY A 1 349 ? 8.162 -22.693 -10.603 1.00 62.50 349 GLY A C 1
ATOM 2674 O O . GLY A 1 349 ? 8.848 -23.563 -11.145 1.00 62.50 349 GLY A O 1
ATOM 2675 N N . ALA A 1 350 ? 7.726 -21.619 -11.273 1.00 72.75 350 ALA A N 1
ATOM 2676 C CA . ALA A 1 350 ? 8.226 -21.318 -12.610 1.00 72.75 350 ALA A CA 1
ATOM 2677 C C . ALA A 1 350 ? 9.720 -20.959 -12.558 1.00 72.75 350 ALA A C 1
ATOM 2679 O O . ALA A 1 350 ? 10.202 -20.331 -11.615 1.00 72.75 350 ALA A O 1
ATOM 2680 N N . GLY A 1 351 ? 10.467 -21.353 -13.589 1.00 76.06 351 GLY A N 1
ATOM 2681 C CA . GLY A 1 351 ? 11.826 -20.853 -13.767 1.00 76.06 351 GLY A CA 1
ATOM 2682 C C . GLY A 1 351 ? 11.826 -19.344 -14.017 1.00 76.06 351 GLY A C 1
ATOM 2683 O O . GLY A 1 351 ? 10.803 -18.767 -14.377 1.00 76.06 351 GLY A O 1
ATOM 2684 N N . MET A 1 352 ? 12.990 -18.725 -13.863 1.00 86.00 352 MET A N 1
ATOM 2685 C CA . MET A 1 352 ? 13.247 -17.361 -14.319 1.00 86.00 352 MET A CA 1
ATOM 2686 C C . MET A 1 352 ? 14.450 -17.388 -15.240 1.00 86.00 352 MET A C 1
ATOM 2688 O O . MET A 1 352 ? 15.450 -18.040 -14.920 1.00 86.00 352 MET A O 1
ATOM 2692 N N . GLU A 1 353 ? 14.382 -16.641 -16.333 1.00 85.12 353 GLU A N 1
ATOM 2693 C CA . GLU A 1 353 ? 15.557 -16.437 -17.167 1.00 85.12 353 GLU A CA 1
ATOM 2694 C C . GLU A 1 353 ? 16.431 -15.354 -16.561 1.00 85.12 353 GLU A C 1
ATOM 2696 O O . GLU A 1 353 ? 15.972 -14.248 -16.272 1.00 85.12 353 GLU A O 1
ATOM 2701 N N . ARG A 1 354 ? 17.701 -15.690 -16.338 1.00 88.81 354 ARG A N 1
ATOM 2702 C CA . ARG A 1 354 ? 18.658 -14.799 -15.687 1.00 88.81 354 ARG A CA 1
ATOM 2703 C C . ARG A 1 354 ? 19.696 -14.299 -16.670 1.00 88.81 354 ARG A C 1
ATOM 2705 O O . ARG A 1 354 ? 20.225 -15.060 -17.485 1.00 88.81 354 ARG A O 1
ATOM 2712 N N . ARG A 1 355 ? 20.015 -13.014 -16.562 1.00 88.56 355 ARG A N 1
ATOM 2713 C CA . ARG A 1 355 ? 21.071 -12.364 -17.333 1.00 88.56 355 ARG A CA 1
ATOM 2714 C C . ARG A 1 355 ? 21.895 -11.479 -16.426 1.00 88.56 355 ARG A C 1
ATOM 2716 O O . ARG A 1 355 ? 21.360 -10.731 -15.613 1.00 88.56 355 ARG A O 1
ATOM 2723 N N . THR A 1 356 ? 23.204 -11.570 -16.585 1.00 89.75 356 THR A N 1
ATOM 2724 C CA . THR A 1 356 ? 24.132 -10.676 -15.910 1.00 89.75 356 THR A CA 1
ATOM 2725 C C . THR A 1 356 ? 24.420 -9.501 -16.826 1.00 89.75 356 THR A C 1
ATOM 2727 O O . THR A 1 356 ? 24.743 -9.698 -17.997 1.00 89.75 356 THR A O 1
ATOM 2730 N N . PHE A 1 357 ? 24.335 -8.293 -16.286 1.00 88.19 357 PHE A N 1
ATOM 2731 C CA . PHE A 1 357 ? 24.784 -7.084 -16.957 1.00 88.19 357 PHE A CA 1
ATOM 2732 C C . PHE A 1 357 ? 25.625 -6.248 -16.000 1.00 88.19 357 PHE A C 1
ATOM 2734 O O . PHE A 1 357 ? 25.455 -6.285 -14.778 1.00 88.19 357 PHE A O 1
ATOM 2741 N N . SER A 1 358 ? 26.559 -5.497 -16.563 1.00 87.50 358 SER A N 1
ATOM 2742 C CA . SER A 1 358 ? 27.374 -4.561 -15.800 1.00 87.50 358 SER A CA 1
ATOM 2743 C C . SER A 1 358 ? 26.804 -3.159 -15.933 1.00 87.50 358 SER A C 1
ATOM 2745 O O . SER A 1 358 ? 26.585 -2.664 -17.034 1.00 87.50 358 SER A O 1
ATOM 2747 N N . VAL A 1 359 ? 26.605 -2.485 -14.811 1.00 82.75 359 VAL A N 1
ATOM 2748 C CA . VAL A 1 359 ? 26.438 -1.036 -14.795 1.00 82.75 359 VAL A CA 1
ATOM 2749 C C . VAL A 1 359 ? 27.836 -0.437 -14.720 1.00 82.75 359 VAL A C 1
ATOM 2751 O O . VAL A 1 359 ? 28.489 -0.501 -13.674 1.00 82.75 359 VAL A O 1
ATOM 2754 N N . GLY A 1 360 ? 28.329 0.065 -15.852 1.00 71.44 360 GLY A N 1
ATOM 2755 C CA . GLY A 1 360 ? 29.724 0.466 -16.005 1.00 71.44 360 GLY A CA 1
ATOM 2756 C C . GLY A 1 360 ? 29.964 1.462 -17.137 1.00 71.44 360 GLY A C 1
ATOM 2757 O O . GLY A 1 360 ? 29.135 1.636 -18.025 1.00 71.44 360 GLY A O 1
ATOM 2758 N N . GLY A 1 361 ? 31.128 2.107 -17.068 1.00 55.75 361 GLY A N 1
ATOM 2759 C CA . GLY A 1 361 ? 31.582 3.202 -17.923 1.00 55.75 361 GLY A CA 1
ATOM 2760 C C . GLY A 1 361 ? 32.327 4.234 -17.073 1.00 55.75 361 GLY A C 1
ATOM 2761 O O . GLY A 1 361 ? 32.078 4.334 -15.868 1.00 55.75 361 GLY A O 1
ATOM 2762 N N . THR A 1 362 ? 33.191 5.061 -17.681 1.00 41.31 362 THR A N 1
ATOM 2763 C CA . THR A 1 362 ? 33.262 6.450 -17.196 1.00 41.31 362 THR A CA 1
ATOM 2764 C C . THR A 1 362 ? 31.820 6.932 -17.148 1.00 41.31 362 THR A C 1
ATOM 2766 O O . THR A 1 362 ? 31.020 6.477 -17.968 1.00 41.31 362 THR A O 1
ATOM 2769 N N . ALA A 1 363 ? 31.439 7.783 -16.195 1.00 36.00 363 ALA A N 1
ATOM 2770 C CA . ALA A 1 363 ? 30.191 8.510 -16.364 1.00 36.00 363 ALA A CA 1
ATOM 2771 C C . ALA A 1 363 ? 30.240 9.078 -17.792 1.00 36.00 363 ALA A C 1
ATOM 2773 O O . ALA A 1 363 ? 31.036 9.981 -18.048 1.00 36.00 363 ALA A O 1
ATOM 2774 N N . SER A 1 364 ? 29.519 8.464 -18.747 1.00 30.00 364 SER A N 1
ATOM 2775 C CA . SER A 1 364 ? 29.185 9.097 -20.015 1.00 30.00 364 SER A CA 1
ATOM 2776 C C . SER A 1 364 ? 28.665 10.408 -19.523 1.00 30.00 364 SER A C 1
ATOM 2778 O O . SER A 1 364 ? 27.676 10.331 -18.787 1.00 30.00 364 SER A O 1
ATOM 2780 N N . ALA A 1 365 ? 29.430 11.486 -19.769 1.00 34.41 365 ALA A N 1
ATOM 2781 C CA . ALA A 1 365 ? 29.264 12.783 -19.133 1.00 34.41 365 ALA A CA 1
ATOM 2782 C C . ALA A 1 365 ? 27.795 12.901 -18.796 1.00 34.41 365 ALA A C 1
ATOM 2784 O O . ALA A 1 365 ? 27.009 12.894 -19.751 1.00 34.41 365 ALA A O 1
ATOM 2785 N N . SER A 1 366 ? 27.460 12.762 -17.491 1.00 32.62 366 SER A N 1
ATOM 2786 C CA . SER A 1 366 ? 26.074 12.753 -17.001 1.00 32.62 366 SER A CA 1
ATOM 2787 C C . SER A 1 366 ? 25.345 13.707 -17.911 1.00 32.62 366 SER A C 1
ATOM 2789 O O . SER A 1 366 ? 25.870 14.823 -17.960 1.00 32.62 366 SER A O 1
ATOM 2791 N N . PRO A 1 367 ? 24.358 13.260 -18.725 1.00 30.28 367 PRO A N 1
ATOM 2792 C CA . PRO A 1 367 ? 23.906 13.994 -19.912 1.00 30.28 367 PRO A CA 1
ATOM 2793 C C . PRO A 1 367 ? 23.912 15.450 -19.525 1.00 30.28 367 PRO A C 1
ATOM 2795 O O . PRO A 1 367 ? 23.215 15.733 -18.550 1.00 30.28 367 PRO A O 1
ATOM 2798 N N . THR A 1 368 ? 24.858 16.216 -20.107 1.00 30.91 368 THR A N 1
ATOM 2799 C CA . THR A 1 368 ? 25.481 17.423 -19.524 1.00 30.91 368 THR A CA 1
ATOM 2800 C C . THR A 1 368 ? 24.603 17.984 -18.425 1.00 30.91 368 THR A C 1
ATOM 2802 O O . THR A 1 368 ? 23.463 18.296 -18.789 1.00 30.91 368 THR A O 1
ATOM 2805 N N . PRO A 1 369 ? 25.055 18.103 -17.146 1.00 39.88 369 PRO A N 1
ATOM 2806 C CA . PRO A 1 369 ? 24.201 18.628 -16.082 1.00 39.88 369 PRO A CA 1
ATOM 2807 C C . PRO A 1 369 ? 23.487 19.807 -16.695 1.00 39.88 369 PRO A C 1
ATOM 2809 O O . PRO A 1 369 ? 24.176 20.659 -17.267 1.00 39.88 369 PRO A O 1
ATOM 2812 N N . SER A 1 370 ? 22.145 19.772 -16.730 1.00 49.25 370 SER A N 1
ATOM 2813 C CA . SER A 1 370 ? 21.372 20.916 -17.216 1.00 49.25 370 SER A CA 1
ATOM 2814 C C . SER A 1 370 ? 22.111 22.134 -16.679 1.00 49.25 370 SER A C 1
ATOM 2816 O O . SER A 1 370 ? 22.378 22.115 -15.469 1.00 49.25 370 SER A O 1
ATOM 2818 N N . GLY A 1 371 ? 22.620 23.014 -17.553 1.00 63.06 371 GLY A N 1
ATOM 2819 C CA . GLY A 1 371 ? 23.678 23.958 -17.166 1.00 63.06 371 GLY A CA 1
ATOM 2820 C C . GLY A 1 371 ? 23.394 24.559 -15.792 1.00 63.06 371 GLY A C 1
ATOM 2821 O O . GLY A 1 371 ? 22.218 24.738 -15.493 1.00 63.06 371 GLY A O 1
ATOM 2822 N N . ALA A 1 372 ? 24.434 24.757 -14.967 1.00 83.69 372 ALA A N 1
ATOM 2823 C CA . ALA A 1 372 ? 24.341 25.081 -13.534 1.00 83.69 372 ALA A CA 1
ATOM 2824 C C . ALA A 1 372 ? 22.968 25.640 -13.134 1.00 83.69 372 ALA A C 1
ATOM 2826 O O . ALA A 1 372 ? 22.589 26.699 -13.626 1.00 83.69 372 ALA A O 1
ATOM 2827 N N . VAL A 1 373 ? 22.227 24.928 -12.279 1.00 90.38 373 VAL A N 1
ATOM 2828 C CA . VAL A 1 373 ? 20.870 25.310 -11.874 1.00 90.38 373 VAL A CA 1
ATOM 2829 C C . VAL A 1 373 ? 20.894 26.771 -11.433 1.00 90.38 373 VAL A C 1
ATOM 2831 O O . VAL A 1 373 ? 21.644 27.134 -10.528 1.00 90.38 373 VAL A O 1
ATOM 2834 N N . THR A 1 374 ? 20.103 27.604 -12.096 1.00 93.44 374 THR A N 1
ATOM 2835 C CA . THR A 1 374 ? 19.914 29.030 -11.809 1.00 93.44 374 THR A CA 1
ATOM 2836 C C . THR A 1 374 ? 18.433 29.313 -11.575 1.00 93.44 374 THR A C 1
ATOM 2838 O O . THR A 1 374 ? 17.582 28.429 -11.682 1.00 93.44 374 THR A O 1
ATOM 2841 N N . ASN A 1 375 ? 18.095 30.573 -11.301 1.00 93.38 375 ASN A N 1
ATOM 2842 C CA . ASN A 1 375 ? 16.700 31.007 -11.259 1.00 93.38 375 ASN A CA 1
ATOM 2843 C C . ASN A 1 375 ? 15.962 30.836 -12.595 1.00 93.38 375 ASN A C 1
ATOM 2845 O O . ASN A 1 375 ? 14.740 30.732 -12.571 1.00 93.38 375 ASN A O 1
ATOM 2849 N N . ASP A 1 376 ? 16.676 30.753 -13.719 1.00 92.50 376 ASP A N 1
ATOM 2850 C CA . ASP A 1 376 ? 16.092 30.570 -15.054 1.00 92.50 376 ASP A CA 1
ATOM 2851 C C . ASP A 1 376 ? 15.898 29.092 -15.419 1.00 92.50 376 ASP A C 1
ATOM 2853 O O . ASP A 1 376 ? 15.370 28.769 -16.478 1.00 92.50 376 ASP A O 1
ATOM 2857 N N . THR A 1 377 ? 16.328 28.169 -14.556 1.00 92.69 377 THR A N 1
ATOM 2858 C CA . THR A 1 377 ? 16.169 26.733 -14.795 1.00 92.69 377 THR A CA 1
ATOM 2859 C C . THR A 1 377 ? 14.715 26.316 -14.617 1.00 92.69 377 THR A C 1
ATOM 2861 O O . THR A 1 377 ? 14.158 26.501 -13.537 1.00 92.69 377 THR A O 1
ATOM 2864 N N . SER A 1 378 ? 14.120 25.704 -15.643 1.00 90.31 378 SER A N 1
ATOM 2865 C CA . SER A 1 378 ? 12.774 25.127 -15.559 1.00 90.31 378 SER A CA 1
ATOM 2866 C C . SER A 1 378 ? 12.708 24.005 -14.513 1.00 90.31 378 SER A C 1
ATOM 2868 O O . SER A 1 378 ? 13.580 23.133 -14.462 1.00 90.31 378 SER A O 1
ATOM 2870 N N . LEU A 1 379 ? 11.674 24.045 -13.673 1.00 91.19 379 LEU A N 1
ATOM 2871 C CA . LEU A 1 379 ? 11.266 23.005 -12.726 1.00 91.19 379 LEU A CA 1
ATOM 2872 C C . LEU A 1 379 ? 10.613 21.818 -13.447 1.00 91.19 379 LEU A C 1
ATOM 2874 O O . LEU A 1 379 ? 10.638 20.706 -12.916 1.00 91.19 379 LEU A O 1
ATOM 2878 N N . VAL A 1 380 ? 10.042 22.050 -14.635 1.00 86.75 380 VAL A N 1
ATOM 2879 C CA . VAL A 1 380 ? 9.380 21.030 -15.454 1.00 86.75 380 VAL A CA 1
ATOM 2880 C C . VAL A 1 380 ? 10.426 20.156 -16.136 1.00 86.75 380 VAL A C 1
ATOM 2882 O O . VAL A 1 380 ? 11.402 20.639 -16.709 1.00 86.75 380 VAL A O 1
ATOM 2885 N N . GLY A 1 381 ? 10.205 18.848 -16.094 1.00 78.50 381 GLY A N 1
ATOM 2886 C CA . GLY A 1 381 ? 11.040 17.855 -16.754 1.00 78.50 381 GLY A CA 1
ATOM 2887 C C . GLY A 1 381 ? 11.565 16.785 -15.809 1.00 78.50 381 GLY A C 1
ATOM 2888 O O . GLY A 1 381 ? 11.482 16.874 -14.586 1.00 78.50 381 GLY A O 1
ATOM 2889 N N . VAL A 1 382 ? 12.156 15.752 -16.401 1.00 74.44 382 VAL A N 1
ATOM 2890 C CA . VAL A 1 382 ? 12.757 14.640 -15.663 1.00 74.44 382 VAL A CA 1
ATOM 2891 C C . VAL A 1 382 ? 14.253 14.885 -15.515 1.00 74.44 382 VAL A C 1
ATOM 2893 O O . VAL A 1 382 ? 14.992 14.887 -16.501 1.00 74.44 382 VAL A O 1
ATOM 2896 N N . SER A 1 383 ? 14.717 15.058 -14.276 1.00 75.56 383 SER A N 1
ATOM 2897 C CA . SER A 1 383 ? 16.150 15.107 -13.997 1.00 75.56 383 SER A CA 1
ATOM 2898 C C . SER A 1 383 ? 16.767 13.708 -14.108 1.00 75.56 383 SER A C 1
ATOM 2900 O O . SER A 1 383 ? 16.178 12.707 -13.700 1.00 75.56 383 SER A O 1
ATOM 2902 N N . GLN A 1 384 ? 17.977 13.630 -14.660 1.00 73.25 384 GLN A N 1
ATOM 2903 C CA . GLN A 1 384 ? 18.717 12.373 -14.852 1.00 73.25 384 GLN A CA 1
ATOM 2904 C C . GLN A 1 384 ? 19.538 11.988 -13.608 1.00 73.25 384 GLN A C 1
ATOM 2906 O O . GLN A 1 384 ? 20.578 11.342 -13.710 1.00 73.25 384 GLN A O 1
ATOM 2911 N N . VAL A 1 385 ? 19.104 12.435 -12.427 1.00 76.06 385 VAL A N 1
ATOM 2912 C CA . VAL A 1 385 ? 19.830 12.207 -11.175 1.00 76.06 385 VAL A CA 1
ATOM 2913 C C . VAL A 1 385 ? 19.591 10.813 -10.625 1.00 76.06 385 VAL A C 1
ATOM 2915 O O . VAL A 1 385 ? 18.509 10.237 -10.726 1.00 76.06 385 VAL A O 1
ATOM 2918 N N . THR A 1 386 ? 20.636 10.284 -10.011 1.00 77.00 386 THR A N 1
ATOM 2919 C CA . THR A 1 386 ? 20.646 8.981 -9.361 1.00 77.00 386 THR A CA 1
ATOM 2920 C C . THR A 1 386 ? 20.269 9.072 -7.884 1.00 77.00 386 THR A C 1
ATOM 2922 O O . THR A 1 386 ? 20.541 10.083 -7.237 1.00 77.00 386 THR A O 1
ATOM 2925 N N . GLU A 1 387 ? 19.739 7.987 -7.304 1.00 76.75 387 GLU A N 1
ATOM 2926 C CA . GLU A 1 387 ? 19.504 7.899 -5.850 1.00 76.75 387 GLU A CA 1
ATOM 2927 C C . GLU A 1 387 ? 20.791 8.193 -5.071 1.00 76.75 387 GLU A C 1
ATOM 2929 O O . GLU A 1 387 ? 20.791 8.910 -4.074 1.00 76.75 387 GLU A O 1
ATOM 2934 N N . GLN A 1 388 ? 21.914 7.685 -5.579 1.00 71.81 388 GLN A N 1
ATOM 2935 C CA . GLN A 1 388 ? 23.228 7.884 -4.990 1.00 71.81 388 GLN A CA 1
ATOM 2936 C C . GLN A 1 388 ? 23.648 9.362 -5.001 1.00 71.81 388 GLN A C 1
ATOM 2938 O O . GLN A 1 388 ? 24.100 9.841 -3.968 1.00 71.81 388 GLN A O 1
ATOM 2943 N N . GLN A 1 389 ? 23.441 10.105 -6.095 1.00 85.12 389 GLN A N 1
ATOM 2944 C CA . GLN A 1 389 ? 23.708 11.552 -6.147 1.00 85.12 389 GLN A CA 1
ATOM 2945 C C . GLN A 1 389 ? 22.831 12.336 -5.164 1.00 85.12 389 GLN A C 1
ATOM 2947 O O . GLN A 1 389 ? 23.320 13.246 -4.490 1.00 85.12 389 GLN A O 1
ATOM 2952 N N . LEU A 1 390 ? 21.554 11.959 -5.035 1.00 91.12 390 LEU A N 1
ATOM 2953 C CA . LEU A 1 390 ? 20.652 12.549 -4.044 1.00 91.12 390 LEU A CA 1
ATOM 2954 C C . LEU A 1 390 ? 21.161 12.300 -2.611 1.00 91.12 390 LEU A C 1
ATOM 2956 O O . LEU A 1 390 ? 21.218 13.218 -1.792 1.00 91.12 390 LEU A O 1
ATOM 2960 N N . VAL A 1 391 ? 21.598 11.078 -2.303 1.00 86.69 391 VAL A N 1
ATOM 2961 C CA . VAL A 1 391 ? 22.133 10.715 -0.980 1.00 86.69 391 VAL A CA 1
ATOM 2962 C C . VAL A 1 391 ? 23.521 11.322 -0.731 1.00 86.69 391 VAL A C 1
ATOM 2964 O O . VAL A 1 391 ? 23.832 11.721 0.393 1.00 86.69 391 VAL A O 1
ATOM 2967 N N . ASP A 1 392 ? 24.364 11.447 -1.754 1.00 89.00 392 ASP A N 1
ATOM 2968 C CA . ASP A 1 392 ? 25.714 12.004 -1.638 1.00 89.00 392 ASP A CA 1
ATOM 2969 C C . ASP A 1 392 ? 25.706 13.480 -1.260 1.00 89.00 392 ASP A C 1
ATOM 2971 O O . ASP A 1 392 ? 26.611 13.925 -0.555 1.00 89.00 392 ASP A O 1
ATOM 2975 N N . LEU A 1 393 ? 24.651 14.220 -1.606 1.00 95.75 393 LEU A N 1
ATOM 2976 C CA . LEU A 1 393 ? 24.425 15.566 -1.084 1.00 95.75 393 LEU A CA 1
ATOM 2977 C C . LEU A 1 393 ? 24.488 15.599 0.460 1.00 95.75 393 LEU A C 1
ATOM 2979 O O . LEU A 1 393 ? 25.119 16.490 1.031 1.00 95.75 393 LEU A O 1
ATOM 2983 N N . PHE A 1 394 ? 23.893 14.616 1.146 1.00 96.44 394 PHE A N 1
ATOM 2984 C CA . PHE A 1 394 ? 23.915 14.532 2.612 1.00 96.44 394 PHE A CA 1
ATOM 2985 C C . PHE A 1 394 ? 25.325 14.252 3.130 1.00 96.44 394 PHE A C 1
ATOM 2987 O O . PHE A 1 394 ? 25.769 14.891 4.085 1.00 96.44 394 PHE A O 1
ATOM 2994 N N . ARG A 1 395 ? 26.066 13.356 2.467 1.00 90.62 395 ARG A N 1
ATOM 2995 C CA . ARG A 1 395 ? 27.460 13.040 2.819 1.00 90.62 395 ARG A CA 1
ATOM 2996 C C . ARG A 1 395 ? 28.374 14.251 2.634 1.00 90.62 395 ARG A C 1
ATOM 2998 O O . ARG A 1 395 ? 29.068 14.628 3.575 1.00 90.62 395 ARG A O 1
ATOM 3005 N N . LYS A 1 396 ? 28.307 14.913 1.472 1.00 90.50 396 LYS A N 1
ATOM 3006 C CA . LYS A 1 396 ? 29.071 16.133 1.143 1.00 90.50 396 LYS A CA 1
ATOM 3007 C C . LYS A 1 396 ? 28.821 17.260 2.148 1.00 90.50 396 LYS A C 1
ATOM 3009 O O . LYS A 1 396 ? 29.695 18.083 2.398 1.00 90.50 396 LYS A O 1
ATOM 3014 N N . ARG A 1 397 ? 27.623 17.305 2.736 1.00 94.19 397 ARG A N 1
ATOM 3015 C CA . ARG A 1 397 ? 27.219 18.327 3.709 1.00 94.19 397 ARG A CA 1
ATOM 3016 C C . ARG A 1 397 ? 27.428 17.916 5.172 1.00 94.19 397 ARG A C 1
ATOM 3018 O O . ARG A 1 397 ? 27.144 18.728 6.048 1.00 94.19 397 ARG A O 1
ATOM 3025 N N . GLY A 1 398 ? 27.962 16.720 5.431 1.00 92.94 398 GLY A N 1
ATOM 3026 C CA . GLY A 1 398 ? 28.280 16.226 6.775 1.00 92.94 398 GLY A CA 1
ATOM 3027 C C . GLY A 1 398 ? 27.093 15.635 7.545 1.00 92.94 398 GLY A C 1
ATOM 3028 O O . GLY A 1 398 ? 27.200 15.402 8.744 1.00 92.94 398 GLY A O 1
ATOM 3029 N N . PHE A 1 399 ? 25.967 15.365 6.882 1.00 93.75 399 PHE A N 1
ATOM 3030 C CA . PHE A 1 399 ? 24.741 14.820 7.482 1.00 93.75 399 PHE A CA 1
ATOM 3031 C C . PHE A 1 399 ? 24.693 13.290 7.395 1.00 93.75 399 PHE A C 1
ATOM 3033 O O . PHE A 1 399 ? 23.747 12.693 6.881 1.00 93.75 399 PHE A O 1
ATOM 3040 N N . THR A 1 400 ? 25.752 12.634 7.873 1.00 90.06 400 THR A N 1
ATOM 3041 C CA . THR A 1 400 ? 25.919 11.173 7.771 1.00 90.06 400 THR A CA 1
ATOM 3042 C C . THR A 1 400 ? 24.860 10.396 8.551 1.00 90.06 400 THR A C 1
ATOM 3044 O O . THR A 1 400 ? 24.412 9.354 8.081 1.00 90.06 400 THR A O 1
ATOM 3047 N N . ALA A 1 401 ? 24.394 10.919 9.690 1.00 91.00 401 ALA A N 1
ATOM 3048 C CA . ALA A 1 401 ? 23.340 10.294 10.493 1.00 91.00 401 ALA A CA 1
ATOM 3049 C C . ALA A 1 401 ? 21.984 10.225 9.763 1.00 91.00 401 ALA A C 1
ATOM 3051 O O . ALA A 1 401 ? 21.166 9.360 10.058 1.00 91.00 401 ALA A O 1
ATOM 3052 N N . GLN A 1 402 ? 21.750 11.111 8.791 1.00 94.69 402 GLN A N 1
ATOM 3053 C CA . GLN A 1 402 ? 20.505 11.189 8.025 1.00 94.69 402 GLN A CA 1
ATOM 3054 C C . GLN A 1 402 ? 20.557 10.383 6.720 1.00 94.69 402 GLN A C 1
ATOM 3056 O O . GLN A 1 402 ? 19.530 10.223 6.061 1.00 94.69 402 GLN A O 1
ATOM 3061 N N . VAL A 1 403 ? 21.719 9.816 6.368 1.00 86.56 403 VAL A N 1
ATOM 3062 C CA . VAL A 1 403 ? 21.902 8.999 5.157 1.00 86.56 403 VAL A CA 1
ATOM 3063 C C . VAL A 1 403 ? 20.914 7.829 5.068 1.00 86.56 403 VAL A C 1
ATOM 3065 O O . VAL A 1 403 ? 20.343 7.673 3.994 1.00 86.56 403 VAL A O 1
ATOM 3068 N N . PRO A 1 404 ? 20.627 7.045 6.130 1.00 80.44 404 PRO A N 1
ATOM 3069 C CA . PRO A 1 404 ? 19.645 5.962 6.034 1.00 80.44 404 PRO A CA 1
ATOM 3070 C C . PRO A 1 404 ? 18.246 6.447 5.633 1.00 80.44 404 PRO A C 1
ATOM 3072 O O . PRO A 1 404 ? 17.606 5.847 4.773 1.00 80.44 404 PRO A O 1
ATOM 3075 N N . LYS A 1 405 ? 17.788 7.578 6.188 1.00 81.75 405 LYS A N 1
ATOM 3076 C CA . LYS A 1 405 ? 16.491 8.162 5.815 1.00 81.75 405 LYS A CA 1
ATOM 3077 C C . LYS A 1 405 ? 16.524 8.765 4.410 1.00 81.75 405 LYS A C 1
ATOM 3079 O O . LYS A 1 405 ? 15.559 8.641 3.666 1.00 81.75 405 LYS A O 1
ATOM 3084 N N . ALA A 1 406 ? 17.644 9.368 4.016 1.00 85.81 406 ALA A N 1
ATOM 3085 C CA . ALA A 1 406 ? 17.845 9.832 2.648 1.00 85.81 406 ALA A CA 1
ATOM 3086 C C . ALA A 1 406 ? 17.803 8.667 1.637 1.00 85.81 406 ALA A C 1
ATOM 3088 O O . ALA A 1 406 ? 17.208 8.809 0.576 1.00 85.81 406 ALA A O 1
ATOM 3089 N N . GLN A 1 407 ? 18.363 7.501 1.972 1.00 76.06 407 GLN A N 1
ATOM 3090 C CA . GLN A 1 407 ? 18.293 6.299 1.131 1.00 76.06 407 GLN A CA 1
ATOM 3091 C C . GLN A 1 407 ? 16.862 5.768 0.980 1.00 76.06 407 GLN A C 1
ATOM 3093 O O . GLN A 1 407 ? 16.514 5.266 -0.081 1.00 76.06 407 GLN A O 1
ATOM 3098 N N . GLU A 1 408 ? 16.025 5.910 2.009 1.00 74.25 408 GLU A N 1
ATOM 3099 C CA . GLU A 1 408 ? 14.599 5.565 1.943 1.00 74.25 408 GLU A CA 1
ATOM 3100 C C . GLU A 1 408 ? 13.813 6.522 1.027 1.00 74.25 408 GLU A C 1
ATOM 3102 O O . GLU A 1 408 ? 12.947 6.094 0.268 1.00 74.25 408 GLU A O 1
ATOM 3107 N N . LEU A 1 409 ? 14.118 7.825 1.078 1.00 79.31 409 LEU A N 1
ATOM 3108 C CA . LEU A 1 409 ? 13.362 8.863 0.368 1.00 79.31 409 LEU A CA 1
ATOM 3109 C C . LEU A 1 409 ? 13.807 9.077 -1.085 1.00 79.31 409 LEU A C 1
ATOM 3111 O O . LEU A 1 409 ? 12.979 9.417 -1.928 1.00 79.31 409 LEU A O 1
ATOM 3115 N N . ALA A 1 410 ? 15.093 8.910 -1.395 1.00 82.81 410 ALA A N 1
ATOM 3116 C CA . ALA A 1 410 ? 15.645 9.143 -2.731 1.00 82.81 410 ALA A CA 1
ATOM 3117 C C . ALA A 1 410 ? 14.885 8.420 -3.869 1.00 82.81 410 ALA A C 1
ATOM 3119 O O . ALA A 1 410 ? 14.538 9.093 -4.848 1.00 82.81 410 ALA A O 1
ATOM 3120 N N . PRO A 1 411 ? 14.546 7.114 -3.768 1.00 60.09 411 PRO A N 1
ATOM 3121 C CA . PRO A 1 411 ? 13.770 6.433 -4.809 1.00 60.09 411 PRO A CA 1
ATOM 3122 C C . PRO A 1 411 ? 12.359 7.011 -4.976 1.00 60.09 411 PRO A C 1
ATOM 3124 O O . PRO A 1 411 ? 11.866 7.113 -6.103 1.00 60.09 411 PRO A O 1
ATOM 3127 N N . LEU A 1 412 ? 11.718 7.445 -3.884 1.00 70.75 412 LEU A N 1
ATOM 3128 C CA . LEU A 1 412 ? 10.400 8.083 -3.930 1.00 70.75 412 LEU A CA 1
ATOM 3129 C C . LEU A 1 412 ? 10.475 9.413 -4.682 1.00 70.75 412 LEU A C 1
ATOM 3131 O O . LEU A 1 412 ? 9.656 9.666 -5.561 1.00 70.75 412 LEU A O 1
ATOM 3135 N N . TYR A 1 413 ? 11.489 10.238 -4.402 1.00 95.19 413 TYR A N 1
ATOM 3136 C CA . TYR A 1 413 ? 11.654 11.517 -5.092 1.00 95.19 413 TYR A CA 1
ATOM 3137 C C . TYR A 1 413 ? 11.878 11.349 -6.594 1.00 95.19 413 TYR A C 1
ATOM 3139 O O . TYR A 1 413 ? 11.290 12.092 -7.374 1.00 95.19 413 TYR A O 1
ATOM 3147 N N . ILE A 1 414 ? 12.668 10.366 -7.022 1.00 76.44 414 ILE A N 1
ATOM 3148 C CA . ILE A 1 414 ? 12.876 10.098 -8.453 1.00 76.44 414 ILE A CA 1
ATOM 3149 C C . ILE A 1 414 ? 11.587 9.584 -9.107 1.00 76.44 414 ILE A C 1
ATOM 3151 O O . ILE A 1 414 ? 11.214 10.041 -10.189 1.00 76.44 414 ILE A O 1
ATOM 3155 N N . THR A 1 415 ? 10.890 8.657 -8.447 1.00 71.81 415 THR A N 1
ATOM 3156 C CA . THR A 1 415 ? 9.652 8.049 -8.959 1.00 71.81 415 THR A CA 1
ATOM 3157 C C . THR A 1 415 ? 8.553 9.092 -9.139 1.00 71.81 415 THR A C 1
ATOM 3159 O O . THR A 1 415 ? 7.984 9.224 -10.225 1.00 71.81 415 THR A O 1
ATOM 3162 N N . TRP A 1 416 ? 8.294 9.885 -8.102 1.00 83.94 416 TRP A N 1
ATOM 3163 C CA . TRP A 1 416 ? 7.238 10.891 -8.124 1.00 83.94 416 TRP A CA 1
ATOM 3164 C C . TRP A 1 416 ? 7.609 12.116 -8.962 1.00 83.94 416 TRP A C 1
ATOM 3166 O O . TRP A 1 416 ? 6.741 12.651 -9.648 1.00 83.94 416 TRP A O 1
ATOM 3176 N N . GLY A 1 417 ? 8.893 12.478 -9.052 1.00 85.44 417 GLY A N 1
ATOM 3177 C CA . GLY A 1 417 ? 9.353 13.508 -9.990 1.00 85.44 417 GLY A CA 1
ATOM 3178 C C . GLY A 1 417 ? 9.017 13.163 -11.441 1.00 85.44 417 GLY A C 1
ATOM 3179 O O . GLY A 1 417 ? 8.486 13.994 -12.174 1.00 85.44 417 GLY A O 1
ATOM 3180 N N . ARG A 1 418 ? 9.193 11.897 -11.843 1.00 77.81 418 ARG A N 1
ATOM 3181 C CA . ARG A 1 418 ? 8.759 11.422 -13.169 1.00 77.81 418 ARG A CA 1
ATOM 3182 C C . ARG A 1 418 ? 7.243 11.474 -13.341 1.00 77.81 418 ARG A C 1
ATOM 3184 O O . ARG A 1 418 ? 6.772 11.938 -14.373 1.00 77.81 418 ARG A O 1
ATOM 3191 N N . LYS A 1 419 ? 6.479 11.031 -12.337 1.00 69.06 419 LYS A N 1
ATOM 3192 C CA . LYS A 1 419 ? 5.005 11.006 -12.383 1.00 69.06 419 LYS A CA 1
ATOM 3193 C C . LYS A 1 419 ? 4.382 12.407 -12.480 1.00 69.06 419 LYS A C 1
ATOM 3195 O O . LYS A 1 419 ? 3.342 12.559 -13.115 1.00 69.06 419 LYS A O 1
ATOM 3200 N N . PHE A 1 420 ? 4.998 13.415 -11.866 1.00 83.69 420 PHE A N 1
ATOM 3201 C CA . PHE A 1 420 ? 4.560 14.813 -11.936 1.00 83.69 420 PHE A CA 1
ATOM 3202 C C . PHE A 1 420 ? 5.252 15.625 -13.039 1.00 83.69 420 PHE A C 1
ATOM 3204 O O . PHE A 1 420 ? 4.903 16.784 -13.237 1.00 83.69 420 PHE A O 1
ATOM 3211 N N . ASN A 1 421 ? 6.220 15.039 -13.752 1.00 85.25 421 ASN A N 1
ATOM 3212 C CA . ASN A 1 421 ? 7.100 15.741 -14.688 1.00 85.25 421 ASN A CA 1
ATOM 3213 C C . ASN A 1 421 ? 7.797 16.964 -14.051 1.00 85.25 421 ASN A C 1
ATOM 3215 O O . ASN A 1 421 ? 7.879 18.032 -14.655 1.00 85.25 421 ASN A O 1
ATOM 3219 N N . ILE A 1 422 ? 8.285 16.804 -12.816 1.00 92.94 422 ILE A N 1
ATOM 3220 C CA . ILE A 1 422 ? 9.044 17.811 -12.066 1.00 92.94 422 ILE A CA 1
ATOM 3221 C C . ILE A 1 422 ? 10.420 17.249 -11.718 1.00 92.94 422 ILE A C 1
ATOM 3223 O O . ILE A 1 422 ? 10.580 16.098 -11.303 1.00 92.94 422 ILE A O 1
ATOM 3227 N N . ARG A 1 423 ? 11.425 18.107 -11.838 1.00 94.44 423 ARG A N 1
ATOM 3228 C CA . ARG A 1 423 ? 12.827 17.783 -11.615 1.00 94.44 423 ARG A CA 1
ATOM 3229 C C . ARG A 1 423 ? 13.116 17.336 -10.182 1.00 94.44 423 ARG A C 1
ATOM 3231 O O . ARG A 1 423 ? 13.044 18.121 -9.234 1.00 94.44 423 ARG A O 1
ATOM 3238 N N . ALA A 1 424 ? 13.534 16.078 -10.036 1.00 94.50 424 ALA A N 1
ATOM 3239 C CA . ALA A 1 424 ? 13.792 15.469 -8.735 1.00 94.50 424 ALA A CA 1
ATOM 3240 C C . ALA A 1 424 ? 15.017 16.041 -8.013 1.00 94.50 424 ALA A C 1
ATOM 3242 O O . ALA A 1 424 ? 15.070 16.007 -6.791 1.00 94.50 424 ALA A O 1
ATOM 3243 N N . ASP A 1 425 ? 15.988 16.602 -8.732 1.00 95.19 425 ASP A N 1
ATOM 3244 C CA . ASP A 1 425 ? 17.158 17.249 -8.131 1.00 95.19 425 ASP A CA 1
ATOM 3245 C C . ASP A 1 425 ? 16.800 18.573 -7.457 1.00 95.19 425 ASP A C 1
ATOM 3247 O O . ASP A 1 425 ? 17.289 18.858 -6.365 1.00 95.19 425 ASP A O 1
ATOM 3251 N N . ILE A 1 426 ? 15.891 19.341 -8.061 1.00 96.38 426 ILE A N 1
ATOM 3252 C CA . ILE A 1 426 ? 15.384 20.586 -7.486 1.00 96.38 426 ILE A CA 1
ATOM 3253 C C . ILE A 1 426 ? 14.447 20.294 -6.307 1.00 96.38 426 ILE A C 1
ATOM 3255 O O . ILE A 1 426 ? 14.638 20.868 -5.237 1.00 96.38 426 ILE A O 1
ATOM 3259 N N . ALA A 1 427 ? 13.502 19.356 -6.446 1.00 97.62 427 ALA A N 1
ATOM 3260 C CA . ALA A 1 427 ? 12.616 18.962 -5.344 1.00 97.62 427 ALA A CA 1
ATOM 3261 C C . ALA A 1 427 ? 13.395 18.348 -4.162 1.00 97.62 427 ALA A C 1
ATOM 3263 O O . ALA A 1 427 ? 13.093 18.604 -2.995 1.00 97.62 427 ALA A O 1
ATOM 3264 N N . TRP A 1 428 ? 14.449 17.573 -4.431 1.00 98.06 428 TRP A N 1
ATOM 3265 C CA . TRP A 1 428 ? 15.330 17.041 -3.389 1.00 98.06 428 TRP A CA 1
ATOM 3266 C C . TRP A 1 428 ? 16.152 18.132 -2.698 1.00 98.06 428 TRP A C 1
ATOM 3268 O O . TRP A 1 428 ? 16.251 18.151 -1.470 1.00 98.06 428 TRP A O 1
ATOM 3278 N N . ALA A 1 429 ? 16.719 19.067 -3.466 1.00 97.81 429 ALA A N 1
ATOM 3279 C CA . ALA A 1 429 ? 17.432 20.226 -2.937 1.00 97.81 429 ALA A CA 1
ATOM 3280 C C . ALA A 1 429 ? 16.523 21.107 -2.068 1.00 97.81 429 ALA A C 1
ATOM 3282 O O . ALA A 1 429 ? 16.929 21.540 -0.988 1.00 97.81 429 ALA A O 1
ATOM 3283 N N . GLN A 1 430 ? 15.282 21.315 -2.507 1.00 97.75 430 GLN A N 1
ATOM 3284 C CA . GLN A 1 430 ? 14.255 22.001 -1.739 1.00 97.75 430 GLN A CA 1
ATOM 3285 C C . GLN A 1 430 ? 13.958 21.262 -0.437 1.00 97.75 430 GLN A C 1
ATOM 3287 O O . GLN A 1 430 ? 14.028 21.868 0.624 1.00 97.75 430 GLN A O 1
ATOM 3292 N N . MET A 1 431 ? 13.753 19.943 -0.475 1.00 98.06 431 MET A N 1
ATOM 3293 C CA . MET A 1 431 ? 13.565 19.146 0.741 1.00 98.06 431 MET A CA 1
ATOM 3294 C C . MET A 1 431 ? 14.734 19.272 1.713 1.00 98.06 431 MET A C 1
ATOM 3296 O O . MET A 1 431 ? 14.530 19.463 2.913 1.00 98.06 431 MET A O 1
ATOM 3300 N N . ALA A 1 432 ? 15.968 19.192 1.215 1.00 97.50 432 ALA A N 1
ATOM 3301 C CA . ALA A 1 432 ? 17.153 19.347 2.047 1.00 97.50 432 ALA A CA 1
ATOM 3302 C C . ALA A 1 432 ? 17.212 20.747 2.682 1.00 97.50 432 ALA A C 1
ATOM 3304 O O . ALA A 1 432 ? 17.615 20.879 3.839 1.00 97.50 432 ALA A O 1
ATOM 3305 N N . HIS A 1 433 ? 16.776 21.782 1.962 1.00 95.44 433 HIS A N 1
ATOM 3306 C CA . HIS A 1 433 ? 16.661 23.135 2.496 1.00 95.44 433 HIS A CA 1
ATOM 3307 C C . HIS A 1 433 ? 15.572 23.245 3.572 1.00 95.44 433 HIS A C 1
ATOM 3309 O O . HIS A 1 433 ? 15.879 23.647 4.694 1.00 95.44 433 HIS A O 1
ATOM 3315 N N . GLU A 1 434 ? 14.349 22.820 3.261 1.00 94.44 434 GLU A N 1
ATOM 3316 C CA . GLU A 1 434 ? 13.157 22.927 4.116 1.00 94.44 434 GLU A CA 1
ATOM 3317 C C . GLU A 1 434 ? 13.301 22.147 5.425 1.00 94.44 434 GLU A C 1
ATOM 3319 O O . GLU A 1 434 ? 12.962 22.619 6.508 1.00 94.44 434 GLU A O 1
ATOM 3324 N N . THR A 1 435 ? 13.871 20.948 5.349 1.00 95.88 435 THR A N 1
ATOM 3325 C CA . THR A 1 435 ? 14.035 20.067 6.514 1.00 95.88 435 THR A CA 1
ATOM 3326 C C . THR A 1 435 ? 15.356 20.289 7.249 1.00 95.88 435 THR A C 1
ATOM 3328 O O . THR A 1 435 ? 15.630 19.631 8.257 1.00 95.88 435 THR A O 1
ATOM 3331 N N . GLY A 1 436 ? 16.231 21.163 6.741 1.00 94.75 436 GLY A N 1
ATOM 3332 C CA . GLY A 1 436 ? 17.599 21.288 7.236 1.00 94.75 436 GLY A CA 1
ATOM 3333 C C . GLY A 1 436 ? 18.374 19.968 7.150 1.00 94.75 436 GLY A C 1
ATOM 3334 O O . GLY A 1 436 ? 19.073 19.619 8.105 1.00 94.75 436 GLY A O 1
ATOM 3335 N N . PHE A 1 437 ? 18.245 19.266 6.019 1.00 96.31 437 PHE A N 1
ATOM 3336 C CA . PHE A 1 437 ? 18.793 17.938 5.723 1.00 96.31 437 PHE A CA 1
ATOM 3337 C C . PHE A 1 437 ? 18.222 16.845 6.626 1.00 96.31 437 PHE A C 1
ATOM 3339 O O . PHE A 1 437 ? 18.966 16.117 7.276 1.00 96.31 437 PHE A O 1
ATOM 3346 N N . LEU A 1 438 ? 16.891 16.738 6.673 1.00 95.56 438 LEU A N 1
ATOM 3347 C CA . LEU A 1 438 ? 16.136 15.764 7.473 1.00 95.56 438 LEU A CA 1
ATOM 3348 C C . LEU A 1 438 ? 16.424 15.844 8.980 1.00 95.56 438 LEU A C 1
ATOM 3350 O O . LEU A 1 438 ? 16.215 14.878 9.711 1.00 95.56 438 LEU A O 1
ATOM 3354 N N . ARG A 1 439 ? 16.905 16.998 9.459 1.00 94.12 439 ARG A N 1
ATOM 3355 C CA . ARG A 1 439 ? 17.096 17.264 10.892 1.00 94.12 439 ARG A CA 1
ATOM 3356 C C . ARG A 1 439 ? 15.863 17.873 11.543 1.00 94.12 439 ARG A C 1
ATOM 3358 O O . ARG A 1 439 ? 15.714 17.731 12.748 1.00 94.12 439 ARG A O 1
ATOM 3365 N N . PHE A 1 440 ? 15.016 18.540 10.757 1.00 88.12 440 PHE A N 1
ATOM 3366 C CA . PHE A 1 440 ? 13.762 19.148 11.199 1.00 88.12 440 PHE A CA 1
ATOM 3367 C C . PHE A 1 440 ? 13.954 20.107 12.384 1.00 88.12 440 PHE A C 1
ATOM 3369 O O . PHE A 1 440 ? 13.282 20.020 13.403 1.00 88.12 440 PHE A O 1
ATOM 3376 N N . GLY A 1 441 ? 14.897 21.045 12.256 1.00 82.06 441 GLY A N 1
ATOM 3377 C CA . GLY A 1 441 ? 15.216 22.016 13.315 1.00 82.06 441 GLY A CA 1
ATOM 3378 C C . GLY A 1 441 ? 14.202 23.157 13.482 1.00 82.06 441 GLY A C 1
ATOM 3379 O O . GLY A 1 441 ? 14.508 24.131 14.164 1.00 82.06 441 GLY A O 1
ATOM 3380 N N . GLY A 1 442 ? 13.052 23.082 12.808 1.00 84.25 442 GLY A N 1
ATOM 3381 C CA . GLY A 1 442 ? 12.006 24.103 12.809 1.00 84.25 442 GLY A CA 1
ATOM 3382 C C . GLY A 1 442 ? 10.743 23.646 13.539 1.00 84.25 442 GLY A C 1
ATOM 3383 O O . GLY A 1 442 ? 10.783 22.786 14.410 1.00 84.25 442 GLY A O 1
ATOM 3384 N N . ILE A 1 443 ? 9.600 24.223 13.163 1.00 87.19 443 ILE A N 1
ATOM 3385 C CA . ILE A 1 443 ? 8.297 23.900 13.773 1.00 87.19 443 ILE A CA 1
ATOM 3386 C C . ILE A 1 443 ? 7.689 22.582 13.271 1.00 87.19 443 ILE A C 1
ATOM 3388 O O . ILE A 1 443 ? 6.768 22.065 13.895 1.00 87.19 443 ILE A O 1
ATOM 3392 N N . VAL A 1 444 ? 8.184 22.052 12.149 1.00 91.44 444 VAL A N 1
ATOM 3393 C CA . VAL A 1 444 ? 7.740 20.783 11.561 1.00 91.44 444 VAL A CA 1
ATOM 3394 C C . VAL A 1 444 ? 8.620 19.657 12.106 1.00 91.44 444 VAL A C 1
ATOM 3396 O O . VAL A 1 444 ? 9.826 19.709 11.870 1.00 91.44 444 VAL A O 1
ATOM 3399 N N . PRO A 1 445 ? 8.070 18.648 12.801 1.00 89.94 445 PRO A N 1
ATOM 3400 C CA . PRO A 1 445 ? 8.853 17.543 13.348 1.00 89.94 445 PRO A CA 1
ATOM 3401 C C . PRO A 1 445 ? 9.125 16.433 12.306 1.00 89.94 445 PRO A C 1
ATOM 3403 O O . PRO A 1 445 ? 8.378 16.309 11.332 1.00 89.94 445 PRO A O 1
ATOM 3406 N N . PRO A 1 446 ? 10.158 15.583 12.502 1.00 82.62 446 PRO A N 1
ATOM 3407 C CA . PRO A 1 446 ? 10.525 14.534 11.541 1.00 82.62 446 PRO A CA 1
ATOM 3408 C C . PRO A 1 446 ? 9.420 13.527 11.213 1.00 82.62 446 PRO A C 1
ATOM 3410 O O . PRO A 1 446 ? 9.329 13.034 10.091 1.00 82.62 446 PRO A O 1
ATOM 3413 N N . ASP A 1 447 ? 8.580 13.210 12.194 1.00 84.56 447 ASP A N 1
ATOM 3414 C CA . ASP A 1 447 ? 7.488 12.245 12.079 1.00 84.56 447 ASP A CA 1
ATOM 3415 C C . ASP A 1 447 ? 6.269 12.811 11.329 1.00 84.56 447 ASP A C 1
ATOM 3417 O O . ASP A 1 447 ? 5.328 12.075 11.033 1.00 84.56 447 ASP A O 1
ATOM 3421 N N . ALA A 1 448 ? 6.284 14.104 10.982 1.00 88.19 448 ALA A N 1
ATOM 3422 C CA . ALA A 1 448 ? 5.232 14.717 10.183 1.00 88.19 448 ALA A CA 1
ATOM 3423 C C . ALA A 1 448 ? 5.234 14.254 8.719 1.00 88.19 448 ALA A C 1
ATOM 3425 O O . ALA A 1 448 ? 4.263 14.510 8.009 1.00 88.19 448 ALA A O 1
ATOM 3426 N N . ASN A 1 449 ? 6.330 13.636 8.253 1.00 90.12 449 ASN A N 1
ATOM 3427 C CA . ASN A 1 449 ? 6.603 13.356 6.837 1.00 90.12 449 ASN A CA 1
ATOM 3428 C C . ASN A 1 449 ? 6.391 14.584 5.930 1.00 90.12 449 ASN A C 1
ATOM 3430 O O . ASN A 1 449 ? 6.121 14.455 4.744 1.00 90.12 449 ASN A O 1
ATOM 3434 N N . ASN A 1 450 ? 6.492 15.793 6.481 1.00 94.31 450 ASN A N 1
ATOM 3435 C CA . ASN A 1 450 ? 6.301 17.031 5.746 1.00 94.31 450 ASN A CA 1
ATOM 3436 C C . ASN A 1 450 ? 7.668 17.574 5.342 1.00 94.31 450 ASN A C 1
ATOM 3438 O O . ASN A 1 450 ? 8.350 18.266 6.096 1.00 94.31 450 ASN A O 1
ATOM 3442 N N . PHE A 1 451 ? 8.077 17.195 4.139 1.00 96.25 451 PHE A N 1
ATOM 3443 C CA . PHE A 1 451 ? 9.413 17.460 3.617 1.00 96.25 451 PHE A CA 1
ATOM 3444 C C . PHE A 1 451 ? 9.556 18.829 2.945 1.00 96.25 451 PHE A C 1
ATOM 3446 O O . PHE A 1 451 ? 10.633 19.139 2.445 1.00 96.25 451 PHE A O 1
ATOM 3453 N N . ALA A 1 452 ? 8.481 19.621 2.911 1.00 93.62 452 ALA A N 1
ATOM 3454 C CA . ALA A 1 452 ? 8.407 20.858 2.140 1.00 93.62 452 ALA A CA 1
ATOM 3455 C C . ALA A 1 452 ? 7.816 22.040 2.935 1.00 93.62 452 ALA A C 1
ATOM 3457 O O . ALA A 1 452 ? 7.466 23.065 2.357 1.00 93.62 452 ALA A O 1
ATOM 3458 N N . GLY A 1 453 ? 7.648 21.887 4.255 1.00 90.38 453 GLY A N 1
ATOM 3459 C CA . GLY A 1 453 ? 7.085 22.933 5.114 1.00 90.38 453 GLY A CA 1
ATOM 3460 C C . GLY A 1 453 ? 5.619 23.266 4.809 1.00 90.38 453 GLY A C 1
ATOM 3461 O O . GLY A 1 453 ? 5.163 24.376 5.083 1.00 90.38 453 GLY A O 1
ATOM 3462 N N . ILE A 1 454 ? 4.858 22.331 4.232 1.00 89.44 454 ILE A N 1
ATOM 3463 C CA . ILE A 1 454 ? 3.473 22.572 3.805 1.00 89.44 454 ILE A CA 1
ATOM 3464 C C . ILE A 1 454 ? 2.626 22.935 5.036 1.00 89.44 454 ILE A C 1
ATOM 3466 O O . ILE A 1 454 ? 2.711 22.288 6.080 1.00 89.44 454 ILE A O 1
ATOM 3470 N N . GLY A 1 455 ? 1.903 24.052 4.964 1.00 86.12 455 GLY A N 1
ATOM 3471 C CA . GLY A 1 455 ? 1.080 24.558 6.069 1.00 86.12 455 GLY A CA 1
ATOM 3472 C C . GLY A 1 455 ? 1.856 25.198 7.232 1.00 86.12 455 GLY A C 1
ATOM 3473 O O . GLY A 1 455 ? 1.232 25.766 8.130 1.00 86.12 455 GLY A O 1
ATOM 3474 N N . ALA A 1 456 ? 3.195 25.168 7.222 1.00 86.62 456 ALA A N 1
ATOM 3475 C CA . ALA A 1 456 ? 4.047 25.692 8.289 1.00 86.62 456 ALA A CA 1
ATOM 3476 C C . ALA A 1 456 ? 4.140 27.230 8.236 1.00 86.62 456 ALA A C 1
ATOM 3478 O O . ALA A 1 456 ? 5.050 27.808 7.650 1.00 86.62 456 ALA A O 1
ATOM 3479 N N . THR A 1 457 ? 3.170 27.918 8.843 1.00 79.94 457 THR A N 1
ATOM 3480 C CA . THR A 1 457 ? 3.032 29.393 8.760 1.00 79.94 457 THR A CA 1
ATOM 3481 C C . THR A 1 457 ? 3.559 30.149 9.982 1.00 79.94 457 THR A C 1
ATOM 3483 O O . THR A 1 457 ? 3.490 31.375 10.029 1.00 79.94 457 T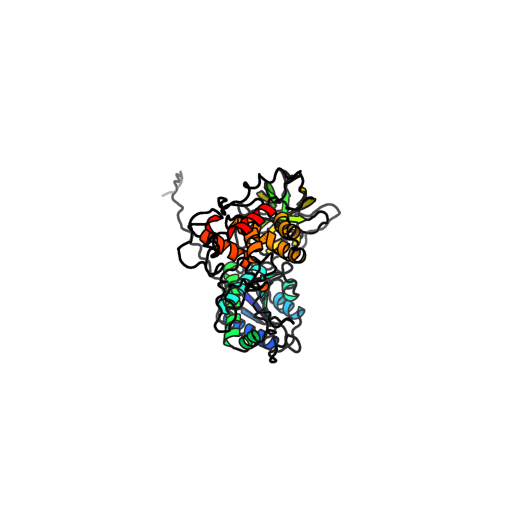HR A O 1
ATOM 3486 N N . GLY A 1 458 ? 4.035 29.438 11.009 1.00 81.25 458 GLY A N 1
ATOM 3487 C CA . GLY A 1 458 ? 4.383 30.025 12.310 1.00 81.25 458 GLY A CA 1
ATOM 3488 C C . GLY A 1 458 ? 3.168 30.408 13.168 1.00 81.25 458 GLY A C 1
ATOM 3489 O O . GLY A 1 458 ? 3.330 30.731 14.345 1.00 81.25 458 GLY A O 1
ATOM 3490 N N . ALA A 1 459 ? 1.952 30.317 12.620 1.00 84.62 459 ALA A N 1
ATOM 3491 C CA . ALA A 1 459 ? 0.722 30.443 13.384 1.00 84.62 459 ALA A CA 1
ATOM 3492 C C . ALA A 1 459 ? 0.572 29.273 14.362 1.00 84.62 459 ALA A C 1
ATOM 3494 O O . ALA A 1 459 ? 0.980 28.146 14.072 1.00 84.62 459 ALA A O 1
ATOM 3495 N N . LYS A 1 460 ? -0.053 29.542 15.508 1.00 87.38 460 LYS A N 1
ATOM 3496 C CA . LYS A 1 460 ? -0.380 28.525 16.507 1.00 87.38 460 LYS A CA 1
ATOM 3497 C C . LYS A 1 460 ? -1.857 28.135 16.436 1.00 87.38 460 LYS A C 1
ATOM 3499 O O . LYS A 1 460 ? -2.711 28.940 16.059 1.00 87.38 460 LYS A O 1
ATOM 3504 N N . ASN A 1 461 ? -2.147 26.886 16.761 1.00 80.44 461 ASN A N 1
ATOM 3505 C CA . ASN A 1 461 ? -3.474 26.395 17.098 1.00 80.44 461 ASN A CA 1
ATOM 3506 C C . ASN A 1 461 ? -3.935 26.987 18.443 1.00 80.44 461 ASN A C 1
ATOM 3508 O O . ASN A 1 461 ? -3.102 27.490 19.204 1.00 80.44 461 ASN A O 1
ATOM 3512 N N . PRO A 1 462 ? -5.242 26.930 18.764 1.00 86.62 462 PRO A N 1
ATOM 3513 C CA . PRO A 1 462 ? -5.758 27.377 20.062 1.00 86.62 462 PRO A CA 1
ATOM 3514 C C . PRO A 1 462 ? -5.094 26.693 21.268 1.00 86.62 462 PRO A C 1
ATOM 3516 O O . PRO A 1 462 ? -5.004 27.292 22.333 1.00 86.62 462 PRO A O 1
ATOM 3519 N N . ASP A 1 463 ? -4.587 25.471 21.088 1.00 82.31 463 ASP A N 1
ATOM 3520 C CA . ASP A 1 463 ? -3.846 24.699 22.096 1.00 82.31 463 ASP A CA 1
ATOM 3521 C C . ASP A 1 463 ? -2.362 25.109 22.238 1.00 82.31 463 ASP A C 1
ATOM 3523 O O . ASP A 1 463 ? -1.619 24.528 23.026 1.00 82.31 463 ASP A O 1
ATOM 3527 N N . GLY A 1 464 ? -1.908 26.110 21.476 1.00 82.88 464 GLY A N 1
ATOM 3528 C CA . GLY A 1 464 ? -0.540 26.623 21.507 1.00 82.88 464 GLY A CA 1
ATOM 3529 C C . GLY A 1 464 ? 0.471 25.864 20.636 1.00 82.88 464 GLY A C 1
ATOM 3530 O O . GLY A 1 464 ? 1.616 26.321 20.531 1.00 82.88 464 GLY A O 1
ATOM 3531 N N . THR A 1 465 ? 0.078 24.767 19.977 1.00 81.69 465 THR A N 1
ATOM 3532 C CA . THR A 1 465 ? 0.928 24.029 19.024 1.00 81.69 465 THR A CA 1
ATOM 3533 C C . THR A 1 465 ? 1.060 24.780 17.700 1.00 81.69 465 THR A C 1
ATOM 3535 O O . THR A 1 465 ? 0.174 25.540 17.320 1.00 81.69 465 THR A O 1
ATOM 3538 N N . TYR A 1 466 ? 2.169 24.621 16.976 1.00 86.06 466 TYR A N 1
ATOM 3539 C CA . TYR A 1 466 ? 2.329 25.259 15.664 1.00 86.06 466 TYR A CA 1
ATOM 3540 C C . TYR A 1 466 ? 1.490 24.562 14.585 1.00 86.06 466 TYR A C 1
ATOM 3542 O O . TYR A 1 466 ? 1.369 23.341 14.577 1.00 86.06 466 TYR A O 1
ATOM 3550 N N . LYS A 1 467 ? 0.948 25.341 13.644 1.00 87.38 467 LYS A N 1
ATOM 3551 C CA . LYS A 1 467 ? 0.238 24.837 12.462 1.00 87.38 467 LYS A CA 1
ATOM 3552 C C . LYS A 1 467 ? 1.223 24.373 11.391 1.00 87.38 467 LYS A C 1
ATOM 3554 O O . LYS A 1 467 ? 2.103 25.145 11.011 1.00 87.38 467 LYS A O 1
ATOM 3559 N N . PHE A 1 468 ? 1.037 23.149 10.906 1.00 90.62 468 PHE A N 1
ATOM 3560 C CA . PHE A 1 468 ? 1.707 22.543 9.752 1.00 90.62 468 PHE A CA 1
ATOM 3561 C C . PHE A 1 468 ? 0.906 21.321 9.277 1.00 90.62 468 PHE A C 1
ATOM 3563 O O . PHE A 1 468 ? 0.153 20.740 10.058 1.00 90.62 468 PHE A O 1
ATOM 3570 N N . ASP A 1 469 ? 1.086 20.920 8.019 1.00 89.00 469 ASP A N 1
ATOM 3571 C CA . ASP A 1 469 ? 0.457 19.716 7.469 1.00 89.00 469 ASP A CA 1
ATOM 3572 C C . ASP A 1 469 ? 1.261 18.455 7.809 1.00 89.00 469 ASP A C 1
ATOM 3574 O O . ASP A 1 469 ? 2.480 18.501 8.016 1.00 89.00 469 ASP A O 1
ATOM 3578 N N . ARG A 1 470 ? 0.569 17.315 7.879 1.00 89.62 470 ARG A N 1
ATOM 3579 C CA . ARG A 1 470 ? 1.125 16.017 8.274 1.00 89.62 470 ARG A CA 1
ATOM 3580 C C . ARG A 1 470 ? 0.720 14.952 7.266 1.00 89.62 470 ARG A C 1
ATOM 3582 O O . ARG A 1 470 ? -0.442 14.884 6.877 1.00 89.62 470 ARG A O 1
ATOM 3589 N N . PHE A 1 471 ? 1.659 14.090 6.894 1.00 80.25 471 PHE A N 1
ATOM 3590 C CA . PHE A 1 471 ? 1.437 13.037 5.907 1.00 80.25 471 PHE A CA 1
ATOM 3591 C C . PHE A 1 471 ? 1.653 11.665 6.534 1.00 80.25 471 PHE A C 1
ATOM 3593 O O . PHE A 1 471 ? 2.601 11.440 7.288 1.00 80.25 471 PHE A O 1
ATOM 3600 N N . ALA A 1 472 ? 0.747 10.731 6.243 1.00 64.31 472 ALA A N 1
ATOM 3601 C CA . ALA A 1 472 ? 0.693 9.466 6.970 1.00 64.31 472 ALA A CA 1
ATOM 3602 C C . ALA A 1 472 ? 1.874 8.531 6.663 1.00 64.31 472 ALA A C 1
ATOM 3604 O O . ALA A 1 472 ? 2.252 7.723 7.511 1.00 64.31 472 ALA A O 1
ATOM 3605 N N . THR A 1 473 ? 2.479 8.668 5.481 1.00 67.00 473 THR A N 1
ATOM 3606 C CA . THR A 1 473 ? 3.682 7.937 5.076 1.00 67.00 473 THR A CA 1
ATOM 3607 C C . THR A 1 473 ? 4.721 8.893 4.487 1.00 67.00 473 THR A C 1
ATOM 3609 O O . THR A 1 473 ? 4.363 9.967 3.992 1.00 67.00 473 THR A O 1
ATOM 3612 N N . PRO A 1 474 ? 6.006 8.498 4.481 1.00 71.69 474 PRO A N 1
ATOM 3613 C CA . PRO A 1 474 ? 7.044 9.205 3.740 1.00 71.69 474 PRO A CA 1
ATOM 3614 C C . PRO A 1 474 ? 6.664 9.403 2.269 1.00 71.69 474 PRO A C 1
ATOM 3616 O O . PRO A 1 474 ? 6.820 10.492 1.737 1.00 71.69 474 PRO A O 1
ATOM 3619 N N . GLU A 1 475 ? 6.078 8.390 1.629 1.00 79.25 475 GLU A N 1
ATOM 3620 C CA . GLU A 1 475 ? 5.606 8.495 0.248 1.00 79.25 475 GLU A CA 1
ATOM 3621 C C . GLU A 1 475 ? 4.523 9.562 0.067 1.00 79.25 475 GLU A C 1
ATOM 3623 O O . GLU A 1 475 ? 4.662 10.399 -0.818 1.00 79.25 475 GLU A O 1
ATOM 3628 N N . LEU A 1 476 ? 3.508 9.616 0.935 1.00 71.19 476 LEU A N 1
ATOM 3629 C CA . LEU A 1 476 ? 2.491 10.672 0.880 1.00 71.19 476 LEU A CA 1
ATOM 3630 C C . LEU A 1 476 ? 3.098 12.062 1.092 1.00 71.19 476 LEU A C 1
ATOM 3632 O O . LEU A 1 476 ? 2.674 13.007 0.441 1.00 71.19 476 LEU A O 1
ATOM 3636 N N . GLY A 1 477 ? 4.120 12.180 1.940 1.00 83.62 477 GLY A N 1
ATOM 3637 C CA . GLY A 1 477 ? 4.884 13.414 2.105 1.00 83.62 477 GLY A CA 1
ATOM 3638 C C . GLY A 1 477 ? 5.623 13.855 0.842 1.00 83.62 477 GLY A C 1
ATOM 3639 O O . GLY A 1 477 ? 5.659 15.042 0.516 1.00 83.62 477 GLY A O 1
ATOM 3640 N N . VAL A 1 478 ? 6.199 12.898 0.108 1.00 90.38 478 VAL A N 1
ATOM 3641 C CA . VAL A 1 478 ? 6.844 13.151 -1.189 1.00 90.38 478 VAL A CA 1
ATOM 3642 C C . VAL A 1 478 ? 5.809 13.508 -2.257 1.00 90.38 478 VAL A C 1
ATOM 3644 O O . VAL A 1 478 ? 6.014 14.474 -2.989 1.00 90.38 478 VAL A O 1
ATOM 3647 N N . ILE A 1 479 ? 4.680 12.792 -2.323 1.00 86.25 479 ILE A N 1
ATOM 3648 C CA . ILE A 1 479 ? 3.568 13.113 -3.231 1.00 86.25 479 ILE A CA 1
ATOM 3649 C C . ILE A 1 479 ? 3.060 14.527 -2.952 1.00 86.25 479 ILE A C 1
ATOM 3651 O O . ILE A 1 479 ? 2.915 15.304 -3.887 1.00 86.25 479 ILE A O 1
ATOM 3655 N N . ALA A 1 480 ? 2.844 14.881 -1.685 1.00 92.44 480 ALA A N 1
ATOM 3656 C CA . ALA A 1 480 ? 2.374 16.201 -1.286 1.00 92.44 480 ALA A CA 1
ATOM 3657 C C . ALA A 1 480 ? 3.335 17.313 -1.697 1.00 92.44 480 ALA A C 1
ATOM 3659 O O . ALA A 1 480 ? 2.910 18.357 -2.182 1.00 92.44 480 ALA A O 1
ATOM 3660 N N . HIS A 1 481 ? 4.640 17.081 -1.554 1.00 96.81 481 HIS A N 1
ATOM 3661 C CA . HIS A 1 481 ? 5.654 18.014 -2.024 1.00 96.81 481 HIS A CA 1
ATOM 3662 C C . HIS A 1 481 ? 5.547 18.245 -3.537 1.00 96.81 481 HIS A C 1
ATOM 3664 O O . HIS A 1 481 ? 5.514 19.394 -3.979 1.00 96.81 481 HIS A O 1
ATOM 3670 N N . TYR A 1 482 ? 5.438 17.177 -4.331 1.00 95.81 482 TYR A N 1
ATOM 3671 C CA . TYR A 1 482 ? 5.290 17.302 -5.781 1.00 95.81 482 TYR A CA 1
ATOM 3672 C C . TYR A 1 482 ? 3.947 17.893 -6.206 1.00 95.81 482 TYR A C 1
ATOM 3674 O O . TYR A 1 482 ? 3.925 18.717 -7.116 1.00 95.81 482 TYR A O 1
ATOM 3682 N N . ALA A 1 483 ? 2.850 17.533 -5.541 1.00 92.06 483 ALA A N 1
ATOM 3683 C CA . ALA A 1 483 ? 1.538 18.125 -5.772 1.00 92.06 483 ALA A CA 1
ATOM 3684 C C . ALA A 1 483 ? 1.557 19.631 -5.471 1.00 92.06 483 ALA A C 1
ATOM 3686 O O . ALA A 1 483 ? 1.102 20.425 -6.296 1.00 92.06 483 ALA A O 1
ATOM 3687 N N . HIS A 1 484 ? 2.196 20.034 -4.367 1.00 92.88 484 HIS A N 1
ATOM 3688 C CA . HIS A 1 484 ? 2.338 21.441 -4.011 1.00 92.88 484 HIS A CA 1
ATOM 3689 C C . HIS A 1 484 ? 3.220 22.202 -5.002 1.00 92.88 484 HIS A C 1
ATOM 3691 O O . HIS A 1 484 ? 2.871 23.305 -5.414 1.00 92.88 484 HIS A O 1
ATOM 3697 N N . LEU A 1 485 ? 4.343 21.619 -5.438 1.00 93.19 485 LEU A N 1
ATOM 3698 C CA . LEU A 1 485 ? 5.170 22.195 -6.503 1.00 93.19 485 LEU A CA 1
ATOM 3699 C C . LEU A 1 485 ? 4.386 22.332 -7.811 1.00 93.19 485 LEU A C 1
ATOM 3701 O O . LEU A 1 485 ? 4.429 23.392 -8.432 1.00 93.19 485 LEU A O 1
ATOM 3705 N N . ALA A 1 486 ? 3.625 21.308 -8.202 1.00 90.12 486 ALA A N 1
ATOM 3706 C CA . ALA A 1 486 ? 2.813 21.330 -9.414 1.00 90.12 486 ALA A CA 1
ATOM 3707 C C . ALA A 1 486 ? 1.826 22.506 -9.424 1.00 90.12 486 ALA A C 1
ATOM 3709 O O . ALA A 1 486 ? 1.622 23.107 -10.474 1.00 90.12 486 ALA A O 1
ATOM 3710 N N . TRP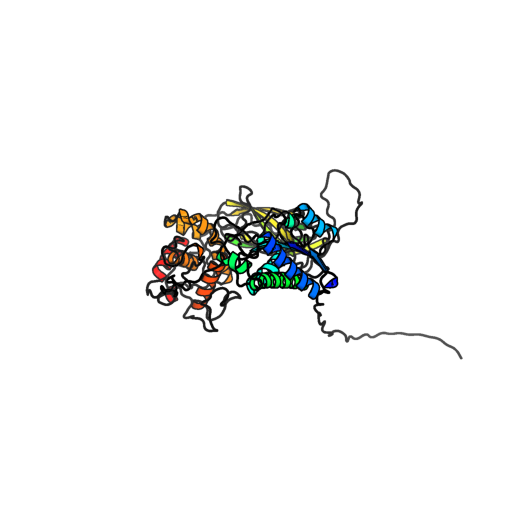 A 1 487 ? 1.310 22.907 -8.257 1.00 86.56 487 TRP A N 1
ATOM 3711 C CA . TRP A 1 487 ? 0.415 24.058 -8.121 1.00 86.56 487 TRP A CA 1
ATOM 3712 C C . TRP A 1 487 ? 1.055 25.419 -8.466 1.00 86.56 487 TRP A C 1
ATOM 3714 O O . TRP A 1 487 ? 0.349 26.372 -8.812 1.00 86.56 487 TRP A O 1
ATOM 3724 N N . TYR A 1 488 ? 2.385 25.533 -8.372 1.00 86.38 488 TYR A N 1
ATOM 3725 C CA . TYR A 1 488 ? 3.146 26.721 -8.791 1.00 86.38 488 TYR A CA 1
ATOM 3726 C C . TYR A 1 488 ? 3.713 26.598 -10.208 1.00 86.38 488 TYR A C 1
ATOM 3728 O O . TYR A 1 488 ? 3.956 27.616 -10.854 1.00 86.38 488 TYR A O 1
ATOM 3736 N N . VAL A 1 489 ? 3.947 25.368 -10.669 1.00 87.31 489 VAL A N 1
ATOM 3737 C CA . VAL A 1 489 ? 4.763 25.068 -11.854 1.00 87.31 489 VAL A CA 1
ATOM 3738 C C . VAL A 1 489 ? 3.931 24.761 -13.095 1.00 87.31 489 VAL A C 1
ATOM 3740 O O . VAL A 1 489 ? 4.421 24.963 -14.201 1.00 87.31 489 VAL A O 1
ATOM 3743 N N . PHE A 1 490 ? 2.677 24.333 -12.944 1.00 87.06 490 PHE A N 1
ATOM 3744 C CA . PHE A 1 490 ? 1.792 24.043 -14.070 1.00 87.06 490 PHE A CA 1
ATOM 3745 C C . PHE A 1 490 ? 0.538 24.918 -14.051 1.00 87.06 490 PHE A C 1
ATOM 3747 O O . PHE A 1 490 ? 0.058 25.273 -12.976 1.00 87.06 490 PHE A O 1
ATOM 3754 N N . PRO A 1 491 ? -0.020 25.263 -15.226 1.00 84.06 491 PRO A N 1
ATOM 3755 C CA . PRO A 1 491 ? -1.284 25.992 -15.308 1.00 84.06 491 PRO A CA 1
ATOM 3756 C C . PRO A 1 491 ? -2.493 25.149 -14.866 1.00 84.06 491 PRO A C 1
ATOM 3758 O O . PRO A 1 491 ? -3.482 25.721 -14.410 1.00 84.06 491 PRO A O 1
ATOM 3761 N N . ASP A 1 492 ? -2.396 23.817 -14.967 1.00 83.00 492 ASP A N 1
ATOM 3762 C CA . ASP A 1 492 ? -3.472 22.853 -14.718 1.00 83.00 492 ASP A CA 1
ATOM 3763 C C . ASP A 1 492 ? -2.983 21.627 -13.923 1.00 83.00 492 ASP A C 1
ATOM 3765 O O . ASP A 1 492 ? -1.785 21.403 -13.738 1.00 83.00 492 ASP A O 1
ATOM 3769 N N . HIS A 1 493 ? -3.922 20.803 -13.438 1.00 81.50 493 HIS A N 1
ATOM 3770 C CA . HIS A 1 493 ? -3.599 19.523 -12.799 1.00 81.50 493 HIS A CA 1
ATOM 3771 C C . HIS A 1 493 ? -2.924 18.579 -13.793 1.00 81.50 493 HIS A C 1
ATOM 3773 O O . HIS A 1 493 ? -3.466 18.303 -14.859 1.00 81.50 493 HIS A O 1
ATOM 3779 N N . VAL A 1 494 ? -1.767 18.041 -13.413 1.00 81.69 494 VAL A N 1
ATOM 3780 C CA . VAL A 1 494 ? -0.970 17.172 -14.291 1.00 81.69 494 VAL A CA 1
ATOM 3781 C C . VAL A 1 494 ? -1.262 15.684 -14.114 1.00 81.69 494 VAL A C 1
ATOM 3783 O O . VAL A 1 494 ? -0.924 14.894 -14.991 1.00 81.69 494 VAL A O 1
ATOM 3786 N N . ASN A 1 495 ? -1.877 15.283 -12.998 1.00 79.62 495 ASN A N 1
ATOM 3787 C CA . ASN A 1 495 ? -2.275 13.901 -12.727 1.00 79.62 495 ASN A CA 1
ATOM 3788 C C . ASN A 1 495 ? -3.326 13.819 -11.597 1.00 79.62 495 ASN A C 1
ATOM 3790 O O . ASN A 1 495 ? -3.712 14.826 -10.999 1.00 79.62 495 ASN A O 1
ATOM 3794 N N . GLU A 1 496 ? -3.770 12.600 -11.292 1.00 79.00 496 GLU A N 1
ATOM 3795 C CA . GLU A 1 496 ? -4.779 12.275 -10.280 1.00 79.00 496 GLU A CA 1
ATOM 3796 C C . GLU A 1 496 ? -4.393 12.661 -8.840 1.00 79.00 496 GLU A C 1
ATOM 3798 O O . GLU A 1 496 ? -5.259 12.701 -7.969 1.00 79.00 496 GLU A O 1
ATOM 3803 N N . TYR A 1 497 ? -3.126 12.995 -8.584 1.00 78.06 497 TYR A N 1
ATOM 3804 C CA . TYR A 1 497 ? -2.609 13.369 -7.266 1.00 78.06 497 TYR A CA 1
ATOM 3805 C C . TYR A 1 497 ? -2.618 14.886 -7.021 1.00 78.06 497 TYR A C 1
ATOM 3807 O O . TYR A 1 497 ? -2.382 15.325 -5.898 1.00 78.06 497 TYR A O 1
ATOM 3815 N N . CYS A 1 498 ? -2.931 15.704 -8.032 1.00 82.00 498 CYS A N 1
ATOM 3816 C CA . CYS A 1 498 ? -3.139 17.148 -7.886 1.00 82.00 498 CYS A CA 1
ATOM 3817 C C . CYS A 1 498 ? -4.522 17.451 -7.289 1.00 82.00 498 CYS A C 1
ATOM 3819 O O . CYS A 1 498 ? -5.416 17.942 -7.979 1.00 82.00 498 CYS A O 1
ATOM 3821 N N . ASN A 1 499 ? -4.734 17.099 -6.022 1.00 80.56 499 ASN A N 1
ATOM 3822 C CA . ASN A 1 499 ? -5.995 17.351 -5.333 1.00 80.56 499 ASN A CA 1
ATOM 3823 C C . ASN A 1 499 ? -5.809 17.464 -3.803 1.00 80.56 499 ASN A C 1
ATOM 3825 O O . ASN A 1 499 ? -4.753 17.127 -3.263 1.00 80.56 499 ASN A O 1
ATOM 3829 N N . GLN A 1 500 ? -6.863 17.902 -3.106 1.00 82.31 500 GLN A N 1
ATOM 3830 C CA . GLN A 1 500 ? -6.859 18.173 -1.658 1.00 82.31 500 GLN A CA 1
ATOM 3831 C C . GLN A 1 500 ? -6.539 16.962 -0.765 1.00 82.31 500 GLN A C 1
ATOM 3833 O O . GLN A 1 500 ? -6.170 17.144 0.391 1.00 82.31 500 GLN A O 1
ATOM 3838 N N . GLN A 1 501 ? -6.673 15.734 -1.275 1.00 77.00 501 GLN A N 1
ATOM 3839 C CA . GLN A 1 501 ? -6.289 14.511 -0.567 1.00 77.00 501 GLN A CA 1
ATOM 3840 C C . GLN A 1 501 ? -4.771 14.425 -0.359 1.00 77.00 501 GLN A C 1
ATOM 3842 O O . GLN A 1 501 ? -4.331 13.887 0.656 1.00 77.00 501 GLN A O 1
ATOM 3847 N N . TYR A 1 502 ? -3.981 14.918 -1.318 1.00 79.12 502 TYR A N 1
ATOM 3848 C CA . TYR A 1 502 ? -2.525 14.757 -1.330 1.00 79.12 502 TYR A CA 1
ATOM 3849 C C . TYR A 1 502 ? -1.779 16.058 -1.031 1.00 79.12 502 TYR A C 1
ATOM 3851 O O . TYR A 1 502 ? -0.739 16.008 -0.388 1.00 79.12 502 TYR A O 1
ATOM 3859 N N . ASP A 1 503 ? -2.319 17.214 -1.420 1.00 83.25 503 ASP A N 1
ATOM 3860 C CA . ASP A 1 503 ? -1.869 18.520 -0.936 1.00 83.25 503 ASP A CA 1
ATOM 3861 C C . ASP A 1 503 ? -3.080 19.285 -0.372 1.00 83.25 503 ASP A C 1
ATOM 3863 O O . ASP A 1 503 ? -3.906 19.783 -1.139 1.00 83.25 503 ASP A O 1
ATOM 3867 N N . PRO A 1 504 ? -3.211 19.419 0.962 1.00 77.19 504 PRO A N 1
ATOM 3868 C CA . PRO A 1 504 ? -4.309 20.157 1.592 1.00 77.19 504 PRO A CA 1
ATOM 3869 C C . PRO A 1 504 ? -4.413 21.624 1.151 1.00 77.19 504 PRO A C 1
ATOM 3871 O O . PRO A 1 504 ? -5.465 22.253 1.298 1.00 77.19 504 PRO A O 1
ATOM 3874 N N . ARG A 1 505 ? -3.337 22.192 0.590 1.00 73.50 505 ARG A N 1
ATOM 3875 C CA . ARG A 1 505 ? -3.320 23.551 0.040 1.00 73.50 505 ARG A CA 1
ATOM 3876 C C . ARG A 1 505 ? -3.773 23.607 -1.416 1.00 73.50 505 ARG A C 1
ATOM 3878 O O . ARG A 1 505 ? -3.951 24.704 -1.934 1.00 73.50 505 ARG A O 1
ATOM 3885 N N . HIS A 1 506 ? -4.033 22.469 -2.046 1.00 70.81 506 HIS A N 1
ATOM 3886 C CA . HIS A 1 506 ? -4.472 22.347 -3.432 1.00 70.81 506 HIS A CA 1
ATOM 3887 C C . HIS A 1 506 ? -5.978 22.622 -3.569 1.00 70.81 506 HIS A C 1
ATOM 3889 O O . HIS A 1 506 ? -6.766 21.742 -3.912 1.00 70.81 506 HIS A O 1
ATOM 3895 N N . PHE A 1 507 ? -6.419 23.838 -3.225 1.00 64.44 507 PHE A N 1
ATOM 3896 C CA . PHE A 1 507 ? -7.836 24.220 -3.219 1.00 64.44 507 PHE A CA 1
ATOM 3897 C C . PHE A 1 507 ? -8.252 25.063 -4.438 1.00 64.44 507 PHE A C 1
ATOM 3899 O O . PHE A 1 507 ? -7.640 26.080 -4.762 1.00 64.44 507 PHE A O 1
ATOM 3906 N N . GLY A 1 508 ? -9.374 24.675 -5.058 1.00 58.97 508 GLY A N 1
ATOM 3907 C CA . GLY A 1 508 ? -10.017 25.383 -6.172 1.00 58.97 508 GLY A CA 1
ATOM 3908 C C . GLY A 1 508 ? -9.456 25.050 -7.562 1.00 58.97 508 GLY A C 1
ATOM 3909 O O . GLY A 1 508 ? -8.475 24.332 -7.700 1.00 58.97 508 GLY A O 1
ATOM 3910 N N . ASN A 1 509 ? -10.074 25.607 -8.610 1.00 58.72 509 ASN A N 1
ATOM 3911 C CA . ASN A 1 509 ? -9.676 25.391 -10.014 1.00 58.72 509 ASN A CA 1
ATOM 3912 C C . ASN A 1 509 ? -8.595 26.382 -10.497 1.00 58.72 509 ASN A C 1
ATOM 3914 O O . ASN A 1 509 ? -8.462 26.605 -11.696 1.00 58.72 509 ASN A O 1
ATOM 3918 N N . ARG A 1 510 ? -7.890 27.071 -9.587 1.00 65.75 510 ARG A N 1
ATOM 3919 C CA . ARG A 1 510 ? -6.906 28.108 -9.944 1.00 65.75 510 ARG A CA 1
ATOM 3920 C C . ARG A 1 510 ? -5.524 27.740 -9.417 1.00 65.75 510 ARG A C 1
ATOM 3922 O O . ARG A 1 510 ? -5.319 27.666 -8.206 1.00 65.75 510 ARG A O 1
ATOM 3929 N N . HIS A 1 511 ? -4.581 27.556 -10.336 1.00 72.69 511 HIS A N 1
ATOM 3930 C CA . HIS A 1 511 ? -3.160 27.385 -10.036 1.00 72.69 511 HIS A CA 1
ATOM 3931 C C . HIS A 1 511 ? -2.492 28.719 -9.711 1.00 72.69 511 HIS A C 1
ATOM 3933 O O . HIS A 1 511 ? -2.935 29.775 -10.163 1.00 72.69 511 HIS A O 1
ATOM 3939 N N . ARG A 1 512 ? -1.404 28.686 -8.933 1.00 76.38 512 ARG A N 1
ATOM 3940 C CA . ARG A 1 512 ? -0.539 29.856 -8.686 1.00 76.38 512 ARG A CA 1
ATOM 3941 C C . ARG A 1 512 ? 0.543 30.000 -9.762 1.00 76.38 512 ARG A C 1
ATOM 3943 O O . ARG A 1 512 ? 1.591 30.592 -9.506 1.00 76.38 512 ARG A O 1
ATOM 3950 N N . TYR A 1 513 ? 0.273 29.462 -10.947 1.00 81.31 513 TYR A N 1
ATOM 3951 C CA . TYR A 1 513 ? 1.187 29.429 -12.074 1.00 81.31 513 TYR A CA 1
ATOM 3952 C C . TYR A 1 513 ? 1.574 30.831 -12.537 1.00 81.31 513 TYR A C 1
ATOM 3954 O O . TYR A 1 513 ? 0.720 31.647 -12.883 1.00 81.31 513 TYR A O 1
ATOM 3962 N N . LEU A 1 514 ? 2.879 31.096 -12.553 1.00 77.69 514 LEU A N 1
ATOM 3963 C CA . LEU A 1 514 ? 3.473 32.332 -13.075 1.00 77.69 514 LEU A CA 1
ATOM 3964 C C . LEU A 1 514 ? 4.688 32.052 -13.975 1.00 77.69 514 LEU A C 1
ATOM 3966 O O . LEU A 1 514 ? 5.426 32.972 -14.320 1.00 77.69 514 LEU A O 1
ATOM 3970 N N . GLY A 1 515 ? 4.896 30.785 -14.334 1.00 83.38 515 GLY A N 1
ATOM 3971 C CA . GLY A 1 515 ? 6.052 30.303 -15.076 1.00 83.38 515 GLY A CA 1
ATOM 3972 C C . GLY A 1 515 ? 6.631 29.040 -14.448 1.00 83.38 515 GLY A C 1
ATOM 3973 O O . GLY A 1 515 ? 6.349 28.705 -13.302 1.00 83.38 515 GLY A O 1
ATOM 3974 N N . GLU A 1 516 ? 7.449 28.340 -15.220 1.00 87.38 516 GLU A N 1
ATOM 3975 C CA . GLU A 1 516 ? 8.046 27.061 -14.829 1.00 87.38 516 GLU A CA 1
ATOM 3976 C C . GLU A 1 516 ? 9.451 27.194 -14.225 1.00 87.38 516 GLU A C 1
ATOM 3978 O O . GLU A 1 516 ? 9.993 26.220 -13.718 1.00 87.38 516 GLU A O 1
ATOM 3983 N N . ASN A 1 517 ? 10.057 28.380 -14.249 1.00 91.25 517 ASN A N 1
ATOM 3984 C CA . ASN A 1 517 ? 11.443 28.574 -13.817 1.00 91.25 517 ASN A CA 1
ATOM 3985 C C . ASN A 1 517 ? 11.579 28.586 -12.289 1.00 91.25 517 ASN A C 1
ATOM 3987 O O . ASN A 1 517 ? 10.744 29.159 -11.598 1.00 91.25 517 ASN A O 1
ATOM 3991 N N . LEU A 1 518 ? 12.676 28.052 -11.748 1.00 92.81 518 LEU A N 1
ATOM 3992 C CA . LEU A 1 518 ? 12.939 27.963 -10.307 1.00 92.81 518 LEU A CA 1
ATOM 3993 C C . LEU A 1 518 ? 12.747 29.300 -9.573 1.00 92.81 518 LEU A C 1
ATOM 3995 O O . LEU A 1 518 ? 12.173 29.337 -8.484 1.00 92.81 518 LEU A O 1
ATOM 3999 N N . GLY A 1 519 ? 13.161 30.409 -10.190 1.00 91.12 519 GLY A N 1
ATOM 4000 C CA . GLY A 1 519 ? 13.055 31.752 -9.624 1.00 91.12 519 GLY A CA 1
ATOM 4001 C C . GLY A 1 519 ? 11.634 32.180 -9.245 1.00 91.12 519 GLY A C 1
ATOM 4002 O O . GLY A 1 519 ? 11.488 33.032 -8.366 1.00 91.12 519 GLY A O 1
ATOM 4003 N N . VAL A 1 520 ? 10.590 31.571 -9.826 1.00 91.00 520 VAL A N 1
ATOM 4004 C CA . VAL A 1 520 ? 9.185 31.876 -9.492 1.00 91.00 520 VAL A CA 1
ATOM 4005 C C . VAL A 1 520 ? 8.825 31.519 -8.048 1.00 91.00 520 VAL A C 1
ATOM 4007 O O . VAL A 1 520 ? 7.852 32.052 -7.517 1.00 91.00 520 VAL A O 1
ATOM 4010 N N . LEU A 1 521 ? 9.609 30.656 -7.387 1.00 92.44 521 LEU A N 1
ATOM 4011 C CA . LEU A 1 521 ? 9.387 30.283 -5.989 1.00 92.44 521 LEU A CA 1
ATOM 4012 C C . LEU A 1 521 ? 9.779 31.401 -5.007 1.00 92.44 521 LEU A C 1
ATOM 4014 O O . LEU A 1 521 ? 9.249 31.446 -3.892 1.00 92.44 521 LEU A O 1
ATOM 4018 N N . ASN A 1 522 ? 10.650 32.337 -5.402 1.00 89.25 522 ASN A N 1
ATOM 4019 C CA . ASN A 1 522 ? 11.013 33.485 -4.568 1.00 89.25 522 ASN A CA 1
ATOM 4020 C C . ASN A 1 522 ? 9.783 34.346 -4.258 1.00 89.25 522 ASN A C 1
ATOM 4022 O O . ASN A 1 522 ? 9.009 34.692 -5.149 1.00 89.25 522 ASN A O 1
ATOM 4026 N N . ARG A 1 523 ? 9.600 34.716 -2.983 1.00 86.75 523 ARG A N 1
ATOM 4027 C CA . ARG A 1 523 ? 8.420 35.442 -2.463 1.00 86.75 523 ARG A CA 1
ATOM 4028 C C . ARG A 1 523 ? 7.073 34.716 -2.624 1.00 86.75 523 ARG A C 1
ATOM 4030 O O . ARG A 1 523 ? 6.037 35.300 -2.302 1.00 86.75 523 ARG A O 1
ATOM 4037 N N . ARG A 1 524 ? 7.048 33.481 -3.137 1.00 85.38 524 ARG A N 1
ATOM 4038 C CA . ARG A 1 524 ? 5.814 32.728 -3.432 1.00 85.38 524 ARG A CA 1
ATOM 4039 C C . ARG A 1 524 ? 5.715 31.450 -2.623 1.00 85.38 524 ARG A C 1
ATOM 4041 O O . ARG A 1 524 ? 4.703 31.249 -1.956 1.00 85.38 524 ARG A O 1
ATOM 4048 N N . TRP A 1 525 ? 6.769 30.640 -2.659 1.00 87.38 525 TRP A N 1
ATOM 4049 C CA . TRP A 1 525 ? 6.902 29.475 -1.795 1.00 87.38 525 TRP A CA 1
ATOM 4050 C C . TRP A 1 525 ? 7.225 29.908 -0.364 1.00 87.38 525 TRP A C 1
ATOM 4052 O O . TRP A 1 525 ? 6.518 29.556 0.576 1.00 87.38 525 TRP A O 1
ATOM 4062 N N . ALA A 1 526 ? 8.237 30.767 -0.226 1.00 83.12 526 ALA A N 1
ATOM 4063 C CA . ALA A 1 526 ? 8.601 31.425 1.021 1.00 83.12 526 ALA A CA 1
ATOM 4064 C C . ALA A 1 526 ? 8.628 32.953 0.835 1.00 83.12 526 ALA A C 1
ATOM 4066 O O . ALA A 1 526 ? 8.888 33.420 -0.275 1.00 83.12 526 ALA A O 1
ATOM 4067 N N . PRO A 1 527 ? 8.432 33.760 1.898 1.00 84.06 527 PRO A N 1
ATOM 4068 C CA . PRO A 1 527 ? 8.476 35.224 1.804 1.00 84.06 527 PRO A CA 1
ATOM 4069 C C . PRO A 1 527 ? 9.825 35.791 1.331 1.00 84.06 527 PRO A C 1
ATOM 4071 O O . PRO A 1 527 ? 9.881 36.924 0.851 1.00 84.06 527 PRO A O 1
ATOM 4074 N N . SER A 1 528 ? 10.910 35.021 1.476 1.00 86.38 528 SER A N 1
ATOM 4075 C CA . SER A 1 528 ? 12.264 35.457 1.135 1.00 86.38 528 SER A CA 1
ATOM 4076 C C . SER A 1 528 ? 12.423 35.733 -0.371 1.00 86.38 528 SER A C 1
ATOM 4078 O O . SER A 1 528 ? 12.012 34.904 -1.191 1.00 86.38 528 SER A O 1
ATOM 4080 N N . PRO A 1 529 ? 13.052 36.860 -0.764 1.00 87.25 529 PRO A N 1
ATOM 4081 C CA . PRO A 1 529 ? 13.401 37.138 -2.159 1.00 87.25 529 PRO A CA 1
ATOM 4082 C C . PRO A 1 529 ? 14.545 36.269 -2.695 1.00 87.25 529 PRO A C 1
ATOM 4084 O O . PRO A 1 529 ? 14.747 36.243 -3.902 1.00 87.25 529 PRO A O 1
ATOM 4087 N N . THR A 1 530 ? 15.277 35.594 -1.811 1.00 89.62 530 THR A N 1
ATOM 4088 C CA . THR A 1 530 ? 16.452 34.759 -2.108 1.00 89.62 530 THR A CA 1
ATOM 4089 C C . THR A 1 530 ? 16.240 33.315 -1.652 1.00 89.62 530 THR A C 1
ATOM 4091 O O . THR A 1 530 ? 17.181 32.592 -1.332 1.00 89.62 530 THR A O 1
ATOM 4094 N N . TYR A 1 531 ? 14.978 32.889 -1.563 1.00 92.25 531 TYR A N 1
ATOM 4095 C CA . TYR A 1 531 ? 14.604 31.537 -1.155 1.00 92.25 531 TYR A CA 1
ATOM 4096 C C . TYR A 1 531 ? 15.310 30.466 -2.001 1.00 92.25 531 TYR A C 1
ATOM 4098 O O . TYR A 1 531 ? 15.852 29.494 -1.473 1.00 92.25 531 TYR A O 1
ATOM 4106 N N . THR A 1 532 ? 15.360 30.671 -3.314 1.00 95.25 532 THR A N 1
ATOM 4107 C CA . THR A 1 532 ? 15.928 29.703 -4.253 1.00 95.25 532 THR A CA 1
ATOM 4108 C C . THR A 1 532 ? 17.448 29.596 -4.185 1.00 95.25 532 THR A C 1
ATOM 4110 O O . THR A 1 532 ? 17.978 28.603 -4.671 1.00 95.25 532 THR A O 1
ATOM 4113 N N . ASP A 1 533 ? 18.170 30.524 -3.549 1.00 92.88 533 ASP A N 1
ATOM 4114 C CA . ASP A 1 533 ? 19.641 30.521 -3.519 1.00 92.88 533 ASP A CA 1
ATOM 4115 C C . ASP A 1 533 ? 20.206 29.244 -2.879 1.00 92.88 533 ASP A C 1
ATOM 4117 O O . ASP A 1 533 ? 21.170 28.653 -3.375 1.00 92.88 533 ASP A O 1
ATOM 4121 N N . GLN A 1 534 ? 19.595 28.770 -1.785 1.00 91.94 534 GLN A N 1
ATOM 4122 C CA . GLN A 1 534 ? 20.015 27.512 -1.154 1.00 91.94 534 GLN A CA 1
ATOM 4123 C C . GLN A 1 534 ? 19.609 26.293 -1.984 1.00 91.94 534 GLN A C 1
ATOM 4125 O O . GLN A 1 534 ? 20.369 25.329 -2.047 1.00 91.94 534 GLN A O 1
ATOM 4130 N N . ILE A 1 535 ? 18.459 26.346 -2.657 1.00 96.38 535 ILE A N 1
ATOM 4131 C CA . ILE A 1 535 ? 18.003 25.273 -3.549 1.00 96.38 535 ILE A CA 1
ATOM 4132 C C . ILE A 1 535 ? 18.965 25.143 -4.728 1.00 96.38 535 ILE A C 1
ATOM 4134 O O . ILE A 1 535 ? 19.465 24.055 -4.984 1.00 96.38 535 ILE A O 1
ATOM 4138 N N . ILE A 1 536 ? 19.303 26.256 -5.379 1.00 94.81 536 ILE A N 1
ATOM 4139 C CA . ILE A 1 536 ? 20.316 26.359 -6.435 1.00 94.81 536 ILE A CA 1
ATOM 4140 C C . ILE A 1 536 ? 21.641 25.770 -5.955 1.00 94.81 536 ILE A C 1
ATOM 4142 O O . ILE A 1 536 ? 22.239 24.927 -6.626 1.00 94.81 536 ILE A O 1
ATOM 4146 N N . ARG A 1 537 ? 22.094 26.171 -4.762 1.00 92.12 537 ARG A N 1
ATOM 4147 C CA . ARG A 1 537 ? 23.340 25.670 -4.181 1.00 92.12 537 ARG A CA 1
ATOM 4148 C C . ARG A 1 537 ? 23.311 24.153 -3.995 1.00 92.12 537 ARG A C 1
ATOM 4150 O O . ARG A 1 537 ? 24.276 23.488 -4.359 1.00 92.12 537 ARG A O 1
ATOM 4157 N N . PHE A 1 538 ? 22.245 23.600 -3.420 1.00 96.19 538 PHE A N 1
ATOM 4158 C CA . PHE A 1 538 ? 22.151 22.163 -3.160 1.00 96.19 538 PHE A CA 1
ATOM 4159 C C . PHE A 1 538 ? 21.922 21.356 -4.439 1.00 96.19 538 PHE A C 1
ATOM 4161 O O . PHE A 1 538 ? 22.572 20.331 -4.609 1.00 96.19 538 PHE A O 1
ATOM 4168 N N . ALA A 1 539 ? 21.096 21.836 -5.368 1.00 94.44 539 ALA A N 1
ATOM 4169 C CA . ALA A 1 539 ? 20.865 21.190 -6.658 1.00 94.44 539 ALA A CA 1
ATOM 4170 C C . ALA A 1 539 ? 22.167 21.087 -7.470 1.00 94.44 539 ALA A C 1
ATOM 4172 O O . ALA A 1 539 ? 22.504 20.019 -7.977 1.00 94.44 539 ALA A O 1
ATOM 4173 N N . ASN A 1 540 ? 22.979 22.149 -7.485 1.00 91.44 540 ASN A N 1
ATOM 4174 C CA . ASN A 1 540 ? 24.296 22.118 -8.124 1.00 91.44 540 ASN A CA 1
ATOM 4175 C C . ASN A 1 540 ? 25.299 21.179 -7.422 1.00 91.44 540 ASN A C 1
ATOM 4177 O O . ASN A 1 540 ? 26.191 20.651 -8.077 1.00 91.44 540 ASN A O 1
ATOM 4181 N N . MET A 1 541 ? 25.143 20.900 -6.121 1.00 88.50 541 MET A N 1
ATOM 4182 C CA . MET A 1 541 ? 25.956 19.897 -5.404 1.00 88.50 541 MET A CA 1
ATOM 4183 C C . MET A 1 541 ? 25.532 18.444 -5.678 1.00 88.50 541 MET A C 1
ATOM 4185 O O . MET A 1 541 ? 26.324 17.530 -5.430 1.00 88.50 541 MET A O 1
ATOM 4189 N N . ILE A 1 542 ? 24.300 18.220 -6.149 1.00 89.06 542 ILE A N 1
ATOM 4190 C CA . ILE A 1 542 ? 23.808 16.902 -6.585 1.00 89.06 542 ILE A CA 1
ATOM 4191 C C . ILE A 1 542 ? 24.419 16.545 -7.947 1.00 89.06 542 ILE A C 1
ATOM 4193 O O . ILE A 1 542 ? 24.834 15.405 -8.154 1.00 89.06 542 ILE A O 1
ATOM 4197 N N . GLY A 1 543 ? 24.470 17.518 -8.866 1.00 64.06 543 GLY A N 1
ATOM 4198 C CA . GLY A 1 543 ? 24.990 17.331 -10.224 1.00 64.06 543 GLY A CA 1
ATOM 4199 C C . GLY A 1 543 ? 26.515 17.424 -10.366 1.00 64.06 543 GLY A C 1
ATOM 4200 O O . GLY A 1 543 ? 27.043 16.893 -11.342 1.00 64.06 543 GLY A O 1
ATOM 4201 N N . GLY A 1 544 ? 27.197 18.094 -9.428 1.00 52.41 544 GLY A N 1
ATOM 4202 C CA . GLY A 1 544 ? 28.646 18.346 -9.449 1.00 52.41 544 GLY A CA 1
ATOM 4203 C C . GLY A 1 544 ? 29.509 17.431 -8.593 1.00 52.41 544 GLY A C 1
ATOM 4204 O O . GLY A 1 544 ? 28.974 16.649 -7.768 1.00 52.41 544 GLY A O 1
#

Secondary structure (DSSP, 8-state):
-----------------------------GGG-EEEEEE--BTTBS-B-TTS-BHHHHHHHHHHHHHHHHHHTT-EEEES-SSS----HHHHHHHHHHTT-SEEEEEE----SSTT---EEEEE-TTSSTTHHHHHHHHHHHHHHHH-PPEEEEEE---HHHHH-SS-EEEEE---TTSHHHHHHHTSHHHHHHHHHHHHHHHHHHHHHHHHHHS--------EEEE-TT---SEE-TT-EEEEEEEEEE-SS-----S------SPPP--PPBBSSTTSBEEEEEEEE-TTS-B-GGG----EE-SS-B-TT-EEEEEEEEE--SS-EEEEEEEEEEETTTEETGGGT---EEEEEEE-SS----S--SSS--TTSBSBS-----HHHHHHHHHHTT-GGGHHHHHHHHHHHHHHHHHHTB-HHHHHHHHHHHTTTTT--SSS-GGG--TT-TT--SPBPTTSPBP----SSHHHHHHHHHHHHHHHH-SS--STTSSTTT-TT--SS----S-SBGGGGBTTTBS-TTHHHHHHHHHHHHH-